Protein AF-0000000066528023 (afdb_homodimer)

Sequence (634 aa):
MIDLVMLKDFLVLCRIKSFSRAAQECHVSVSGLSRRIQTLEQWLGAPVFERHKHALELTEAGRQLQGVAQDAVRALDNLRQSIRERDEDAQRRIRFCAPHILSSVFFPHWIPRLQADFRSAKFSVDCDYLPQCLSRLRDGSVDYVVALLDEGEAVSRRLGIDSEAEFQRLELGHEQLVAVCAPDAAGQPLFNLDRLQTEALSFLGYSEECHLGWALEPLLRDSGLFLQRHHSSSQTEGLRFFAQSRLGVAWLPHTLVREDLASRRLVRAGGQRFDVPLRYTLIRRRLPLPGEAERLWTFLGELARPAPRYAVVGAASMIDLVMLKDFLVLCRIKSFSRAAQECHVSVSGLSRRIQTLEQWLGAPVFERHKHALELTEAGRQLQGVAQDAVRALDNLRQSIRERDEDAQRRIRFCAPHILSSVFFPHWIPRLQADFRSAKFSVDCDYLPQCLSRLRDGSVDYVVALLDEGEAVSRRLGIDSEAEFQRLELGHEQLVAVCAPDAAGQPLFNLDRLQTEALSFLGYSEECHLGWALEPLLRDSGLFLQRHHSSSQTEGLRFFAQSRLGVAWLPHTLVREDLASRRLVRAGGQRFDVPLRYTLIRRRLPLPGEAERLWTFLGELARPAPRYAVVGAAS

Organism: Pseudomonas aeruginosa (strain ATCC 15692 / DSM 22644 / CIP 104116 / JCM 14847 / LMG 12228 / 1C / PRS 101 / PAO1) (NCBI:txid208964)

pLDDT: mean 81.41, std 16.67, range [15.94, 98.56]

InterPro domains:
  IPR000847 LysR, HTH, N-terminal domain [PF00126] (7-63)
  IPR000847 LysR, HTH, N-terminal domain [PS50931] (2-59)
  IPR005119 LysR, substrate-binding [PF03466] (89-303)
  IPR036388 Winged helix-like DNA-binding domain superfamily [G3DSA:1.10.10.10] (1-92)
  IPR036390 Winged helix DNA-binding domain superfamily [SSF46785] (3-88)

Foldseek 3Di:
DQDLLLLVLLLLCQVVQDLCVSCVVSVHHSVVNVVSQVVVCVVLVHHQWDDDPPTTDGDPSVVVSNVVSVVVNVLVVLVVVLVPPDPVLQQQEAEEEEAPVCVVFPCVPVVVVVCVVRVSHHYHYYYDQPLVRVVCQQVPSHFKYKYKAFPVCQLCVVNVVPPPPWKDKDFQDKWKWFKKAAADPVLHHPQAQPDDDPAAFEEEAEDPRHSVNSLLVVLVVPVPHRHDYDHYYNDLVVSVVCRLVRNGMYTHICSNCVVVCVVSSMHGRYDCSSMTMITTMMMHTPDDGHHPSNVVVVVSNVVSPPDPPPDPDDDPD/DQDLLLLVLLLLCQVVQDLCVSCVVSVHHSVVNVVSQVVVCVVLVHRQWDDDPPTTDGDPSVVVSNVVSVVVNVLVVLVVVLVPPDPVLQQQEAEEEEAPVCVVFPCVPVVVVVCVVRVSHHYHYYYDQPLVRVVCQQSPSHFKYKYKAFPVCQLCVVNVVPPPPWKDKDFQDKKKWFKKAAADPVLHHPQAQPDDDPAAFEEEAEDPRHSVNSLLVVLVVPVPHRHDYDHYYNDLVVSVVCRLVRNGMYTHICSNCVVVCVVSSMHGRYDCSSMTMITTMMMHTPDAGHHPSNVVVVVSNVVSPPDPPPPPPDDPD

Solvent-accessible surface area (backbone atoms only — not comparable to full-atom values): 33496 Å² total; per-residue (Å²): 84,60,48,70,65,44,38,52,47,49,50,44,31,69,72,59,43,33,65,65,62,25,10,58,74,66,71,42,50,47,69,53,43,50,48,44,50,48,51,48,21,50,33,48,50,44,62,36,61,40,83,47,104,85,48,62,35,70,30,74,60,21,51,54,46,48,55,52,34,50,53,51,49,50,53,49,49,50,46,48,48,61,62,62,48,51,72,71,55,47,33,24,36,35,34,37,27,22,34,65,64,40,54,73,64,41,41,70,66,46,48,58,57,46,42,73,76,37,71,76,47,24,46,34,42,35,62,38,50,54,71,58,30,51,51,34,37,74,72,58,73,26,60,32,32,47,44,80,40,33,77,84,37,48,39,37,61,74,68,56,63,66,54,65,81,56,43,41,78,45,67,73,46,78,46,33,32,35,39,28,11,16,43,41,96,87,66,43,38,63,51,49,66,76,50,87,73,90,58,67,41,46,25,41,36,55,31,89,71,29,59,67,41,48,45,43,43,62,55,59,69,71,65,72,66,56,66,38,76,56,34,35,16,50,40,68,61,48,38,51,47,41,13,60,62,61,62,25,31,26,70,40,52,43,79,76,42,46,65,36,46,74,70,54,53,26,29,62,16,47,63,74,86,66,43,43,57,28,28,35,31,41,36,30,55,69,64,88,57,52,53,44,39,37,51,46,52,56,52,50,54,59,64,50,42,75,71,77,83,76,81,80,79,73,61,98,109,85,63,49,71,66,45,40,52,47,49,51,44,32,68,72,59,44,32,63,65,62,26,12,57,73,66,71,42,49,47,67,52,44,50,49,44,50,48,50,50,22,50,33,47,49,42,61,37,64,39,83,48,104,87,46,61,35,71,29,73,58,21,52,55,45,48,54,52,35,50,51,52,49,48,55,48,49,50,45,46,48,63,62,62,48,50,71,71,57,46,33,23,35,35,36,38,26,22,34,64,66,41,56,74,63,42,42,70,66,46,48,58,56,45,43,74,77,37,73,78,49,24,47,34,42,36,60,39,49,54,72,57,29,51,51,35,38,73,72,58,74,25,58,33,32,46,42,78,40,34,77,83,37,48,39,36,62,74,68,56,63,66,54,66,80,57,43,40,78,44,67,73,46,79,46,34,32,33,40,28,11,16,44,40,96,86,66,43,37,66,50,48,66,75,49,86,70,92,58,66,41,45,26,42,36,54,29,90,72,27,59,67,41,47,45,43,43,63,55,59,69,70,64,72,67,56,66,36,77,58,32,35,15,50,41,68,62,49,39,52,48,41,14,59,62,62,61,26,31,25,72,39,53,43,79,77,43,46,64,36,47,74,70,54,53,26,31,62,16,45,64,73,86,67,44,43,57,27,28,36,33,40,34,30,54,68,64,87,56,52,52,44,41,36,50,46,52,56,54,48,55,60,64,52,43,74,70,78,78,75,78,79,75,70,81,75,130

Secondary structure (DSSP, 8-state):
---HHHHHHHHHHHHH--HHHHHHHHTS-HHHHHHHHHHHHHHHTS-SEEEETTEEEE-HHHHHHHHHHHHHHHHHHHHHHHHHS-HHHHHHEEEEEE-THHHHHTHHHHHHHHHHH-TT-EEEEEE--HHHHHHHHHTTS-SEEEEEEETT-HHHHHHTTT-TTTEEEEEEEEEEEEEEE-B-TTSSBSS-TTSPPSSPEEEEEEPTT-HHHHHHHHHHHHS---EEEEEEESSHHHHHHHHHTTS-BEEEEHHHHHHHHHTTSSEESS-GGG-EEEEEEEEEESSPPPHHHHHHHHHHHHHHS------------/---HHHHHHHHHHHHH--HHHHHHHHTS-HHHHHHHHHHHHHHHTS-SEEEETTEEEE-HHHHHHHHHHHHHHHHHHHHHHHHHS-HHHHHHEEEEEE-THHHHHTHHHHHHHHHHH-TT-EEEEEE--HHHHHHHHHTTS-SEEEEEEETT-HHHHHHTTT-TTTEEEEEEEEEEEEEEE-B-TTSSBSS-TTSPPSSPEEEEEEPTT-HHHHHHHHHHHHS---EEEEEEESSHHHHHHHHHTTS-BEEEEHHHHHHHHHTTSSEESS-GGG-EEEEEEEEEESSPPPHHHHHHHHHHHHHHS------------

Radius of gyration: 26.15 Å; Cα contacts (8 Å, |Δi|>4): 1086; chains: 2; bounding box: 81×70×83 Å

Nearest PDB structures (foldseek):
  4x6g-assembly1_C  TM=5.275E-01  e=2.683E-19  Pseudomonas aeruginosa PAO1
  4x6g-assembly1_D  TM=5.202E-01  e=5.220E-19  Pseudomonas aeruginosa PAO1
  1ixc-assembly1_B-2  TM=5.462E-01  e=1.287E-16  Cupriavidus necator
  6g4r-assembly1_E  TM=5.014E-01  e=1.547E-17  Corynebacterium glutamicum
  7d98-assembly1_Q  TM=5.404E-01  e=1.367E-16  Cupriavidus necator

Structure (mmCIF, N/CA/C/O backbone):
data_AF-0000000066528023-model_v1
#
loop_
_entity.id
_entity.type
_entity.pdbx_description
1 polymer 'Probable transcriptional regulator'
#
loop_
_atom_site.group_PDB
_atom_site.id
_atom_site.type_symbol
_atom_site.label_atom_id
_atom_site.label_alt_id
_atom_site.label_comp_id
_atom_site.label_asym_id
_atom_site.label_entity_id
_atom_site.label_seq_id
_atom_site.pdbx_PDB_ins_code
_atom_site.Cartn_x
_atom_site.Cartn_y
_atom_site.Cartn_z
_atom_site.occupancy
_atom_site.B_iso_or_equiv
_atom_site.auth_seq_id
_atom_site.auth_comp_id
_atom_site.auth_asym_id
_atom_site.auth_atom_id
_atom_site.pdbx_PDB_model_num
ATOM 1 N N . MET A 1 1 ? -11.773 15.695 -29.094 1 42.53 1 MET A N 1
ATOM 2 C CA . MET A 1 1 ? -12.055 14.75 -28.016 1 42.53 1 MET A CA 1
ATOM 3 C C . MET A 1 1 ? -10.906 13.766 -27.844 1 42.53 1 MET A C 1
ATOM 5 O O . MET A 1 1 ? -10.328 13.297 -28.828 1 42.53 1 MET A O 1
ATOM 9 N N . ILE A 1 2 ? -10.25 13.656 -26.781 1 53.22 2 ILE A N 1
ATOM 10 C CA . ILE A 1 2 ? -9.133 12.758 -26.531 1 53.22 2 ILE A CA 1
ATOM 11 C C . ILE A 1 2 ? -9.656 11.352 -26.219 1 53.22 2 ILE A C 1
ATOM 13 O O . ILE A 1 2 ? -10.578 11.195 -25.422 1 53.22 2 ILE A O 1
ATOM 17 N N . ASP A 1 3 ? -9.438 10.43 -27.172 1 55.94 3 ASP A N 1
ATOM 18 C CA . ASP A 1 3 ? -9.906 9.062 -26.953 1 55.94 3 ASP A CA 1
ATOM 19 C C . ASP A 1 3 ? -8.758 8.156 -26.5 1 55.94 3 ASP A C 1
ATOM 21 O O . ASP A 1 3 ? -7.598 8.57 -26.484 1 55.94 3 ASP A O 1
ATOM 25 N N . LEU A 1 4 ? -9.172 6.945 -26 1 61.88 4 LEU A N 1
ATOM 26 C CA . LEU A 1 4 ? -8.211 5.984 -25.453 1 61.88 4 LEU A CA 1
ATOM 27 C C . LEU A 1 4 ? -7.184 5.59 -26.516 1 61.88 4 LEU A C 1
ATOM 29 O O . LEU A 1 4 ? -6.02 5.34 -26.188 1 61.88 4 LEU A O 1
ATOM 33 N N . VAL A 1 5 ? -7.645 5.566 -27.688 1 65.5 5 VAL A N 1
ATOM 34 C CA . VAL A 1 5 ? -6.758 5.191 -28.781 1 65.5 5 VAL A CA 1
ATOM 35 C C . VAL A 1 5 ? -5.645 6.227 -28.922 1 65.5 5 VAL A C 1
ATOM 37 O O . VAL A 1 5 ? -4.484 5.875 -29.156 1 65.5 5 VAL A O 1
ATOM 40 N N . MET A 1 6 ? -6.008 7.512 -28.656 1 76.19 6 MET A N 1
ATOM 41 C CA . MET A 1 6 ? -5.004 8.57 -28.766 1 76.19 6 MET A CA 1
ATOM 42 C C . MET A 1 6 ? -3.969 8.445 -27.656 1 76.19 6 MET A C 1
ATOM 44 O O . MET A 1 6 ? -2.779 8.664 -27.875 1 76.19 6 MET A O 1
ATOM 48 N N . LEU A 1 7 ? -4.504 8.133 -26.516 1 76 7 LEU A N 1
ATOM 49 C CA . LEU A 1 7 ? -3.576 7.953 -25.406 1 76 7 LEU A CA 1
ATOM 50 C C . LEU A 1 7 ? -2.664 6.754 -25.641 1 76 7 LEU A C 1
ATOM 52 O O . LEU A 1 7 ? -1.467 6.812 -25.344 1 76 7 LEU A O 1
ATOM 56 N N . LYS A 1 8 ? -3.252 5.695 -26.109 1 77.44 8 LYS A N 1
ATOM 57 C CA . LYS A 1 8 ? -2.447 4.523 -26.438 1 77.44 8 LYS A CA 1
ATOM 58 C C . LYS A 1 8 ? -1.423 4.848 -27.516 1 77.44 8 LYS A C 1
ATOM 60 O O . LYS A 1 8 ? -0.264 4.438 -27.438 1 77.44 8 LYS A O 1
ATOM 65 N N . ASP A 1 9 ? -1.859 5.551 -28.531 1 80.25 9 ASP A N 1
ATOM 66 C CA . ASP A 1 9 ? -0.964 5.965 -29.609 1 80.25 9 ASP A CA 1
ATOM 67 C C . ASP A 1 9 ? 0.185 6.816 -29.062 1 80.25 9 ASP A C 1
ATOM 69 O O . ASP A 1 9 ? 1.334 6.652 -29.484 1 80.25 9 ASP A O 1
ATOM 73 N N . PHE A 1 10 ? -0.185 7.762 -28.125 1 85.81 10 PHE A N 1
ATOM 74 C CA . PHE A 1 10 ? 0.811 8.602 -27.484 1 85.81 10 PHE A CA 1
ATOM 75 C C . PHE A 1 10 ? 1.835 7.758 -26.734 1 85.81 10 PHE A C 1
ATOM 77 O O . PHE A 1 10 ? 3.041 7.984 -26.844 1 85.81 10 PHE A O 1
ATOM 84 N N . LEU A 1 11 ? 1.279 6.797 -26.172 1 83.25 11 LEU A N 1
ATOM 85 C CA . LEU A 1 11 ? 2.178 5.934 -25.406 1 83.25 11 LEU A CA 1
ATOM 86 C C . LEU A 1 11 ? 3.082 5.137 -26.344 1 83.25 11 LEU A C 1
ATOM 88 O O . LEU A 1 11 ? 4.258 4.918 -26.031 1 83.25 11 LEU A O 1
ATOM 92 N N . VAL A 1 12 ? 2.625 4.648 -27.438 1 82.06 12 VAL A N 1
ATOM 93 C CA . VAL A 1 12 ? 3.414 3.945 -28.453 1 82.06 12 VAL A CA 1
ATOM 94 C C . VAL A 1 12 ? 4.504 4.867 -28.984 1 82.06 12 VAL A C 1
ATOM 96 O O . VAL A 1 12 ? 5.66 4.461 -29.125 1 82.06 12 VAL A O 1
ATOM 99 N N . LEU A 1 13 ? 4.156 6.062 -29.172 1 87.62 13 LEU A N 1
ATOM 100 C CA . LEU A 1 13 ? 5.117 7.035 -29.672 1 87.62 13 LEU A CA 1
ATOM 101 C C . LEU A 1 13 ? 6.191 7.332 -28.641 1 87.62 13 LEU A C 1
ATOM 103 O O . LEU A 1 13 ? 7.359 7.535 -28.984 1 87.62 13 LEU A O 1
ATOM 107 N N . CYS A 1 14 ? 5.777 7.41 -27.438 1 83.75 14 CYS A N 1
ATOM 108 C CA . CYS A 1 14 ? 6.738 7.629 -26.359 1 83.75 14 CYS A CA 1
ATOM 109 C C . CYS A 1 14 ? 7.785 6.523 -26.328 1 83.75 14 CYS A C 1
ATOM 111 O O . CYS A 1 14 ? 8.961 6.781 -26.047 1 83.75 14 CYS A O 1
ATOM 113 N N . ARG A 1 15 ? 7.332 5.348 -26.625 1 78.75 15 ARG A N 1
ATOM 114 C CA . ARG A 1 15 ? 8.18 4.164 -26.562 1 78.75 15 ARG A CA 1
ATOM 115 C C . ARG A 1 15 ? 9.086 4.086 -27.797 1 78.75 15 ARG A C 1
ATOM 117 O O . ARG A 1 15 ? 10.289 3.836 -27.672 1 78.75 15 ARG A O 1
ATOM 124 N N . ILE A 1 16 ? 8.57 4.324 -28.984 1 80 16 ILE A N 1
ATOM 125 C CA . ILE A 1 16 ? 9.234 4.094 -30.25 1 80 16 ILE A CA 1
ATOM 126 C C . ILE A 1 16 ? 10.055 5.328 -30.641 1 80 16 ILE A C 1
ATOM 128 O O . ILE A 1 16 ? 11.094 5.211 -31.297 1 80 16 ILE A O 1
ATOM 132 N N . LYS A 1 17 ? 9.625 6.461 -30.203 1 83.06 17 LYS A N 1
ATOM 133 C CA . LYS A 1 17 ? 10.266 7.758 -30.422 1 83.06 17 LYS A CA 1
ATOM 134 C C . LYS A 1 17 ? 10.492 8.016 -31.922 1 83.06 17 LYS A C 1
ATOM 136 O O . LYS A 1 17 ? 11.508 8.602 -32.312 1 83.06 17 LYS A O 1
ATOM 141 N N . SER A 1 18 ? 9.828 7.449 -32.75 1 84.5 18 SER A N 1
ATOM 142 C CA . SER A 1 18 ? 9.781 7.68 -34.188 1 84.5 18 SER A CA 1
ATOM 143 C C . SER A 1 18 ? 8.344 7.711 -34.688 1 84.5 18 SER A C 1
ATOM 145 O O . SER A 1 18 ? 7.598 6.746 -34.531 1 84.5 18 SER A O 1
ATOM 147 N N . PHE A 1 19 ? 7.949 8.773 -35.312 1 88.06 19 PHE A N 1
ATOM 148 C CA . PHE A 1 19 ? 6.574 8.906 -35.781 1 88.06 19 PHE A CA 1
ATOM 149 C C . PHE A 1 19 ? 6.258 7.852 -36.844 1 88.06 19 PHE A C 1
ATOM 151 O O . PHE A 1 19 ? 5.18 7.254 -36.812 1 88.06 19 PHE A O 1
ATOM 158 N N . SER A 1 20 ? 7.234 7.641 -37.75 1 87.75 20 SER A N 1
ATOM 159 C CA . SER A 1 20 ? 6.992 6.68 -38.812 1 87.75 20 SER A CA 1
ATOM 160 C C . SER A 1 20 ? 6.824 5.27 -38.281 1 87.75 20 SER A C 1
ATOM 162 O O . SER A 1 20 ? 5.859 4.578 -38.594 1 87.75 20 SER A O 1
ATOM 164 N N . ARG A 1 21 ? 7.664 4.883 -37.438 1 86.5 21 ARG A N 1
ATOM 165 C CA . ARG A 1 21 ? 7.629 3.539 -36.844 1 86.5 21 ARG A CA 1
ATOM 166 C C . ARG A 1 21 ? 6.445 3.383 -35.906 1 86.5 21 ARG A C 1
ATOM 168 O O . ARG A 1 21 ? 5.809 2.328 -35.875 1 86.5 21 ARG A O 1
ATOM 175 N N . ALA A 1 22 ? 6.176 4.359 -35.156 1 88.56 22 ALA A N 1
ATOM 176 C CA . ALA A 1 22 ? 5.039 4.328 -34.219 1 88.56 22 ALA A CA 1
ATOM 177 C C . ALA A 1 22 ? 3.723 4.223 -35 1 88.56 22 ALA A C 1
ATOM 179 O O . ALA A 1 22 ? 2.816 3.49 -34.594 1 88.56 22 ALA A O 1
ATOM 180 N N . ALA A 1 23 ? 3.631 4.922 -36.031 1 89.19 23 ALA A N 1
ATOM 181 C CA . ALA A 1 23 ? 2.43 4.875 -36.844 1 89.19 23 ALA A CA 1
ATOM 182 C C . ALA A 1 23 ? 2.18 3.465 -37.375 1 89.19 23 ALA A C 1
ATOM 184 O O . ALA A 1 23 ? 1.039 2.996 -37.406 1 89.19 23 ALA A O 1
ATOM 185 N N . GLN A 1 24 ? 3.24 2.816 -37.75 1 81.81 24 GLN A N 1
ATOM 186 C CA . GLN A 1 24 ? 3.146 1.436 -38.219 1 81.81 24 GLN A CA 1
ATOM 187 C C . GLN A 1 24 ? 2.607 0.521 -37.125 1 81.81 24 GLN A C 1
ATOM 189 O O . GLN A 1 24 ? 1.71 -0.287 -37.344 1 81.81 24 GLN A O 1
ATOM 194 N N . GLU A 1 25 ? 3.076 0.745 -36 1 82.12 25 GLU A N 1
ATOM 195 C CA . GLU A 1 25 ? 2.652 -0.091 -34.875 1 82.12 25 GLU A CA 1
ATOM 196 C C . GLU A 1 25 ? 1.204 0.198 -34.469 1 82.12 25 GLU A C 1
ATOM 198 O O . GLU A 1 25 ? 0.476 -0.704 -34.062 1 82.12 25 GLU A O 1
ATOM 203 N N . CYS A 1 26 ? 0.849 1.304 -34.594 1 80.56 26 CYS A N 1
ATOM 204 C CA . CYS A 1 26 ? -0.499 1.723 -34.219 1 80.56 26 CYS A CA 1
ATOM 205 C C . CYS A 1 26 ? -1.477 1.478 -35.344 1 80.56 26 CYS A C 1
ATOM 207 O O . CYS A 1 26 ? -2.682 1.69 -35.219 1 80.56 26 CYS A O 1
ATOM 209 N N . HIS A 1 27 ? -0.908 1.056 -36.531 1 82.5 27 HIS A N 1
ATOM 210 C CA . HIS A 1 27 ? -1.692 0.759 -37.75 1 82.5 27 HIS A CA 1
ATOM 211 C C . HIS A 1 27 ? -2.449 1.992 -38.219 1 82.5 27 HIS A C 1
ATOM 213 O O . HIS A 1 27 ? -3.645 1.916 -38.5 1 82.5 27 HIS A O 1
ATOM 219 N N . VAL A 1 28 ? -1.753 3.031 -38.156 1 82.56 28 VAL A N 1
ATOM 220 C CA . VAL A 1 28 ? -2.279 4.285 -38.656 1 82.56 28 VAL A CA 1
ATOM 221 C C . VAL A 1 28 ? -1.231 4.957 -39.562 1 82.56 28 VAL A C 1
ATOM 223 O O . VAL A 1 28 ? -0.069 4.543 -39.562 1 82.56 28 VAL A O 1
ATOM 226 N N . SER A 1 29 ? -1.672 5.844 -40.438 1 86.06 29 SER A N 1
ATOM 227 C CA . SER A 1 29 ? -0.73 6.633 -41.219 1 86.06 29 SER A CA 1
ATOM 228 C C . SER A 1 29 ? 0.063 7.59 -40.344 1 86.06 29 SER A C 1
ATOM 230 O O . SER A 1 29 ? -0.382 7.953 -39.25 1 86.06 29 SER A O 1
ATOM 232 N N . VAL A 1 30 ? 1.219 7.867 -40.812 1 88.56 30 VAL A N 1
ATOM 233 C CA . VAL A 1 30 ? 2.055 8.82 -40.094 1 88.56 30 VAL A CA 1
ATOM 234 C C . VAL A 1 30 ? 1.29 10.133 -39.906 1 88.56 30 VAL A C 1
ATOM 236 O O . VAL A 1 30 ? 1.362 10.734 -38.844 1 88.56 30 VAL A O 1
ATOM 239 N N . SER A 1 31 ? 0.649 10.586 -40.906 1 89.62 31 SER A N 1
ATOM 240 C CA . SER A 1 31 ? -0.166 11.789 -40.812 1 89.62 31 SER A CA 1
ATOM 241 C C . SER A 1 31 ? -1.267 11.617 -39.75 1 89.62 31 SER A C 1
ATOM 243 O O . SER A 1 31 ? -1.576 12.555 -39 1 89.62 31 SER A O 1
ATOM 245 N N . GLY A 1 32 ? -1.831 10.477 -39.719 1 87.56 32 GLY A N 1
ATOM 246 C CA . GLY A 1 32 ? -2.852 10.172 -38.75 1 87.56 32 GLY A CA 1
ATOM 247 C C . GLY A 1 32 ? -2.338 10.227 -37.312 1 87.56 32 GLY A C 1
ATOM 248 O O . GLY A 1 32 ? -2.977 10.812 -36.438 1 87.56 32 GLY A O 1
ATOM 249 N N . LEU A 1 33 ? -1.293 9.555 -37.156 1 90.19 33 LEU A N 1
ATOM 250 C CA . LEU A 1 33 ? -0.676 9.586 -35.844 1 90.19 33 LEU A CA 1
ATOM 251 C C . LEU A 1 33 ? -0.31 11.008 -35.438 1 90.19 33 LEU A C 1
ATOM 253 O O . LEU A 1 33 ? -0.538 11.414 -34.281 1 90.19 33 LEU A O 1
ATOM 257 N N . SER A 1 34 ? 0.298 11.727 -36.406 1 87.44 34 SER A N 1
ATOM 258 C CA . SER A 1 34 ? 0.679 13.109 -36.125 1 87.44 34 SER A CA 1
ATOM 259 C C . SER A 1 34 ? -0.527 13.953 -35.75 1 87.44 34 SER A C 1
ATOM 261 O O . SER A 1 34 ? -0.449 14.75 -34.812 1 87.44 34 SER A O 1
ATOM 263 N N . ARG A 1 35 ? -1.566 13.75 -36.344 1 85.75 35 ARG A N 1
ATOM 264 C CA . ARG A 1 35 ? -2.795 14.477 -36.031 1 85.75 35 ARG A CA 1
ATOM 265 C C . ARG A 1 35 ? -3.301 14.125 -34.656 1 85.75 35 ARG A C 1
ATOM 267 O O . ARG A 1 35 ? -3.764 15 -33.906 1 85.75 35 ARG A O 1
ATOM 274 N N . ARG A 1 36 ? -3.238 12.891 -34.375 1 84.56 36 ARG A N 1
ATOM 275 C CA . ARG A 1 36 ? -3.678 12.438 -33.031 1 84.56 36 ARG A CA 1
ATOM 276 C C . ARG A 1 36 ? -2.834 13.07 -31.938 1 84.56 36 ARG A C 1
ATOM 278 O O . ARG A 1 36 ? -3.367 13.508 -30.922 1 84.56 36 ARG A O 1
ATOM 285 N N . ILE A 1 37 ? -1.592 13.102 -32.188 1 87.31 37 ILE A N 1
ATOM 286 C CA . ILE A 1 37 ? -0.671 13.68 -31.219 1 87.31 37 ILE A CA 1
ATOM 287 C C . ILE A 1 37 ? -0.899 15.188 -31.125 1 87.31 37 ILE A C 1
ATOM 289 O O . ILE A 1 37 ? -0.911 15.75 -30.016 1 87.31 37 ILE A O 1
ATOM 293 N N . GLN A 1 38 ? -1.084 15.773 -32.219 1 85.25 38 GLN A N 1
ATOM 294 C CA . GLN A 1 38 ? -1.363 17.203 -32.25 1 85.25 38 GLN A CA 1
ATOM 295 C C . GLN A 1 38 ? -2.656 17.516 -31.5 1 85.25 38 GLN A C 1
ATOM 297 O O . GLN A 1 38 ? -2.732 18.531 -30.781 1 85.25 38 GLN A O 1
ATOM 302 N N . THR A 1 39 ? -3.578 16.688 -31.688 1 80 39 THR A N 1
ATOM 303 C CA . THR A 1 39 ? -4.84 16.859 -30.984 1 80 39 THR A CA 1
ATOM 304 C C . THR A 1 39 ? -4.633 16.75 -29.484 1 80 39 THR A C 1
ATOM 306 O O . THR A 1 39 ? -5.199 17.547 -28.719 1 80 39 THR A O 1
ATOM 309 N N . LEU A 1 40 ? -3.867 15.797 -29.109 1 78.56 40 LEU A N 1
ATOM 310 C CA . LEU A 1 40 ? -3.521 15.633 -27.703 1 78.56 40 LEU A CA 1
ATOM 311 C C . LEU A 1 40 ? -2.801 16.859 -27.156 1 78.56 40 LEU A C 1
ATOM 313 O O . LEU A 1 40 ? -3.082 17.328 -26.047 1 78.56 40 LEU A O 1
ATOM 317 N N . GLU A 1 41 ? -1.862 17.391 -27.938 1 81.19 41 GLU A N 1
ATOM 318 C CA . GLU A 1 41 ? -1.098 18.578 -27.562 1 81.19 41 GLU A CA 1
ATOM 319 C C . GLU A 1 41 ? -1.999 19.797 -27.453 1 81.19 41 GLU A C 1
ATOM 321 O O . GLU A 1 41 ? -1.85 20.609 -26.531 1 81.19 41 GLU A O 1
ATOM 326 N N . GLN A 1 42 ? -2.885 19.906 -28.359 1 77.5 42 GLN A N 1
ATOM 327 C CA . GLN A 1 42 ? -3.844 21 -28.344 1 77.5 42 GLN A CA 1
ATOM 328 C C . GLN A 1 42 ? -4.738 20.922 -27.109 1 77.5 42 GLN A C 1
ATOM 330 O O . GLN A 1 42 ? -4.992 21.938 -26.453 1 77.5 42 GLN A O 1
ATOM 335 N N . TRP A 1 43 ? -5.086 19.766 -26.875 1 68.94 43 TRP A N 1
ATOM 336 C CA . TRP A 1 43 ? -5.926 19.547 -25.703 1 68.94 43 TRP A CA 1
ATOM 337 C C . TRP A 1 43 ? -5.156 19.875 -24.422 1 68.94 43 TRP A C 1
ATOM 339 O O . TRP A 1 43 ? -5.695 20.5 -23.5 1 68.94 43 TRP A O 1
ATOM 349 N N . LEU A 1 44 ? -3.938 19.469 -24.406 1 70.06 44 LEU A N 1
ATOM 350 C CA . LEU A 1 44 ? -3.059 19.703 -23.266 1 70.06 44 LEU A CA 1
ATOM 351 C C . LEU A 1 44 ? -2.637 21.156 -23.188 1 70.06 44 LEU A C 1
ATOM 353 O O . LEU A 1 44 ? -2.354 21.672 -22.109 1 70.06 44 LEU A O 1
ATOM 357 N N . GLY A 1 45 ? -2.619 21.828 -24.234 1 72.94 45 GLY A N 1
ATOM 358 C CA . GLY A 1 45 ? -2.166 23.203 -24.344 1 72.94 45 GLY A CA 1
ATOM 359 C C . GLY A 1 45 ? -0.654 23.328 -24.375 1 72.94 45 GLY A C 1
ATOM 360 O O . GLY A 1 45 ? -0.112 24.406 -24.094 1 72.94 45 GLY A O 1
ATOM 361 N N . ALA A 1 46 ? 0.042 22.297 -24.484 1 79.75 46 ALA A N 1
ATOM 362 C CA . ALA A 1 46 ? 1.502 22.297 -24.547 1 79.75 46 ALA A CA 1
ATOM 363 C C . ALA A 1 46 ? 2.01 21.172 -25.438 1 79.75 46 ALA A C 1
ATOM 365 O O . ALA A 1 46 ? 1.373 20.125 -25.547 1 79.75 46 ALA A O 1
ATOM 366 N N . PRO A 1 47 ? 3.104 21.5 -26.016 1 84.75 47 PRO A N 1
ATOM 367 C CA . PRO A 1 47 ? 3.725 20.406 -26.766 1 84.75 47 PRO A CA 1
ATOM 368 C C . PRO A 1 47 ? 4.18 19.266 -25.859 1 84.75 47 PRO A C 1
ATOM 370 O O . PRO A 1 47 ? 4.605 19.5 -24.719 1 84.75 47 PRO A O 1
ATOM 373 N N . VAL A 1 48 ? 3.918 18.062 -26.438 1 87.06 48 VAL A N 1
ATOM 374 C CA . VAL A 1 48 ? 4.289 16.906 -25.609 1 87.06 48 VAL A CA 1
ATOM 375 C C . VAL A 1 48 ? 5.609 16.328 -26.109 1 87.06 48 VAL A C 1
ATOM 377 O O . VAL A 1 48 ? 6.281 15.594 -25.375 1 87.06 48 VAL A O 1
ATOM 380 N N . PHE A 1 49 ? 6 16.672 -27.312 1 87.25 49 PHE A N 1
ATOM 381 C CA . PHE A 1 49 ? 7.285 16.25 -27.859 1 87.25 49 PHE A CA 1
ATOM 382 C C . PHE A 1 49 ? 8.102 17.438 -28.328 1 87.25 49 PHE A C 1
ATOM 384 O O . PHE A 1 49 ? 7.531 18.453 -28.734 1 87.25 49 PHE A O 1
ATOM 391 N N . GLU A 1 50 ? 9.398 17.406 -28.016 1 81.62 50 GLU A N 1
ATOM 392 C CA . GLU A 1 50 ? 10.312 18.359 -28.625 1 81.62 50 GLU A CA 1
ATOM 393 C C . GLU A 1 50 ? 11.273 17.672 -29.594 1 81.62 50 GLU A C 1
ATOM 395 O O . GLU A 1 50 ? 11.672 16.531 -29.359 1 81.62 50 GLU A O 1
ATOM 400 N N . ARG A 1 51 ? 11.32 18.266 -30.812 1 69.75 51 ARG A N 1
ATOM 401 C CA . ARG A 1 51 ? 12.227 17.75 -31.828 1 69.75 51 ARG A CA 1
ATOM 402 C C . ARG A 1 51 ? 13.594 18.422 -31.734 1 69.75 51 ARG A C 1
ATOM 404 O O . ARG A 1 51 ? 13.695 19.641 -31.75 1 69.75 51 ARG A O 1
ATOM 411 N N . HIS A 1 52 ? 14.508 17.656 -31.188 1 63.62 52 HIS A N 1
ATOM 412 C CA . HIS A 1 52 ? 15.883 18.109 -31.359 1 63.62 52 HIS A CA 1
ATOM 413 C C . HIS A 1 52 ? 16.531 17.438 -32.562 1 63.62 52 HIS A C 1
ATOM 415 O O . HIS A 1 52 ? 16.125 16.344 -32.969 1 63.62 52 HIS A O 1
ATOM 421 N N . LYS A 1 53 ? 17.453 18.078 -33.312 1 58.66 53 LYS A N 1
ATOM 422 C CA . LYS A 1 53 ? 18.109 17.75 -34.562 1 58.66 53 LYS A CA 1
ATOM 423 C C . LYS A 1 53 ? 17.984 16.266 -34.875 1 58.66 53 LYS A C 1
ATOM 425 O O . LYS A 1 53 ? 17.812 15.883 -36.031 1 58.66 53 LYS A O 1
ATOM 430 N N . HIS A 1 54 ? 18.016 15.227 -33.844 1 59.66 54 HIS A N 1
ATOM 431 C CA . HIS A 1 54 ? 18.031 13.836 -34.281 1 59.66 54 HIS A CA 1
ATOM 432 C C . HIS A 1 54 ? 17.141 12.977 -33.406 1 59.66 54 HIS A C 1
ATOM 434 O O . HIS A 1 54 ? 17 11.773 -33.625 1 59.66 54 HIS A O 1
ATOM 440 N N . ALA A 1 55 ? 16.391 13.602 -32.469 1 70 55 ALA A N 1
ATOM 441 C CA . ALA A 1 55 ? 15.68 12.633 -31.656 1 70 55 ALA A CA 1
ATOM 442 C C . ALA A 1 55 ? 14.398 13.234 -31.078 1 70 55 ALA A C 1
ATOM 444 O O . ALA A 1 55 ? 14.359 14.422 -30.75 1 70 55 ALA A O 1
ATOM 445 N N . LEU A 1 56 ? 13.25 12.516 -31.203 1 82.44 56 LEU A N 1
ATOM 446 C CA . LEU A 1 56 ? 11.977 12.852 -30.578 1 82.44 56 LEU A CA 1
ATOM 447 C C . LEU A 1 56 ? 12.023 12.617 -29.062 1 82.44 56 LEU A C 1
ATOM 449 O O . LEU A 1 56 ? 12.289 11.5 -28.609 1 82.44 56 LEU A O 1
ATOM 453 N N . GLU A 1 57 ? 12.008 13.812 -28.391 1 83.12 57 GLU A N 1
ATOM 454 C CA . GLU A 1 57 ? 12.055 13.695 -26.938 1 83.12 57 GLU A CA 1
ATOM 455 C C . GLU A 1 57 ? 10.805 14.297 -26.297 1 83.12 57 GLU A C 1
ATOM 457 O O . GLU A 1 57 ? 10.211 15.234 -26.828 1 83.12 57 GLU A O 1
ATOM 462 N N . LEU A 1 58 ? 10.484 13.672 -25.156 1 83.81 58 LEU A N 1
ATOM 463 C CA . LEU A 1 58 ? 9.32 14.172 -24.438 1 83.81 58 LEU A CA 1
ATOM 464 C C . LEU A 1 58 ? 9.633 15.508 -23.766 1 83.81 58 LEU A C 1
ATOM 466 O O . LEU A 1 58 ? 10.719 15.688 -23.219 1 83.81 58 LEU A O 1
ATOM 470 N N . THR A 1 59 ? 8.719 16.516 -23.891 1 80.56 59 THR A N 1
ATOM 471 C CA . THR A 1 59 ? 8.758 17.719 -23.078 1 80.56 59 THR A CA 1
ATOM 472 C C . THR A 1 59 ? 8.359 17.391 -21.641 1 80.56 59 THR A C 1
ATOM 474 O O . THR A 1 59 ? 8 16.266 -21.312 1 80.56 59 THR A O 1
ATOM 477 N N . GLU A 1 60 ? 8.477 18.391 -20.828 1 71.19 60 GLU A N 1
ATOM 478 C CA . GLU A 1 60 ? 8.008 18.219 -19.453 1 71.19 60 GLU A CA 1
ATOM 479 C C . GLU A 1 60 ? 6.52 17.875 -19.422 1 71.19 60 GLU A C 1
ATOM 481 O O . GLU A 1 60 ? 6.102 16.984 -18.688 1 71.19 60 GLU A O 1
ATOM 486 N N . ALA A 1 61 ? 5.832 18.562 -20.156 1 72.25 61 ALA A N 1
ATOM 487 C CA . ALA A 1 61 ? 4.406 18.281 -20.297 1 72.25 61 ALA A CA 1
ATOM 488 C C . ALA A 1 61 ? 4.172 16.875 -20.844 1 72.25 61 ALA A C 1
ATOM 490 O O . ALA A 1 61 ? 3.246 16.188 -20.422 1 72.25 61 ALA A O 1
ATOM 491 N N . GLY A 1 62 ? 4.961 16.547 -21.719 1 79.19 62 GLY A N 1
ATOM 492 C CA . GLY A 1 62 ? 4.883 15.203 -22.281 1 79.19 62 GLY A CA 1
ATOM 493 C C . GLY A 1 62 ? 5.113 14.102 -21.266 1 79.19 62 GLY A C 1
ATOM 494 O O . GLY A 1 62 ? 4.406 13.094 -21.266 1 79.19 62 GLY A O 1
ATOM 495 N N . ARG A 1 63 ? 5.953 14.328 -20.484 1 73.12 63 ARG A N 1
ATOM 496 C CA . ARG A 1 63 ? 6.273 13.352 -19.438 1 73.12 63 ARG A CA 1
ATOM 497 C C . ARG A 1 63 ? 5.121 13.211 -18.453 1 73.12 63 ARG A C 1
ATOM 499 O O . ARG A 1 63 ? 4.785 12.094 -18.047 1 73.12 63 ARG A O 1
ATOM 506 N N . GLN A 1 64 ? 4.582 14.242 -18.156 1 66.44 64 GLN A N 1
ATOM 507 C CA . GLN A 1 64 ? 3.424 14.219 -17.266 1 66.44 64 GLN A CA 1
ATOM 508 C C . GLN A 1 64 ? 2.252 13.484 -17.906 1 66.44 64 GLN A C 1
ATOM 510 O O . GLN A 1 64 ? 1.595 12.664 -17.266 1 66.44 64 GLN A O 1
ATOM 515 N N . LEU A 1 65 ? 2.062 13.773 -19.141 1 71.62 65 LEU A N 1
ATOM 516 C CA . LEU A 1 65 ? 0.996 13.102 -19.875 1 71.62 65 LEU A CA 1
ATOM 517 C C . LEU A 1 65 ? 1.264 11.609 -19.969 1 71.62 65 LEU A C 1
ATOM 519 O O . LEU A 1 65 ? 0.334 10.797 -19.891 1 71.62 65 LEU A O 1
ATOM 523 N N . GLN A 1 66 ? 2.391 11.297 -20.141 1 74.75 66 GLN A N 1
ATOM 524 C CA . GLN A 1 66 ? 2.75 9.891 -20.266 1 74.75 66 GLN A CA 1
ATOM 525 C C . GLN A 1 66 ? 2.324 9.109 -19.031 1 74.75 66 GLN A C 1
ATOM 527 O O . GLN A 1 66 ? 1.753 8.023 -19.141 1 74.75 66 GLN A O 1
ATOM 532 N N . GLY A 1 67 ? 2.59 9.641 -17.953 1 63.78 67 GLY A N 1
ATOM 533 C CA . GLY A 1 67 ? 2.154 9.008 -16.719 1 63.78 67 GLY A CA 1
ATOM 534 C C . GLY A 1 67 ? 0.649 8.82 -16.641 1 63.78 67 GLY A C 1
ATOM 535 O O . GLY A 1 67 ? 0.165 7.723 -16.359 1 63.78 67 GLY A O 1
ATOM 536 N N . VAL A 1 68 ? 0.03 9.82 -16.953 1 60.53 68 VAL A N 1
ATOM 537 C CA . VAL A 1 68 ? -1.427 9.82 -16.875 1 60.53 68 VAL A CA 1
ATOM 538 C C . VAL A 1 68 ? -1.998 8.867 -17.922 1 60.53 68 VAL A C 1
ATOM 540 O O . VAL A 1 68 ? -2.945 8.125 -17.641 1 60.53 68 VAL A O 1
ATOM 543 N N . ALA A 1 69 ? -1.49 8.984 -19.062 1 68.06 69 ALA A N 1
ATOM 544 C CA . ALA A 1 69 ? -1.93 8.117 -20.141 1 68.06 69 ALA A CA 1
ATOM 545 C C . ALA A 1 69 ? -1.708 6.645 -19.797 1 68.06 69 ALA A C 1
ATOM 547 O O . ALA A 1 69 ? -2.574 5.805 -20.047 1 68.06 69 ALA A O 1
ATOM 548 N N . GLN A 1 70 ? -0.656 6.418 -19.281 1 63.41 70 GLN A N 1
ATOM 549 C CA . GLN A 1 70 ? -0.359 5.051 -18.875 1 63.41 70 GLN A CA 1
ATOM 550 C C . GLN A 1 70 ? -1.378 4.547 -17.859 1 63.41 70 GLN A C 1
ATOM 552 O O . GLN A 1 70 ? -1.883 3.428 -17.984 1 63.41 70 GLN A O 1
ATOM 557 N N . ASP A 1 71 ? -1.663 5.297 -17 1 56.53 71 ASP A N 1
ATOM 558 C CA . ASP A 1 71 ? -2.635 4.938 -15.977 1 56.53 71 ASP A CA 1
ATOM 559 C C . ASP A 1 71 ? -4.016 4.703 -16.578 1 56.53 71 ASP A C 1
ATOM 561 O O . ASP A 1 71 ? -4.703 3.744 -16.219 1 56.53 71 ASP A O 1
ATOM 565 N N . ALA A 1 72 ? -4.316 5.555 -17.406 1 56.91 72 ALA A N 1
ATOM 566 C CA . ALA A 1 72 ? -5.621 5.465 -18.062 1 56.91 72 ALA A CA 1
ATOM 567 C C . ALA A 1 72 ? -5.719 4.211 -18.922 1 56.91 72 ALA A C 1
ATOM 569 O O . ALA A 1 72 ? -6.715 3.49 -18.875 1 56.91 72 ALA A O 1
ATOM 570 N N . VAL A 1 73 ? -4.77 3.957 -19.672 1 57.16 73 VAL A N 1
ATOM 571 C CA . VAL A 1 73 ? -4.762 2.797 -20.562 1 57.16 73 VAL A CA 1
ATOM 572 C C . VAL A 1 73 ? -4.75 1.515 -19.734 1 57.16 73 VAL A C 1
ATOM 574 O O . VAL A 1 73 ? -5.477 0.565 -20.031 1 57.16 73 VAL A O 1
ATOM 577 N N . ARG A 1 74 ? -4.02 1.555 -18.781 1 54.22 74 ARG A N 1
ATOM 578 C CA . ARG A 1 74 ? -3.982 0.394 -17.906 1 54.22 74 ARG A CA 1
ATOM 579 C C . ARG A 1 74 ? -5.355 0.124 -17.297 1 54.22 74 ARG A C 1
ATOM 581 O O . ARG A 1 74 ? -5.789 -1.027 -17.219 1 54.22 74 ARG A O 1
ATOM 588 N N . ALA A 1 75 ? -5.918 1.098 -16.875 1 51.16 75 ALA A N 1
ATOM 589 C CA . ALA A 1 75 ? -7.25 0.966 -16.297 1 51.16 75 ALA A CA 1
ATOM 590 C C . ALA A 1 75 ? -8.234 0.399 -17.312 1 51.16 75 ALA A C 1
ATOM 592 O O . ALA A 1 75 ? -9.062 -0.457 -16.969 1 51.16 75 ALA A O 1
ATOM 593 N N . LEU A 1 76 ? -8.109 0.824 -18.438 1 46.69 76 LEU A N 1
ATOM 594 C CA . LEU A 1 76 ? -8.992 0.357 -19.5 1 46.69 76 LEU A CA 1
ATOM 595 C C . LEU A 1 76 ? -8.641 -1.069 -19.906 1 46.69 76 LEU A C 1
ATOM 597 O O . LEU A 1 76 ? -9.531 -1.882 -20.172 1 46.69 76 LEU A O 1
ATOM 601 N N . ASP A 1 77 ? -7.445 -1.338 -20.062 1 46.97 77 ASP A N 1
ATOM 602 C CA . ASP A 1 77 ? -7.023 -2.701 -20.375 1 46.97 77 ASP A CA 1
ATOM 603 C C . ASP A 1 77 ? -7.492 -3.676 -19.297 1 46.97 77 ASP A C 1
ATOM 605 O O . ASP A 1 77 ? -7.945 -4.781 -19.594 1 46.97 77 ASP A O 1
ATOM 609 N N . ASN A 1 78 ? -7.332 -3.262 -18.172 1 45.38 78 ASN A N 1
ATOM 610 C CA . ASN A 1 78 ? -7.84 -4.09 -17.078 1 45.38 78 ASN A CA 1
ATOM 611 C C . ASN A 1 78 ? -9.344 -4.324 -17.203 1 45.38 78 ASN A C 1
ATOM 613 O O . ASN A 1 78 ? -9.828 -5.426 -16.922 1 45.38 78 ASN A O 1
ATOM 617 N N . LEU A 1 79 ? -9.961 -3.291 -17.5 1 41 79 LEU A N 1
ATOM 618 C CA . LEU A 1 79 ? -11.383 -3.428 -17.766 1 41 79 LEU A CA 1
ATOM 619 C C . LEU A 1 79 ? -11.641 -4.461 -18.859 1 41 79 LEU A C 1
ATOM 621 O O . LEU A 1 79 ? -12.508 -5.32 -18.719 1 41 79 LEU A O 1
ATOM 625 N N . ARG A 1 80 ? -10.992 -4.27 -19.922 1 38.84 80 ARG A N 1
ATOM 626 C CA . ARG A 1 80 ? -11.141 -5.203 -21.031 1 38.84 80 ARG A CA 1
ATOM 627 C C . ARG A 1 80 ? -10.797 -6.625 -20.594 1 38.84 80 ARG A C 1
ATOM 629 O O . ARG A 1 80 ? -11.5 -7.574 -20.953 1 38.84 80 ARG A O 1
ATOM 636 N N . GLN A 1 81 ? -9.68 -6.746 -20 1 42.12 81 GLN A N 1
ATOM 637 C CA . GLN A 1 81 ? -9.328 -8.078 -19.531 1 42.12 81 GLN A CA 1
ATOM 638 C C . GLN A 1 81 ? -10.438 -8.672 -18.672 1 42.12 81 GLN A C 1
ATOM 640 O O . GLN A 1 81 ? -10.734 -9.867 -18.766 1 42.12 81 GLN A O 1
ATOM 645 N N . SER A 1 82 ? -10.883 -7.824 -17.938 1 42.12 82 SER A N 1
ATOM 646 C CA . SER A 1 82 ? -12 -8.281 -17.125 1 42.12 82 SER A CA 1
ATOM 647 C C . SER A 1 82 ? -13.156 -8.773 -17.984 1 42.12 82 SER A C 1
ATOM 649 O O . SER A 1 82 ? -13.875 -9.703 -17.609 1 42.12 82 SER A O 1
ATOM 651 N N . ILE A 1 83 ? -13.219 -8.102 -19.031 1 38.78 83 ILE A N 1
ATOM 652 C CA . ILE A 1 83 ? -14.273 -8.523 -19.953 1 38.78 83 ILE A CA 1
ATOM 653 C C . ILE A 1 83 ? -13.875 -9.836 -20.625 1 38.78 83 ILE A C 1
ATOM 655 O O . ILE A 1 83 ? -14.727 -10.695 -20.891 1 38.78 83 ILE A O 1
ATOM 659 N N . ARG A 1 84 ? -12.734 -9.859 -21.031 1 39.53 84 ARG A N 1
ATOM 660 C CA . ARG A 1 84 ? -12.336 -11.023 -21.812 1 39.53 84 ARG A CA 1
ATOM 661 C C . ARG A 1 84 ? -12.219 -12.258 -20.922 1 39.53 84 ARG A C 1
ATOM 663 O O . ARG A 1 84 ? -11.992 -13.367 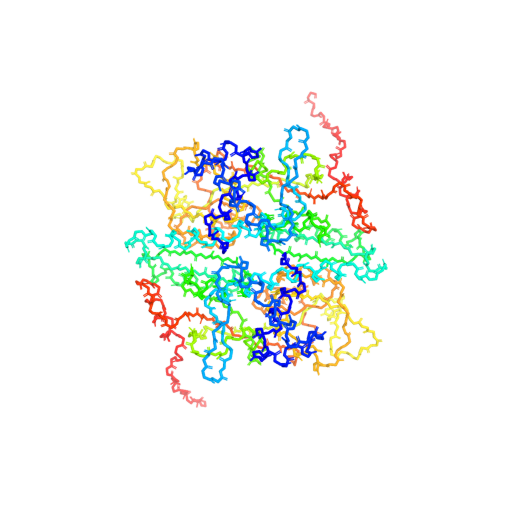-21.422 1 39.53 84 ARG A O 1
ATOM 670 N N . GLU A 1 85 ? -11.898 -12.109 -19.625 1 43.69 85 GLU A N 1
ATOM 671 C CA . GLU A 1 85 ? -11.758 -13.352 -18.875 1 43.69 85 GLU A CA 1
ATOM 672 C C . GLU A 1 85 ? -12.945 -14.273 -19.109 1 43.69 85 GLU A C 1
ATOM 674 O O . GLU A 1 85 ? -14.102 -13.836 -19.094 1 43.69 85 GLU A O 1
ATOM 679 N N . ARG A 1 86 ? -12.625 -15.289 -19.75 1 47.97 86 ARG A N 1
ATOM 680 C CA . ARG A 1 86 ? -13.531 -16.375 -20.109 1 47.97 86 ARG A CA 1
ATOM 681 C C . ARG A 1 86 ? -14.508 -16.672 -18.984 1 47.97 86 ARG A C 1
ATOM 683 O O . ARG A 1 86 ? -14.188 -16.453 -17.812 1 47.97 86 ARG A O 1
ATOM 690 N N . ASP A 1 87 ? -15.82 -17.016 -19.359 1 54.91 87 ASP A N 1
ATOM 691 C CA . ASP A 1 87 ? -17.047 -17.312 -18.625 1 54.91 87 ASP A CA 1
ATOM 692 C C . ASP A 1 87 ? -16.75 -18.141 -17.375 1 54.91 87 ASP A C 1
ATOM 694 O O . ASP A 1 87 ? -17.234 -17.828 -16.297 1 54.91 87 ASP A O 1
ATOM 698 N N . GLU A 1 88 ? -16.031 -19.156 -17.516 1 57.44 88 GLU A N 1
ATOM 699 C CA . GLU A 1 88 ? -15.844 -20.047 -16.391 1 57.44 88 GLU A CA 1
ATOM 700 C C . GLU A 1 88 ? -14.93 -19.422 -15.336 1 57.44 88 GLU A C 1
ATOM 702 O O . GLU A 1 88 ? -15.18 -19.547 -14.133 1 57.44 88 GLU A O 1
ATOM 707 N N . ASP A 1 89 ? -13.977 -18.625 -15.805 1 65.5 89 ASP A N 1
ATOM 708 C CA . ASP A 1 89 ? -13.039 -17.984 -14.883 1 65.5 89 ASP A CA 1
ATOM 709 C C . ASP A 1 89 ? -13.695 -16.828 -14.141 1 65.5 89 ASP A C 1
ATOM 711 O O . ASP A 1 89 ? -13.492 -16.656 -12.938 1 65.5 89 ASP A O 1
ATOM 715 N N . ALA A 1 90 ? -14.547 -16.203 -14.805 1 68.31 90 ALA A N 1
ATOM 716 C CA . ALA A 1 90 ? -15.242 -15.078 -14.195 1 68.31 90 ALA A CA 1
ATOM 717 C C . ALA A 1 90 ? -16.203 -15.555 -13.102 1 68.31 90 ALA A C 1
ATOM 719 O O . ALA A 1 90 ? -16.391 -14.859 -12.094 1 68.31 90 ALA A O 1
ATOM 720 N N . GLN A 1 91 ? -16.656 -16.781 -13.336 1 75.19 91 GLN A N 1
ATOM 721 C CA . GLN A 1 91 ? -17.594 -17.328 -12.359 1 75.19 91 GLN A CA 1
ATOM 722 C C . GLN A 1 91 ? -16.875 -17.734 -11.078 1 75.19 91 GLN A C 1
ATOM 724 O O . GLN A 1 91 ? -17.5 -17.812 -10.016 1 75.19 91 GLN A O 1
ATOM 729 N N . ARG A 1 92 ? -15.656 -17.922 -11.195 1 84.19 92 ARG A N 1
ATOM 730 C CA . ARG A 1 92 ? -14.93 -18.422 -10.039 1 84.19 92 ARG A CA 1
ATOM 731 C C . ARG A 1 92 ? -14.109 -17.328 -9.375 1 84.19 92 ARG A C 1
ATOM 733 O O . ARG A 1 92 ? -13.672 -17.469 -8.234 1 84.19 92 ARG A O 1
ATOM 740 N N . ARG A 1 93 ? -13.992 -16.25 -9.969 1 88.44 93 ARG A N 1
ATOM 741 C CA . ARG A 1 93 ? -13.07 -15.227 -9.492 1 88.44 93 ARG A CA 1
ATOM 742 C C . ARG A 1 93 ? -13.766 -14.234 -8.57 1 88.44 93 ARG A C 1
ATOM 744 O O . ARG A 1 93 ? -14.891 -13.812 -8.844 1 88.44 93 ARG A O 1
ATOM 751 N N . ILE A 1 94 ? -13.195 -13.938 -7.445 1 90.19 94 ILE A N 1
ATOM 752 C CA . ILE A 1 94 ? -13.617 -12.883 -6.527 1 90.19 94 ILE A CA 1
ATOM 753 C C . ILE A 1 94 ? -12.516 -11.836 -6.395 1 90.19 94 ILE A C 1
ATOM 755 O O . ILE A 1 94 ? -11.406 -12.148 -5.953 1 90.19 94 ILE A O 1
ATOM 759 N N . ARG A 1 95 ? -12.773 -10.633 -6.777 1 92.38 95 ARG A N 1
ATOM 760 C CA . ARG A 1 95 ? -11.781 -9.562 -6.805 1 92.38 95 ARG A CA 1
ATOM 761 C C . ARG A 1 95 ? -12 -8.586 -5.656 1 92.38 95 ARG A C 1
ATOM 763 O O . ARG A 1 95 ? -13.055 -7.965 -5.551 1 92.38 95 ARG A O 1
ATOM 770 N N . PHE A 1 96 ? -10.945 -8.406 -4.852 1 92.44 96 PHE A N 1
ATOM 771 C CA . PHE A 1 96 ? -10.969 -7.488 -3.717 1 92.44 96 PHE A CA 1
ATOM 772 C C . PHE A 1 96 ? -9.992 -6.336 -3.924 1 92.44 96 PHE A C 1
ATOM 774 O O . PHE A 1 96 ? -8.922 -6.523 -4.5 1 92.44 96 PHE A O 1
ATOM 781 N N . CYS A 1 97 ? -10.359 -5.18 -3.461 1 93.25 97 CYS A N 1
ATOM 782 C CA . CYS A 1 97 ? -9.445 -4.059 -3.27 1 93.25 97 CYS A CA 1
ATOM 783 C C . CYS A 1 97 ? -9.57 -3.488 -1.861 1 93.25 97 CYS A C 1
ATOM 785 O O . CYS A 1 97 ? -10.68 -3.371 -1.332 1 93.25 97 CYS A O 1
ATOM 787 N N . ALA A 1 98 ? -8.461 -3.213 -1.274 1 93.44 98 ALA A N 1
ATOM 788 C CA . ALA A 1 98 ? -8.5 -2.707 0.096 1 93.44 98 ALA A CA 1
ATOM 789 C C . ALA A 1 98 ? -7.262 -1.872 0.407 1 93.44 98 ALA A C 1
ATOM 791 O O . ALA A 1 98 ? -6.199 -2.082 -0.182 1 93.44 98 ALA A O 1
ATOM 792 N N . PRO A 1 99 ? -7.441 -0.952 1.366 1 92.75 99 PRO A N 1
ATOM 793 C CA . PRO A 1 99 ? -6.234 -0.327 1.91 1 92.75 99 PRO A CA 1
ATOM 794 C C . PRO A 1 99 ? -5.277 -1.339 2.539 1 92.75 99 PRO A C 1
ATOM 796 O O . PRO A 1 99 ? -5.707 -2.4 2.996 1 92.75 99 PRO A O 1
ATOM 799 N N . HIS A 1 100 ? -4.066 -0.99 2.598 1 86.75 100 HIS A N 1
ATOM 800 C CA . HIS A 1 100 ? -2.982 -1.899 2.955 1 86.75 100 HIS A CA 1
ATOM 801 C C . HIS A 1 100 ? -3.172 -2.453 4.363 1 86.75 100 HIS A C 1
ATOM 803 O O . HIS A 1 100 ? -2.797 -3.596 4.641 1 86.75 100 HIS A O 1
ATOM 809 N N . ILE A 1 101 ? -3.637 -1.709 5.23 1 85.25 101 ILE A N 1
ATOM 810 C CA . ILE A 1 101 ? -3.764 -2.113 6.625 1 85.25 101 ILE A CA 1
ATOM 811 C C . ILE A 1 101 ? -4.613 -3.377 6.723 1 85.25 101 ILE A C 1
ATOM 813 O O . ILE A 1 101 ? -4.43 -4.188 7.633 1 85.25 101 ILE A O 1
ATOM 817 N N . LEU A 1 102 ? -5.465 -3.588 5.762 1 85.88 102 LEU A N 1
ATOM 818 C CA . LEU A 1 102 ? -6.355 -4.738 5.828 1 85.88 102 LEU A CA 1
ATOM 819 C C . LEU A 1 102 ? -5.582 -6.039 5.641 1 85.88 102 LEU A C 1
ATOM 821 O O . LEU A 1 102 ? -5.996 -7.09 6.137 1 85.88 102 LEU A O 1
ATOM 825 N N . SER A 1 103 ? -4.512 -5.996 4.91 1 78.06 103 SER A N 1
ATOM 826 C CA . SER A 1 103 ? -3.666 -7.172 4.738 1 78.06 103 SER A CA 1
ATOM 827 C C . SER A 1 103 ? -3.096 -7.641 6.074 1 78.06 103 SER A C 1
ATOM 829 O O . SER A 1 103 ? -2.818 -8.828 6.25 1 78.06 103 SER A O 1
ATOM 831 N N . SER A 1 104 ? -3.01 -6.734 7.02 1 76.06 104 SER A N 1
ATOM 832 C CA . SER A 1 104 ? -2.416 -7.066 8.312 1 76.06 104 SER A CA 1
ATOM 833 C C . SER A 1 104 ? -3.486 -7.449 9.328 1 76.06 104 SER A C 1
ATOM 835 O O . SER A 1 104 ? -3.234 -8.258 10.227 1 76.06 104 SER A O 1
ATOM 837 N N . VAL A 1 105 ? -4.633 -6.879 9.188 1 78.44 105 VAL A N 1
ATOM 838 C CA . VAL A 1 105 ? -5.547 -7.016 10.312 1 78.44 105 VAL A CA 1
ATOM 839 C C . VAL A 1 105 ? -6.773 -7.82 9.891 1 78.44 105 VAL A C 1
ATOM 841 O O . VAL A 1 105 ? -7.492 -8.352 10.742 1 78.44 105 VAL A O 1
ATOM 844 N N . PHE A 1 106 ? -7.098 -7.895 8.641 1 79.19 106 PHE A N 1
ATOM 845 C CA . PHE A 1 106 ? -8.344 -8.508 8.211 1 79.19 106 PHE A CA 1
ATOM 846 C C . PHE A 1 106 ? -8.078 -9.789 7.422 1 79.19 106 PHE A C 1
ATOM 848 O O . PHE A 1 106 ? -8.617 -10.852 7.75 1 79.19 106 PHE A O 1
ATOM 855 N N . PHE A 1 107 ? -7.211 -9.766 6.457 1 76.31 107 PHE A N 1
ATOM 856 C CA . PHE A 1 107 ? -7.055 -10.844 5.484 1 76.31 107 PHE A CA 1
ATOM 857 C C . PHE A 1 107 ? -6.523 -12.102 6.156 1 76.31 107 PHE A C 1
ATOM 859 O O . PHE A 1 107 ? -6.98 -13.211 5.859 1 76.31 107 PHE A O 1
ATOM 866 N N . PRO A 1 108 ? -5.617 -11.914 7.105 1 69.12 108 PRO A N 1
ATOM 867 C CA . PRO A 1 108 ? -5.121 -13.125 7.762 1 69.12 108 PRO A CA 1
ATOM 868 C C . PRO A 1 108 ? -6.234 -13.922 8.438 1 69.12 108 PRO A C 1
ATOM 870 O O . PRO A 1 108 ? -6.148 -15.148 8.523 1 69.12 108 PRO A O 1
ATOM 873 N N . HIS A 1 109 ? -7.262 -13.258 8.852 1 71.81 109 HIS A N 1
ATOM 874 C CA . HIS A 1 109 ? -8.32 -13.922 9.609 1 71.81 109 HIS A CA 1
ATOM 875 C C . HIS A 1 109 ? -9.461 -14.352 8.688 1 71.81 109 HIS A C 1
ATOM 877 O O . HIS A 1 109 ? -10.102 -15.375 8.938 1 71.81 109 HIS A O 1
ATOM 883 N N . TRP A 1 110 ? -9.648 -13.648 7.699 1 73.06 110 TRP A N 1
ATOM 884 C CA . TRP A 1 110 ? -10.852 -13.859 6.902 1 73.06 110 TRP A CA 1
ATOM 885 C C . TRP A 1 110 ? -10.562 -14.727 5.688 1 73.06 110 TRP A C 1
ATOM 887 O O . TRP A 1 110 ? -11.391 -15.547 5.289 1 73.06 110 TRP A O 1
ATOM 897 N N . ILE A 1 111 ? -9.398 -14.656 5.102 1 71.19 111 ILE A N 1
ATOM 898 C CA . ILE A 1 111 ? -9.102 -15.367 3.863 1 71.19 111 ILE A CA 1
ATOM 899 C C . ILE A 1 111 ? -9.086 -16.875 4.125 1 71.19 111 ILE A C 1
ATOM 901 O O . ILE A 1 111 ? -9.688 -17.641 3.371 1 71.19 111 ILE A O 1
ATOM 905 N N . PRO A 1 112 ? -8.422 -17.281 5.262 1 68.75 112 PRO A N 1
ATOM 906 C CA . PRO A 1 112 ? -8.469 -18.719 5.523 1 68.75 112 PRO A CA 1
ATOM 907 C C . PRO A 1 112 ? -9.898 -19.25 5.684 1 68.75 112 PRO A C 1
ATOM 909 O O . PRO A 1 112 ? -10.211 -20.344 5.219 1 68.75 112 PRO A O 1
ATOM 912 N N . ARG A 1 113 ? -10.695 -18.453 6.273 1 71.88 113 ARG A N 1
ATOM 913 C CA . ARG A 1 113 ? -12.086 -18.844 6.461 1 71.88 113 ARG A CA 1
ATOM 914 C C . ARG A 1 113 ? -12.82 -18.922 5.129 1 71.88 113 ARG A C 1
ATOM 916 O O . ARG A 1 113 ? -13.602 -19.844 4.891 1 71.88 113 ARG A O 1
ATOM 923 N N . LEU A 1 114 ? -12.57 -18.016 4.301 1 76.62 114 LEU A N 1
ATOM 924 C CA . LEU A 1 114 ? -13.227 -17.953 3 1 76.62 114 LEU A CA 1
ATOM 925 C C . LEU A 1 114 ? -12.758 -19.078 2.098 1 76.62 114 LEU A C 1
ATOM 927 O O . LEU A 1 114 ? -13.547 -19.625 1.319 1 76.62 114 LEU A O 1
ATOM 931 N N . GLN A 1 115 ? -11.57 -19.406 2.236 1 73.75 115 GLN A N 1
ATOM 932 C CA . GLN A 1 115 ? -11.031 -20.469 1.398 1 73.75 115 GLN A CA 1
ATOM 933 C C . GLN A 1 115 ? -11.68 -21.812 1.722 1 73.75 115 GLN A C 1
ATOM 935 O O . GLN A 1 115 ? -11.898 -22.625 0.828 1 73.75 115 GLN A O 1
ATOM 940 N N . ALA A 1 116 ? -11.898 -22.016 2.951 1 76.81 116 ALA A N 1
ATOM 941 C CA . ALA A 1 116 ? -12.539 -23.266 3.359 1 76.81 116 ALA A CA 1
ATOM 942 C C . ALA A 1 116 ? -13.945 -23.375 2.779 1 76.81 116 ALA A C 1
ATOM 944 O O . ALA A 1 116 ? -14.375 -24.469 2.381 1 76.81 116 ALA A O 1
ATOM 945 N N . ASP A 1 117 ? -14.586 -22.281 2.672 1 78.94 117 ASP A N 1
ATOM 946 C CA . ASP A 1 117 ? -15.969 -22.281 2.223 1 78.94 117 ASP A CA 1
ATOM 947 C C . ASP A 1 117 ? -16.062 -22.031 0.719 1 78.94 117 ASP A C 1
ATOM 949 O O . ASP A 1 117 ? -17.078 -22.328 0.095 1 78.94 117 ASP A O 1
ATOM 953 N N . PHE A 1 118 ? -15.008 -21.516 0.149 1 84.75 118 PHE A N 1
ATOM 954 C CA . PHE A 1 118 ? -14.977 -21.188 -1.271 1 84.75 118 PHE A CA 1
ATOM 955 C C . PHE A 1 118 ? -13.781 -21.844 -1.953 1 84.75 118 PHE A C 1
ATOM 957 O O . PHE A 1 118 ? -12.953 -21.156 -2.564 1 84.75 118 PHE A O 1
ATOM 964 N N . ARG A 1 119 ? -13.758 -23.062 -2.027 1 79.38 119 ARG A N 1
ATOM 965 C CA . ARG A 1 119 ? -12.609 -23.844 -2.451 1 79.38 119 ARG A CA 1
ATOM 966 C C . ARG A 1 119 ? -12.336 -23.672 -3.939 1 79.38 119 ARG A C 1
ATOM 968 O O . ARG A 1 119 ? -11.188 -23.766 -4.383 1 79.38 119 ARG A O 1
ATOM 975 N N . SER A 1 120 ? -13.297 -23.406 -4.656 1 80 120 SER A N 1
ATOM 976 C CA . SER A 1 120 ? -13.133 -23.297 -6.105 1 80 120 SER A CA 1
ATOM 977 C C . SER A 1 120 ? -12.883 -21.859 -6.535 1 80 120 SER A C 1
ATOM 979 O O . SER A 1 120 ? -12.586 -21.594 -7.703 1 80 120 SER A O 1
ATOM 981 N N . ALA A 1 121 ? -12.992 -21.016 -5.582 1 86.44 121 ALA A N 1
ATOM 982 C CA . ALA A 1 121 ? -12.883 -19.594 -5.926 1 86.44 121 ALA A CA 1
ATOM 983 C C . ALA A 1 121 ? -11.422 -19.203 -6.164 1 86.44 121 ALA A C 1
ATOM 985 O O . ALA A 1 121 ? -10.516 -19.781 -5.57 1 86.44 121 ALA A O 1
ATOM 986 N N . LYS A 1 122 ? -11.289 -18.328 -7.062 1 87.44 122 LYS A N 1
ATOM 987 C CA . LYS A 1 122 ? -10.016 -17.656 -7.309 1 87.44 122 LYS A CA 1
ATOM 988 C C . LYS A 1 122 ? -10.016 -16.234 -6.746 1 87.44 122 LYS A C 1
ATOM 990 O O . LYS A 1 122 ? -10.906 -15.445 -7.062 1 87.44 122 LYS A O 1
ATOM 995 N N . PHE A 1 123 ? -9.023 -15.969 -5.922 1 88.12 123 PHE A N 1
ATOM 996 C CA . PHE A 1 123 ? -9.023 -14.688 -5.234 1 88.12 123 PHE A CA 1
ATOM 997 C C . PHE A 1 123 ? -8 -13.742 -5.859 1 88.12 123 PHE A C 1
ATOM 999 O O . PHE A 1 123 ? -6.875 -14.148 -6.16 1 88.12 123 PHE A O 1
ATOM 1006 N N . SER A 1 124 ? -8.422 -12.547 -6.133 1 88.88 124 SER A N 1
ATOM 1007 C CA . SER A 1 124 ? -7.559 -11.422 -6.457 1 88.88 124 SER A CA 1
ATOM 1008 C C . SER A 1 124 ? -7.664 -10.32 -5.402 1 88.88 124 SER A C 1
ATOM 1010 O O . SER A 1 124 ? -8.742 -9.758 -5.191 1 88.88 124 SER A O 1
ATOM 1012 N N . VAL A 1 125 ? -6.551 -10.055 -4.742 1 88.81 125 VAL A N 1
ATOM 1013 C CA . VAL A 1 125 ? -6.555 -9.062 -3.674 1 88.81 125 VAL A CA 1
ATOM 1014 C C . VAL A 1 125 ? -5.539 -7.961 -3.984 1 88.81 125 VAL A C 1
ATOM 1016 O O . VAL A 1 125 ? -4.328 -8.203 -3.947 1 88.81 125 VAL A O 1
ATOM 1019 N N . ASP A 1 126 ? -6.035 -6.836 -4.223 1 88.94 126 ASP A N 1
ATOM 1020 C CA . ASP A 1 126 ? -5.172 -5.699 -4.523 1 88.94 126 ASP A CA 1
ATOM 1021 C C . ASP A 1 126 ? -5.297 -4.617 -3.453 1 88.94 126 ASP A C 1
ATOM 1023 O O . ASP A 1 126 ? -6.332 -4.504 -2.797 1 88.94 126 ASP A O 1
ATOM 1027 N N . CYS A 1 127 ? -4.227 -3.861 -3.369 1 88.88 127 CYS A N 1
ATOM 1028 C CA . CYS A 1 127 ? -4.23 -2.809 -2.357 1 88.88 127 CYS A CA 1
ATOM 1029 C C . CYS A 1 127 ? -4.055 -1.438 -3 1 88.88 127 CYS A C 1
ATOM 1031 O O . CYS A 1 127 ? -3.33 -1.295 -3.986 1 88.88 127 CYS A O 1
ATOM 1033 N N . ASP A 1 128 ? -4.785 -0.49 -2.459 1 88 128 ASP A N 1
ATOM 1034 C CA . ASP A 1 128 ? -4.688 0.918 -2.83 1 88 128 ASP A CA 1
ATOM 1035 C C . ASP A 1 128 ? -5.285 1.814 -1.748 1 88 128 ASP A C 1
ATOM 1037 O O . ASP A 1 128 ? -5.816 1.321 -0.751 1 88 128 ASP A O 1
ATOM 1041 N N . TYR A 1 129 ? -5.082 3.137 -1.955 1 88 129 TYR A N 1
ATOM 1042 C CA . TYR A 1 129 ? -5.805 4.055 -1.078 1 88 129 TYR A CA 1
ATOM 1043 C C . TYR A 1 129 ? -7.309 3.895 -1.244 1 88 129 TYR A C 1
ATOM 1045 O O . TYR A 1 129 ? -7.785 3.527 -2.32 1 88 129 TYR A O 1
ATOM 1053 N N . LEU A 1 130 ? -8.023 4.211 -0.198 1 91.94 130 LEU A N 1
ATOM 1054 C CA . LEU A 1 130 ? -9.461 3.936 -0.168 1 91.94 130 LEU A CA 1
ATOM 1055 C C . LEU A 1 130 ? -10.172 4.641 -1.314 1 91.94 130 LEU A C 1
ATOM 1057 O O . LEU A 1 130 ? -11.016 4.043 -1.99 1 91.94 130 LEU A O 1
ATOM 1061 N N . PRO A 1 131 ? -9.891 5.914 -1.641 1 84.88 131 PRO A N 1
ATOM 1062 C CA . PRO A 1 131 ? -10.57 6.543 -2.775 1 84.88 131 PRO A CA 1
ATOM 1063 C C . PRO A 1 131 ? -10.367 5.777 -4.082 1 84.88 131 PRO A C 1
ATOM 1065 O O . PRO A 1 131 ? -11.312 5.645 -4.871 1 84.88 131 PRO A O 1
ATOM 1068 N N . GLN A 1 132 ? -9.18 5.301 -4.242 1 83.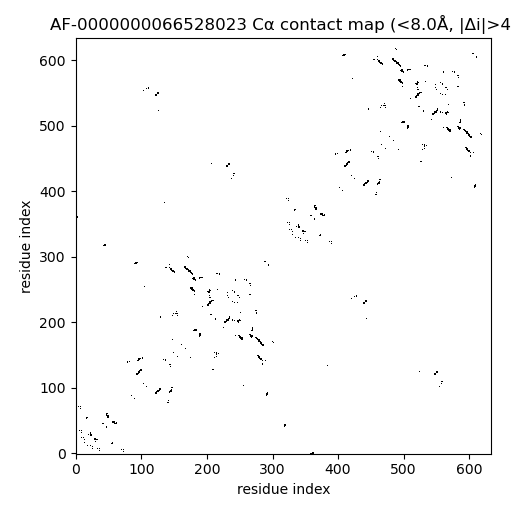62 132 GLN A N 1
ATOM 1069 C CA . GLN A 1 132 ? -8.898 4.535 -5.449 1 83.62 132 GLN A CA 1
ATOM 1070 C C . GLN A 1 132 ? -9.625 3.193 -5.434 1 83.62 132 GLN A C 1
ATOM 1072 O O . GLN A 1 132 ? -10.109 2.732 -6.469 1 83.62 132 GLN A O 1
ATOM 1077 N N . CYS A 1 133 ? -9.664 2.59 -4.285 1 91.38 133 CYS A N 1
ATOM 1078 C CA . CYS A 1 133 ? -10.422 1.348 -4.156 1 91.38 133 CYS A CA 1
ATOM 1079 C C . CYS A 1 133 ? -11.875 1.552 -4.551 1 91.38 133 CYS A C 1
ATOM 1081 O O . CYS A 1 133 ? -12.445 0.74 -5.281 1 91.38 133 CYS A O 1
ATOM 1083 N N . LEU A 1 134 ? -12.445 2.641 -4.121 1 86.69 134 LEU A N 1
ATOM 1084 C CA . LEU A 1 134 ? -13.852 2.92 -4.398 1 86.69 134 LEU A CA 1
ATOM 1085 C C . LEU A 1 134 ? -14.062 3.244 -5.871 1 86.69 134 LEU A C 1
ATOM 1087 O O . LEU A 1 134 ? -15.094 2.889 -6.449 1 86.69 134 LEU A O 1
ATOM 1091 N N . SER A 1 135 ? -13.125 3.924 -6.438 1 81.75 135 SER A N 1
ATOM 1092 C CA . SER A 1 135 ? -13.188 4.191 -7.871 1 81.75 135 SER A CA 1
ATOM 1093 C C . SER A 1 135 ? -13.211 2.896 -8.672 1 81.75 135 SER A C 1
ATOM 1095 O O . SER A 1 135 ? -14 2.75 -9.602 1 81.75 135 SER A O 1
ATOM 1097 N N . ARG A 1 136 ? -12.375 1.941 -8.25 1 82.62 136 ARG A N 1
ATOM 1098 C CA . ARG A 1 136 ? -12.32 0.644 -8.922 1 82.62 136 ARG A CA 1
ATOM 1099 C C . ARG A 1 136 ? -13.617 -0.131 -8.719 1 82.62 136 ARG A C 1
ATOM 1101 O O . ARG A 1 136 ? -14.039 -0.883 -9.602 1 82.62 136 ARG A O 1
ATOM 1108 N N . LEU A 1 137 ? -14.203 0.033 -7.594 1 87.31 137 LEU A N 1
ATOM 1109 C CA . LEU A 1 137 ? -15.5 -0.583 -7.336 1 87.31 137 LEU A CA 1
ATOM 1110 C C . LEU A 1 137 ? -16.578 -0.011 -8.258 1 87.31 137 LEU A C 1
ATOM 1112 O O . LEU A 1 137 ? -17.344 -0.76 -8.852 1 87.31 137 LEU A O 1
ATOM 1116 N N . ARG A 1 138 ? -16.562 1.247 -8.352 1 77 138 ARG A N 1
ATOM 1117 C CA . ARG A 1 138 ? -17.562 1.951 -9.164 1 77 138 ARG A CA 1
ATOM 1118 C C . ARG A 1 138 ? -17.469 1.529 -10.625 1 77 138 ARG A C 1
ATOM 1120 O O . ARG A 1 138 ? -18.5 1.385 -11.297 1 77 138 ARG A O 1
ATOM 1127 N N . ASP A 1 139 ? -16.297 1.318 -11.039 1 73.31 139 ASP A N 1
ATOM 1128 C CA . ASP A 1 139 ? -16.125 1.013 -12.461 1 73.31 139 ASP A CA 1
ATOM 1129 C C . ASP A 1 139 ? -16.203 -0.492 -12.711 1 73.31 139 ASP A C 1
ATOM 1131 O O . ASP A 1 139 ? -16.094 -0.943 -13.852 1 73.31 139 ASP A O 1
ATOM 1135 N N . GLY A 1 140 ? -16.281 -1.227 -11.711 1 78.19 140 GLY A N 1
ATOM 1136 C CA . GLY A 1 140 ? -16.516 -2.656 -11.828 1 78.19 140 GLY A CA 1
ATOM 1137 C C . GLY A 1 140 ? -15.234 -3.465 -11.953 1 78.19 140 GLY A C 1
ATOM 1138 O O . GLY A 1 140 ? -15.273 -4.668 -12.211 1 78.19 140 GLY A O 1
ATOM 1139 N N . SER A 1 141 ? -14.148 -2.852 -11.742 1 81.38 141 SER A N 1
ATOM 1140 C CA . SER A 1 141 ? -12.867 -3.535 -11.836 1 81.38 141 SER A CA 1
ATOM 1141 C C . SER A 1 141 ? -12.648 -4.473 -10.656 1 81.38 141 SER A C 1
ATOM 1143 O O . SER A 1 141 ? -11.812 -5.375 -10.719 1 81.38 141 SER A O 1
ATOM 1145 N N . VAL A 1 142 ? -13.359 -4.188 -9.594 1 90.19 142 VAL A N 1
ATOM 1146 C CA . VAL A 1 142 ? -13.328 -5.078 -8.438 1 90.19 142 VAL A CA 1
ATOM 1147 C C . VAL A 1 142 ? -14.75 -5.355 -7.961 1 90.19 142 VAL A C 1
ATOM 1149 O O . VAL A 1 142 ? -15.672 -4.598 -8.266 1 90.19 142 VAL A O 1
ATOM 1152 N N . ASP A 1 143 ? -14.883 -6.5 -7.297 1 92.06 143 ASP A N 1
ATOM 1153 C CA . ASP A 1 143 ? -16.188 -6.93 -6.816 1 92.06 143 ASP A CA 1
ATOM 1154 C C . ASP A 1 143 ? -16.484 -6.355 -5.43 1 92.06 143 ASP A C 1
ATOM 1156 O O . ASP A 1 143 ? -17.625 -6.043 -5.109 1 92.06 143 ASP A O 1
ATOM 1160 N N . TYR A 1 144 ? -15.375 -6.23 -4.652 1 93.44 144 TYR A N 1
ATOM 1161 C CA . TYR A 1 144 ? -15.539 -5.828 -3.262 1 93.44 144 TYR A CA 1
ATOM 1162 C C . TYR A 1 144 ? -14.422 -4.887 -2.83 1 93.44 144 TYR A C 1
ATOM 1164 O O . TYR A 1 144 ? -13.273 -5.055 -3.238 1 93.44 144 TYR A O 1
ATOM 1172 N N . VAL A 1 145 ? -14.797 -3.938 -1.977 1 94.81 145 VAL A N 1
ATOM 1173 C CA . VAL A 1 145 ? -13.844 -3.15 -1.203 1 94.81 145 VAL A CA 1
ATOM 1174 C C . VAL A 1 145 ? -14.016 -3.451 0.285 1 94.81 145 VAL A C 1
ATOM 1176 O O . VAL A 1 145 ? -15.133 -3.535 0.785 1 94.81 145 VAL A O 1
ATOM 1179 N N . VAL A 1 146 ? -12.93 -3.75 0.911 1 93.94 146 VAL A N 1
ATOM 1180 C CA . VAL A 1 146 ? -12.93 -3.887 2.363 1 93.94 146 VAL A CA 1
ATOM 1181 C C . VAL A 1 146 ? -12.195 -2.707 2.996 1 93.94 146 VAL A C 1
ATOM 1183 O O . VAL A 1 146 ? -11.078 -2.377 2.594 1 93.94 146 VAL A O 1
ATOM 1186 N N . ALA A 1 147 ? -12.859 -2.105 3.977 1 94.62 147 ALA A N 1
ATOM 1187 C CA . ALA A 1 147 ? -12.25 -0.926 4.586 1 94.62 147 ALA A CA 1
ATOM 1188 C C . ALA A 1 147 ? -12.594 -0.836 6.07 1 94.62 147 ALA A C 1
ATOM 1190 O O . ALA A 1 147 ? -13.547 -1.466 6.531 1 94.62 147 ALA A O 1
ATOM 1191 N N . LEU A 1 148 ? -11.742 -0.165 6.82 1 95.25 148 LEU A N 1
ATOM 1192 C CA . LEU A 1 148 ? -12.07 0.291 8.164 1 95.25 148 LEU A CA 1
ATOM 1193 C C . LEU A 1 148 ? -12.742 1.658 8.133 1 95.25 148 LEU A C 1
ATOM 1195 O O . LEU A 1 148 ? -12.141 2.641 7.688 1 95.25 148 LEU A O 1
ATOM 1199 N N . LEU A 1 149 ? -13.984 1.691 8.57 1 95.06 149 LEU A N 1
ATOM 1200 C CA . LEU A 1 149 ? -14.734 2.941 8.594 1 95.06 149 LEU A CA 1
ATOM 1201 C C . LEU A 1 149 ? -15.086 3.342 10.023 1 95.06 149 LEU A C 1
ATOM 1203 O O . LEU A 1 149 ? -15.43 2.49 10.844 1 95.06 149 LEU A O 1
ATOM 1207 N N . ASP A 1 150 ? -14.898 4.656 10.258 1 94.81 150 ASP A N 1
ATOM 1208 C CA . ASP A 1 150 ? -15.188 5.133 11.602 1 94.81 150 ASP A CA 1
ATOM 1209 C C . ASP A 1 150 ? -16.688 5.207 11.852 1 94.81 150 ASP A C 1
ATOM 1211 O O . ASP A 1 150 ? -17.469 5.508 10.938 1 94.81 150 ASP A O 1
ATOM 1215 N N . GLU A 1 151 ? -17.078 4.996 13.117 1 91.31 151 GLU A N 1
ATOM 1216 C CA . GLU A 1 151 ? -18.484 5.055 13.508 1 91.31 151 GLU A CA 1
ATOM 1217 C C . GLU A 1 151 ? -19.031 6.473 13.375 1 91.31 151 GLU A C 1
ATOM 1219 O O . GLU A 1 151 ? -20.234 6.656 13.109 1 91.31 151 GLU A O 1
ATOM 1224 N N . GLY A 1 152 ? -18.188 7.465 13.547 1 89.31 152 GLY A N 1
ATOM 1225 C CA . GLY A 1 152 ? -18.594 8.852 13.406 1 89.31 152 GLY A CA 1
ATOM 1226 C C . GLY A 1 152 ? -18.844 9.266 11.969 1 89.31 152 GLY A C 1
ATOM 1227 O O . GLY A 1 152 ? -19.234 10.398 11.703 1 89.31 152 GLY A O 1
ATOM 1228 N N . GLU A 1 153 ? -18.547 8.477 11.016 1 90.38 153 GLU A N 1
ATOM 1229 C CA . GLU A 1 153 ? -18.859 8.586 9.594 1 90.38 153 GLU A CA 1
ATOM 1230 C C . GLU A 1 153 ? -18.062 9.719 8.945 1 90.38 153 GLU A C 1
ATOM 1232 O O . GLU A 1 153 ? -18.5 10.305 7.953 1 90.38 153 GLU A O 1
ATOM 1237 N N . ALA A 1 154 ? -16.984 10.055 9.555 1 91.44 154 ALA A N 1
ATOM 1238 C CA . ALA A 1 154 ? -16.125 11.086 8.961 1 91.44 154 ALA A CA 1
ATOM 1239 C C . ALA A 1 154 ? -15.602 10.641 7.602 1 91.44 154 ALA A C 1
ATOM 1241 O O . ALA A 1 154 ? -15.625 11.406 6.637 1 91.44 154 ALA A O 1
ATOM 1242 N N . VAL A 1 155 ? -15.18 9.391 7.531 1 93.25 155 VAL A N 1
ATOM 1243 C CA . VAL A 1 155 ? -14.625 8.852 6.293 1 93.25 155 VAL A CA 1
ATOM 1244 C C . VAL A 1 155 ? -15.727 8.758 5.234 1 93.25 155 VAL A C 1
ATOM 1246 O O . VAL A 1 155 ? -15.531 9.18 4.09 1 93.25 155 VAL A O 1
ATOM 1249 N N . SER A 1 156 ? -16.859 8.258 5.598 1 90.5 156 SER A N 1
ATOM 1250 C CA . SER A 1 156 ? -17.984 8.078 4.676 1 90.5 156 SER A CA 1
ATOM 1251 C C . SER A 1 156 ? -18.453 9.414 4.117 1 90.5 156 SER A C 1
ATOM 1253 O O . SER A 1 156 ? -18.766 9.523 2.926 1 90.5 156 SER A O 1
ATOM 1255 N N . ARG A 1 157 ? -18.5 10.391 4.965 1 85.69 157 ARG A N 1
ATOM 1256 C CA . ARG A 1 157 ? -18.922 11.727 4.543 1 85.69 157 ARG A CA 1
ATOM 1257 C C . ARG A 1 157 ? -17.922 12.328 3.559 1 85.69 157 ARG A C 1
ATOM 1259 O O . ARG A 1 157 ? -18.312 12.938 2.561 1 85.69 157 ARG A O 1
ATOM 1266 N N . ARG A 1 158 ? -16.688 12.133 3.85 1 84.25 158 ARG A N 1
ATOM 1267 C CA . ARG A 1 158 ? -15.641 12.695 3.002 1 84.25 158 ARG A CA 1
ATOM 1268 C C . ARG A 1 158 ? -15.672 12.07 1.609 1 84.25 158 ARG A C 1
ATOM 1270 O O . ARG A 1 158 ? -15.422 12.75 0.613 1 84.25 158 ARG A O 1
ATOM 1277 N N . LEU A 1 159 ? -16 10.828 1.569 1 84.06 159 LEU A N 1
ATOM 1278 C CA . LEU A 1 159 ? -15.914 10.102 0.306 1 84.06 159 LEU A CA 1
ATOM 1279 C C . LEU A 1 159 ? -17.281 9.977 -0.353 1 84.06 159 LEU A C 1
ATOM 1281 O O . LEU A 1 159 ? -17.391 9.477 -1.475 1 84.06 159 LEU A O 1
ATOM 1285 N N . GLY A 1 160 ? -18.25 10.375 0.28 1 78.06 160 GLY A N 1
ATOM 1286 C CA . GLY A 1 160 ? -19.594 10.32 -0.264 1 78.06 160 GLY A CA 1
ATOM 1287 C C . GLY A 1 160 ? -20.141 8.906 -0.367 1 78.06 160 GLY A C 1
ATOM 1288 O O . GLY A 1 160 ? -20.828 8.57 -1.335 1 78.06 160 GLY A O 1
ATOM 1289 N N . ILE A 1 161 ? -19.75 8.102 0.391 1 76.06 161 ILE A N 1
ATOM 1290 C CA . ILE A 1 161 ? -20.219 6.719 0.259 1 76.06 161 ILE A CA 1
ATOM 1291 C C . ILE A 1 161 ? -21.438 6.496 1.147 1 76.06 161 ILE A C 1
ATOM 1293 O O . ILE A 1 161 ? -21.891 5.363 1.304 1 76.06 161 ILE A O 1
ATOM 1297 N N . ASP A 1 162 ? -21.812 7.555 1.737 1 66.69 162 ASP A N 1
ATOM 1298 C CA . ASP A 1 162 ? -23.016 7.445 2.543 1 66.69 162 ASP A CA 1
ATOM 1299 C C . ASP A 1 162 ? -24.25 7.258 1.658 1 66.69 162 ASP A C 1
ATOM 1301 O O . ASP A 1 162 ? -25.266 6.738 2.111 1 66.69 162 ASP A O 1
ATOM 1305 N N . SER A 1 163 ? -24.109 7.73 0.401 1 59.81 163 SER A N 1
ATOM 1306 C CA . SER A 1 163 ? -25.328 7.637 -0.414 1 59.81 163 SER A CA 1
ATOM 1307 C C . SER A 1 163 ? -25.594 6.199 -0.839 1 59.81 163 SER A C 1
ATOM 1309 O O . SER A 1 163 ? -24.719 5.539 -1.412 1 59.81 163 SER A O 1
ATOM 1311 N N . GLU A 1 164 ? -26.469 5.551 -0.065 1 59.91 164 GLU A N 1
ATOM 1312 C CA . GLU A 1 164 ? -26.969 4.191 -0.225 1 59.91 164 GLU A CA 1
ATOM 1313 C C . GLU A 1 164 ? -27.359 3.916 -1.673 1 59.91 164 GLU A C 1
ATOM 1315 O O . GLU A 1 164 ? -27.703 2.781 -2.027 1 59.91 164 GLU A O 1
ATOM 1320 N N . ALA A 1 165 ? -27.172 4.84 -2.506 1 64.81 165 ALA A N 1
ATOM 1321 C CA . ALA A 1 165 ? -27.766 4.59 -3.82 1 64.81 165 ALA A CA 1
ATOM 1322 C C . ALA A 1 165 ? -26.828 3.732 -4.68 1 64.81 165 ALA A C 1
ATOM 1324 O O . ALA A 1 165 ? -27.297 2.881 -5.441 1 64.81 165 ALA A O 1
ATOM 1325 N N . GLU A 1 166 ? -25.547 3.805 -4.438 1 76.69 166 GLU A N 1
ATOM 1326 C CA . GLU A 1 166 ? -24.656 3.135 -5.379 1 76.69 166 GLU A CA 1
ATOM 1327 C C . GLU A 1 166 ? -24.016 1.897 -4.754 1 76.69 166 GLU A C 1
ATOM 1329 O O . GLU A 1 166 ? -23.781 0.904 -5.438 1 76.69 166 GLU A O 1
ATOM 1334 N N . PHE A 1 167 ? -23.938 1.948 -3.426 1 87.44 167 PHE A N 1
ATOM 1335 C CA . PHE A 1 167 ? -23.156 0.902 -2.777 1 87.44 167 PHE A CA 1
ATOM 1336 C C . PHE A 1 167 ? -23.969 0.216 -1.687 1 87.44 167 PHE A C 1
ATOM 1338 O O . PHE A 1 167 ? -24.891 0.813 -1.125 1 87.44 167 PHE A O 1
ATOM 1345 N N . GLN A 1 168 ? -23.734 -1.057 -1.487 1 90.5 168 GLN A N 1
ATOM 1346 C CA . GLN A 1 168 ? -24.188 -1.807 -0.317 1 90.5 168 GLN A CA 1
ATOM 1347 C C . GLN A 1 168 ? -23.016 -2.082 0.632 1 90.5 168 GLN A C 1
ATOM 1349 O O . GLN A 1 168 ? -21.891 -2.281 0.192 1 90.5 168 GLN A O 1
ATOM 1354 N N . ARG A 1 169 ? -23.406 -2.051 1.892 1 91.69 169 ARG A N 1
ATOM 1355 C CA . ARG A 1 169 ? -22.375 -2.248 2.902 1 91.69 169 ARG A CA 1
ATOM 1356 C C . ARG A 1 169 ? -22.734 -3.389 3.846 1 91.69 169 ARG A C 1
ATOM 1358 O O . ARG A 1 169 ? -23.922 -3.6 4.141 1 91.69 169 ARG A O 1
ATOM 1365 N N . LEU A 1 170 ? -21.734 -4.137 4.246 1 91.19 170 LEU A N 1
ATOM 1366 C CA . LEU A 1 170 ? -21.859 -5.184 5.254 1 91.19 170 LEU A CA 1
ATOM 1367 C C . LEU A 1 170 ? -20.797 -5.027 6.34 1 91.19 170 LEU A C 1
ATOM 1369 O O . LEU A 1 170 ? -19.609 -4.965 6.039 1 91.19 170 LEU A O 1
ATOM 1373 N N . GLU A 1 171 ? -21.234 -4.906 7.605 1 90.94 171 GLU A N 1
ATOM 1374 C CA . GLU A 1 171 ? -20.297 -4.828 8.727 1 90.94 171 GLU A CA 1
ATOM 1375 C C . GLU A 1 171 ? -19.812 -6.215 9.125 1 90.94 171 GLU A C 1
ATOM 1377 O O . GLU A 1 171 ? -20.609 -7.121 9.367 1 90.94 171 GLU A O 1
ATOM 1382 N N . LEU A 1 172 ? -18.484 -6.363 9.188 1 88.5 172 LEU A N 1
ATOM 1383 C CA . LEU A 1 172 ? -17.906 -7.688 9.398 1 88.5 172 LEU A CA 1
ATOM 1384 C C . LEU A 1 172 ? -17.297 -7.789 10.789 1 88.5 172 LEU A C 1
ATOM 1386 O O . LEU A 1 172 ? -16.953 -8.883 11.242 1 88.5 172 LEU A O 1
ATOM 1390 N N . GLY A 1 173 ? -17.109 -6.719 11.445 1 89.12 173 GLY A N 1
ATOM 1391 C CA . GLY A 1 173 ? -16.484 -6.73 12.758 1 89.12 173 GLY A CA 1
ATOM 1392 C C . GLY A 1 173 ? -16.141 -5.344 13.266 1 89.12 173 GLY A C 1
ATOM 1393 O O . GLY A 1 173 ? -16.547 -4.34 12.672 1 89.12 173 GLY A O 1
ATOM 1394 N N . HIS A 1 174 ? -15.484 -5.418 14.453 1 92.69 174 HIS A N 1
ATOM 1395 C CA . HIS A 1 174 ? -15.172 -4.16 15.125 1 92.69 174 HIS A CA 1
ATOM 1396 C C . HIS A 1 174 ? -13.672 -3.969 15.258 1 92.69 174 HIS A C 1
ATOM 1398 O O . HIS A 1 174 ? -12.914 -4.941 15.289 1 92.69 174 HIS A O 1
ATOM 1404 N N . GLU A 1 175 ? -13.289 -2.777 15.18 1 94.12 175 GLU A N 1
ATOM 1405 C CA . GLU A 1 175 ? -11.914 -2.332 15.398 1 94.12 175 GLU A CA 1
ATOM 1406 C C . GLU A 1 175 ? -11.883 -0.975 16.094 1 94.12 175 GLU A C 1
ATOM 1408 O O . GLU A 1 175 ? -12.914 -0.327 16.25 1 94.12 175 GLU A O 1
ATOM 1413 N N . GLN A 1 176 ? -10.75 -0.605 16.609 1 96.62 176 GLN A N 1
ATOM 1414 C CA . GLN A 1 176 ? -10.57 0.727 17.188 1 96.62 176 GLN A CA 1
ATOM 1415 C C . GLN A 1 176 ? -9.156 1.25 16.922 1 96.62 176 GLN A C 1
ATOM 1417 O O . GLN A 1 176 ? -8.195 0.48 16.906 1 96.62 176 GLN A O 1
ATOM 1422 N N . LEU A 1 177 ? -9.109 2.494 16.641 1 97.88 177 LEU A N 1
ATOM 1423 C CA . LEU A 1 177 ? -7.82 3.158 16.75 1 97.88 177 LEU A CA 1
ATOM 1424 C C . LEU A 1 177 ? -7.496 3.484 18.203 1 97.88 177 LEU A C 1
ATOM 1426 O O . LEU A 1 177 ? -8.32 4.059 18.906 1 97.88 177 LEU A O 1
ATOM 1430 N N . VAL A 1 178 ? -6.312 3.115 18.594 1 98.38 178 VAL A N 1
ATOM 1431 C CA . VAL A 1 178 ? -5.879 3.396 19.953 1 98.38 178 VAL A CA 1
ATOM 1432 C C . VAL A 1 178 ? -4.613 4.25 19.938 1 98.38 178 VAL A C 1
ATOM 1434 O O . VAL A 1 178 ? -3.746 4.059 19.078 1 98.38 178 VAL A O 1
ATOM 1437 N N . ALA A 1 179 ? -4.516 5.141 20.875 1 98.31 179 ALA A N 1
ATOM 1438 C CA . ALA A 1 179 ? -3.314 5.961 21 1 98.31 179 ALA A CA 1
ATOM 1439 C C . ALA A 1 179 ? -2.207 5.203 21.734 1 98.31 179 ALA A C 1
ATOM 1441 O O . ALA A 1 179 ? -2.393 4.754 22.859 1 98.31 179 ALA A O 1
ATOM 1442 N N . VAL A 1 180 ? -1.017 5.129 21.062 1 98.56 180 VAL A N 1
ATOM 1443 C CA . VAL A 1 180 ? 0.066 4.352 21.656 1 98.56 180 VAL A CA 1
ATOM 1444 C C . VAL A 1 180 ? 1.386 5.105 21.516 1 98.56 180 VAL A C 1
ATOM 1446 O O . VAL A 1 180 ? 1.531 5.941 20.609 1 98.56 180 VAL A O 1
ATOM 1449 N N . CYS A 1 181 ? 2.309 4.852 22.391 1 98 181 CYS A N 1
ATOM 1450 C CA . CYS A 1 181 ? 3.682 5.348 22.344 1 98 181 CYS A CA 1
ATOM 1451 C C . CYS A 1 181 ? 4.617 4.422 23.109 1 98 181 CYS A C 1
ATOM 1453 O O . CYS A 1 181 ? 4.18 3.422 23.688 1 98 181 CYS A O 1
ATOM 1455 N N . ALA A 1 182 ? 5.895 4.699 22.953 1 96.94 182 ALA A N 1
ATOM 1456 C CA . ALA A 1 182 ? 6.883 3.934 23.719 1 96.94 182 ALA A CA 1
ATOM 1457 C C . ALA A 1 182 ? 6.785 4.238 25.203 1 96.94 182 ALA A C 1
ATOM 1459 O O . ALA A 1 182 ? 6.434 5.355 25.594 1 96.94 182 ALA A O 1
ATOM 1460 N N . PRO A 1 183 ? 7.039 3.246 26.016 1 97.69 183 PRO A N 1
ATOM 1461 C CA . PRO A 1 183 ? 7.07 3.49 27.453 1 97.69 183 PRO A CA 1
ATOM 1462 C C . PRO A 1 183 ? 8.336 4.219 27.906 1 97.69 183 PRO A C 1
ATOM 1464 O O . PRO A 1 183 ? 9.359 4.16 27.219 1 97.69 183 PRO A O 1
ATOM 1467 N N . ASP A 1 184 ? 8.234 4.891 29.04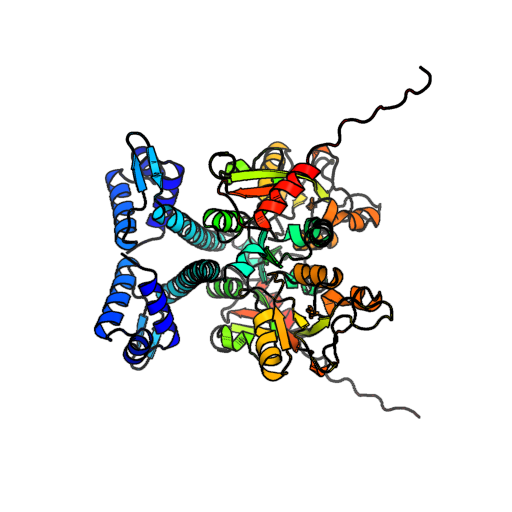7 1 95.56 184 ASP A N 1
ATOM 1468 C CA . ASP A 1 184 ? 9.43 5.418 29.688 1 95.56 184 ASP A CA 1
ATOM 1469 C C . ASP A 1 184 ? 10.055 4.387 30.625 1 95.56 184 ASP A C 1
ATOM 1471 O O . ASP A 1 184 ? 9.664 3.217 30.625 1 95.56 184 ASP A O 1
ATOM 1475 N N . ALA A 1 185 ? 11.062 4.797 31.391 1 94.56 185 ALA A N 1
ATOM 1476 C CA . ALA A 1 185 ? 11.812 3.883 32.25 1 94.56 185 ALA A CA 1
ATOM 1477 C C . ALA A 1 185 ? 10.906 3.279 33.312 1 94.56 185 ALA A C 1
ATOM 1479 O O . ALA A 1 185 ? 11.133 2.156 33.781 1 94.56 185 ALA A O 1
ATOM 1480 N N . ALA A 1 186 ? 9.867 3.969 33.719 1 95.88 186 ALA A N 1
ATOM 1481 C CA . ALA A 1 186 ? 8.945 3.516 34.75 1 95.88 186 ALA A CA 1
ATOM 1482 C C . ALA A 1 186 ? 7.785 2.723 34.156 1 95.88 186 ALA A C 1
ATOM 1484 O O . ALA A 1 186 ? 6.871 2.309 34.875 1 95.88 186 ALA A O 1
ATOM 1485 N N . GLY A 1 187 ? 7.777 2.592 32.844 1 95.5 187 GLY A N 1
ATOM 1486 C CA . GLY A 1 187 ? 6.734 1.833 32.188 1 95.5 187 GLY A CA 1
ATOM 1487 C C . GLY A 1 187 ? 5.512 2.668 31.844 1 95.5 187 GLY A C 1
ATOM 1488 O O . GLY A 1 187 ? 4.488 2.133 31.422 1 95.5 187 GLY A O 1
ATOM 1489 N N . GLN A 1 188 ? 5.656 3.932 32.094 1 95.62 188 GLN A N 1
ATOM 1490 C CA . GLN A 1 188 ? 4.574 4.859 31.766 1 95.62 188 GLN A CA 1
ATOM 1491 C C . GLN A 1 188 ? 4.734 5.422 30.359 1 95.62 188 GLN A C 1
ATOM 1493 O O . GLN A 1 188 ? 5.82 5.359 29.781 1 95.62 188 GLN A O 1
ATOM 1498 N N . PRO A 1 189 ? 3.592 5.934 29.781 1 97.06 189 PRO A N 1
ATOM 1499 C CA . PRO A 1 189 ? 3.709 6.473 28.422 1 97.06 189 PRO A CA 1
ATOM 1500 C C . PRO A 1 189 ? 4.66 7.664 28.328 1 97.06 189 PRO A C 1
ATOM 1502 O O . PRO A 1 189 ? 4.508 8.633 29.078 1 97.06 189 PRO A O 1
ATOM 1505 N N . LEU A 1 190 ? 5.559 7.586 27.438 1 96 190 LEU A N 1
ATOM 1506 C CA . LEU A 1 190 ? 6.504 8.672 27.188 1 96 190 LEU A CA 1
ATOM 1507 C C . LEU A 1 190 ? 5.773 9.938 26.75 1 96 190 LEU A C 1
ATOM 1509 O O . LEU A 1 190 ? 6.195 11.047 27.062 1 96 190 LEU A O 1
ATOM 1513 N N . PHE A 1 191 ? 4.758 9.773 26 1 95.88 191 PHE A N 1
ATOM 1514 C CA . PHE A 1 191 ? 3.879 10.836 25.531 1 95.88 191 PHE A CA 1
ATOM 1515 C C . PHE A 1 191 ? 2.473 10.664 26.094 1 95.88 191 PHE A C 1
ATOM 1517 O O . PHE A 1 191 ? 1.611 10.062 25.453 1 95.88 191 PHE A O 1
ATOM 1524 N N . ASN A 1 192 ? 2.244 11.25 27.234 1 95.31 192 ASN A N 1
ATOM 1525 C CA . ASN A 1 192 ? 1.024 11.023 28 1 95.31 192 ASN A CA 1
ATOM 1526 C C . ASN A 1 192 ? -0.06 12.039 27.641 1 95.31 192 ASN A C 1
ATOM 1528 O O . ASN A 1 192 ? 0.07 13.227 27.938 1 95.31 192 ASN A O 1
ATOM 1532 N N . LEU A 1 193 ? -1.146 11.562 27.078 1 95.5 193 LEU A N 1
ATOM 1533 C CA . LEU A 1 193 ? -2.227 12.422 26.609 1 95.5 193 LEU A CA 1
ATOM 1534 C C . LEU A 1 193 ? -3.107 12.875 27.766 1 95.5 193 LEU A C 1
ATOM 1536 O O . LEU A 1 193 ? -3.875 13.828 27.641 1 95.5 193 LEU A O 1
ATOM 1540 N N . ASP A 1 194 ? -3.08 12.188 28.828 1 93 194 ASP A N 1
ATOM 1541 C CA . ASP A 1 194 ? -3.936 12.492 29.969 1 93 194 ASP A CA 1
ATOM 1542 C C . ASP A 1 194 ? -3.33 13.602 30.828 1 93 194 ASP A C 1
ATOM 1544 O O . ASP A 1 194 ? -4.016 14.188 31.672 1 93 194 ASP A O 1
ATOM 1548 N N . ARG A 1 195 ? -2.082 13.844 30.641 1 87.69 195 ARG A N 1
ATOM 1549 C CA . ARG A 1 195 ? -1.411 14.883 31.422 1 87.69 195 ARG A CA 1
ATOM 1550 C C . ARG A 1 195 ? -1.601 16.25 30.781 1 87.69 195 ARG A C 1
ATOM 1552 O O . ARG A 1 195 ? -1.735 16.375 29.562 1 87.69 195 ARG A O 1
ATOM 1559 N N . LEU A 1 196 ? -1.688 17.172 31.688 1 77.94 196 LEU A N 1
ATOM 1560 C CA . LEU A 1 196 ? -1.739 18.547 31.188 1 77.94 196 LEU A CA 1
ATOM 1561 C C . LEU A 1 196 ? -0.505 18.875 30.359 1 77.94 196 LEU A C 1
ATOM 1563 O O . LEU A 1 196 ? 0.623 18.609 30.781 1 77.94 196 LEU A O 1
ATOM 1567 N N . GLN A 1 197 ? -0.821 19.344 29.234 1 75.12 197 GLN A N 1
ATOM 1568 C CA . GLN A 1 197 ? 0.276 19.578 28.312 1 75.12 197 GLN A CA 1
ATOM 1569 C C . GLN A 1 197 ? 0.795 21.016 28.422 1 75.12 197 GLN A C 1
ATOM 1571 O O . GLN A 1 197 ? 0.022 21.969 28.344 1 75.12 197 GLN A O 1
ATOM 1576 N N . THR A 1 198 ? 2.031 21.141 28.75 1 77.06 198 THR A N 1
ATOM 1577 C CA . THR A 1 198 ? 2.684 22.438 28.766 1 77.06 198 THR A CA 1
ATOM 1578 C C . THR A 1 198 ? 3.359 22.719 27.422 1 77.06 198 THR A C 1
ATOM 1580 O O . THR A 1 198 ? 3.65 23.875 27.094 1 77.06 198 THR A O 1
ATOM 1583 N N . GLU A 1 199 ? 3.631 21.641 26.766 1 83.25 199 GLU A N 1
ATOM 1584 C CA . GLU A 1 199 ? 4.211 21.719 25.422 1 83.25 199 GLU A CA 1
ATOM 1585 C C . GLU A 1 199 ? 3.525 20.75 24.469 1 83.25 199 GLU A C 1
ATOM 1587 O O . GLU A 1 199 ? 2.83 19.828 24.891 1 83.25 199 GLU A O 1
ATOM 1592 N N . ALA A 1 200 ? 3.77 21.094 23.281 1 89.56 200 ALA A N 1
ATOM 1593 C CA . ALA A 1 200 ? 3.172 20.219 22.266 1 89.56 200 ALA A CA 1
ATOM 1594 C C . ALA A 1 200 ? 3.809 18.828 22.297 1 89.56 200 ALA A C 1
ATOM 1596 O O . ALA A 1 200 ? 5.027 18.703 22.438 1 89.56 200 ALA A O 1
ATOM 1597 N N . LEU A 1 201 ? 2.982 17.828 22.266 1 92.38 201 LEU A N 1
ATOM 1598 C CA . LEU A 1 201 ? 3.471 16.453 22.172 1 92.38 201 LEU A CA 1
ATOM 1599 C C . LEU A 1 201 ? 3.742 16.078 20.719 1 92.38 201 LEU A C 1
ATOM 1601 O O . LEU A 1 201 ? 3.016 16.484 19.812 1 92.38 201 LEU A O 1
ATOM 1605 N N . SER A 1 202 ? 4.781 15.266 20.484 1 92.19 202 SER A N 1
ATOM 1606 C CA . SER A 1 202 ? 5.082 14.75 19.141 1 92.19 202 SER A CA 1
ATOM 1607 C C . SER A 1 202 ? 4.008 13.773 18.672 1 92.19 202 SER A C 1
ATOM 1609 O O . SER A 1 202 ? 3.723 12.781 19.344 1 92.19 202 SER A O 1
ATOM 1611 N N . PHE A 1 203 ? 3.455 14.164 17.547 1 94.56 203 PHE A N 1
ATOM 1612 C CA . PHE A 1 203 ? 2.361 13.406 16.953 1 94.56 203 PHE A CA 1
ATOM 1613 C C . PHE A 1 203 ? 2.799 12.758 15.641 1 94.56 203 PHE A C 1
ATOM 1615 O O . PHE A 1 203 ? 3.334 13.438 14.758 1 94.56 203 PHE A O 1
ATOM 1622 N N . LEU A 1 204 ? 2.668 11.438 15.609 1 95.38 204 LEU A N 1
ATOM 1623 C CA . LEU A 1 204 ? 2.938 10.68 14.398 1 95.38 204 LEU A CA 1
ATOM 1624 C C . LEU A 1 204 ? 1.693 10.609 13.516 1 95.38 204 LEU A C 1
ATOM 1626 O O . LEU A 1 204 ? 0.772 9.836 13.805 1 95.38 204 LEU A O 1
ATOM 1630 N N . GLY A 1 205 ? 1.729 11.344 12.461 1 94.44 205 GLY A N 1
ATOM 1631 C CA . GLY A 1 205 ? 0.51 11.523 11.688 1 94.44 205 GLY A CA 1
ATOM 1632 C C . GLY A 1 205 ? 0.457 10.656 10.445 1 94.44 205 GLY A C 1
ATOM 1633 O O . GLY A 1 205 ? 1.496 10.258 9.914 1 94.44 205 GLY A O 1
ATOM 1634 N N . TYR A 1 206 ? -0.794 10.344 10.039 1 94 206 TYR A N 1
ATOM 1635 C CA . TYR A 1 206 ? -1.009 9.711 8.742 1 94 206 TYR A CA 1
ATOM 1636 C C . TYR A 1 206 ? -0.823 10.719 7.613 1 94 206 TYR A C 1
ATOM 1638 O O . TYR A 1 206 ? -1.107 11.906 7.777 1 94 206 TYR A O 1
ATOM 1646 N N . SER A 1 207 ? -0.382 10.164 6.504 1 89 207 SER A N 1
ATOM 1647 C CA . SER A 1 207 ? -0.373 11 5.309 1 89 207 SER A CA 1
ATOM 1648 C C . SER A 1 207 ? -1.79 11.352 4.867 1 89 207 SER A C 1
ATOM 1650 O O . SER A 1 207 ? -2.75 10.688 5.266 1 89 207 SER A O 1
ATOM 1652 N N . GLU A 1 208 ? -1.913 12.312 4.039 1 81.94 208 GLU A N 1
ATOM 1653 C CA . GLU A 1 208 ? -3.199 12.898 3.668 1 81.94 208 GLU A CA 1
ATOM 1654 C C . GLU A 1 208 ? -4.074 11.875 2.943 1 81.94 208 GLU A C 1
ATOM 1656 O O . GLU A 1 208 ? -5.305 11.93 3.033 1 81.94 208 GLU A O 1
ATOM 1661 N N . GLU A 1 209 ? -3.439 10.961 2.283 1 79.44 209 GLU A N 1
ATOM 1662 C CA . GLU A 1 209 ? -4.191 10.031 1.447 1 79.44 209 GLU A CA 1
ATOM 1663 C C . GLU A 1 209 ? -4.723 8.859 2.268 1 79.44 209 GLU A C 1
ATOM 1665 O O . GLU A 1 209 ? -5.566 8.094 1.795 1 79.44 209 GLU A O 1
ATOM 1670 N N . CYS A 1 210 ? -4.309 8.758 3.457 1 90.56 210 CYS A N 1
ATOM 1671 C CA . CYS A 1 210 ? -4.711 7.641 4.305 1 90.56 210 CYS A CA 1
ATOM 1672 C C . CYS A 1 210 ? -6.035 7.934 5 1 90.56 210 CYS A C 1
ATOM 1674 O O . CYS A 1 210 ? -6.141 8.891 5.766 1 90.56 210 CYS A O 1
ATOM 1676 N N . HIS A 1 211 ? -6.996 7.102 4.832 1 94.31 211 HIS A N 1
ATOM 1677 C CA . HIS A 1 211 ? -8.344 7.359 5.332 1 94.31 211 HIS A CA 1
ATOM 1678 C C . HIS A 1 211 ? -8.398 7.23 6.852 1 94.31 211 HIS A C 1
ATOM 1680 O O . HIS A 1 211 ? -9.297 7.773 7.492 1 94.31 211 HIS A O 1
ATOM 1686 N N . LEU A 1 212 ? -7.508 6.527 7.457 1 96.06 212 LEU A N 1
ATOM 1687 C CA . LEU A 1 212 ? -7.488 6.43 8.914 1 96.06 212 LEU A CA 1
ATOM 1688 C C . LEU A 1 212 ? -7.195 7.785 9.547 1 96.06 212 LEU A C 1
ATOM 1690 O O . LEU A 1 212 ? -7.664 8.078 10.648 1 96.06 212 LEU A O 1
ATOM 1694 N N . GLY A 1 213 ? -6.41 8.57 8.828 1 95.69 213 GLY A N 1
ATOM 1695 C CA . GLY A 1 213 ? -6.23 9.945 9.273 1 95.69 213 GLY A CA 1
ATOM 1696 C C . GLY A 1 213 ? -7.52 10.742 9.281 1 95.69 213 GLY A C 1
ATOM 1697 O O . GLY A 1 213 ? -7.734 11.57 10.172 1 95.69 213 GLY A O 1
ATOM 1698 N N . TRP A 1 214 ? -8.367 10.5 8.32 1 94.25 214 TRP A N 1
ATOM 1699 C CA . TRP A 1 214 ? -9.664 11.164 8.25 1 94.25 214 TRP A CA 1
ATOM 1700 C C . TRP A 1 214 ? -10.555 10.742 9.414 1 94.25 214 TRP A C 1
ATOM 1702 O O . TRP A 1 214 ? -11.281 11.562 9.977 1 94.25 214 TRP A O 1
ATOM 1712 N N . ALA A 1 215 ? -10.5 9.523 9.734 1 96.25 215 ALA A N 1
ATOM 1713 C CA . ALA A 1 215 ? -11.273 8.992 10.852 1 96.25 215 ALA A CA 1
ATOM 1714 C C . ALA A 1 215 ? -10.844 9.625 12.172 1 96.25 215 ALA A C 1
ATOM 1716 O O . ALA A 1 215 ? -11.656 9.766 13.094 1 96.25 215 ALA A O 1
ATOM 1717 N N . LEU A 1 216 ? -9.625 9.984 12.242 1 96.38 216 LEU A N 1
ATOM 1718 C CA . LEU A 1 216 ? -9.023 10.516 13.461 1 96.38 216 LEU A CA 1
ATOM 1719 C C . LEU A 1 216 ? -9.289 12.008 13.602 1 96.38 216 LEU A C 1
ATOM 1721 O O . LEU A 1 216 ? -9.266 12.547 14.711 1 96.38 216 LEU A O 1
ATOM 1725 N N . GLU A 1 217 ? -9.578 12.695 12.578 1 93.88 217 GLU A N 1
ATOM 1726 C CA . GLU A 1 217 ? -9.625 14.148 12.5 1 93.88 217 GLU A CA 1
ATOM 1727 C C . GLU A 1 217 ? -10.633 14.727 13.492 1 93.88 217 GLU A C 1
ATOM 1729 O O . GLU A 1 217 ? -10.328 15.68 14.211 1 93.88 217 GLU A O 1
ATOM 1734 N N . PRO A 1 218 ? -11.836 14.203 13.609 1 93.62 218 PRO A N 1
ATOM 1735 C CA . PRO A 1 218 ? -12.789 14.758 14.57 1 93.62 218 PRO A CA 1
ATOM 1736 C C . PRO A 1 218 ? -12.281 14.711 16.016 1 93.62 218 PRO A C 1
ATOM 1738 O O . PRO A 1 218 ? -12.461 15.672 16.766 1 93.62 218 PRO A O 1
ATOM 1741 N N . LEU A 1 219 ? -11.672 13.633 16.328 1 94.06 219 LEU A N 1
ATOM 1742 C CA . LEU A 1 219 ? -11.117 13.508 17.672 1 94.06 219 LEU A CA 1
ATOM 1743 C C . LEU A 1 219 ? -10.039 14.555 17.922 1 94.06 219 LEU A C 1
ATOM 1745 O O . LEU A 1 219 ? -10.023 15.195 18.969 1 94.06 219 LEU A O 1
ATOM 1749 N N . LEU A 1 220 ? -9.141 14.695 16.953 1 91.75 220 LEU A N 1
ATOM 1750 C CA . LEU A 1 220 ? -8.031 15.641 17.094 1 91.75 220 LEU A CA 1
ATOM 1751 C C . LEU A 1 220 ? -8.555 17.062 17.188 1 91.75 220 LEU A C 1
ATOM 1753 O O . LEU A 1 220 ? -8.008 17.891 17.938 1 91.75 220 LEU A O 1
ATOM 1757 N N . ARG A 1 221 ? -9.531 17.328 16.484 1 89.44 221 ARG A N 1
ATOM 1758 C CA . ARG A 1 221 ? -10.133 18.656 16.484 1 89.44 221 ARG A CA 1
ATOM 1759 C C . ARG A 1 221 ? -10.836 18.938 17.812 1 89.44 221 ARG A C 1
ATOM 1761 O O . ARG A 1 221 ? -10.727 20.031 18.359 1 89.44 221 ARG A O 1
ATOM 1768 N N . ASP A 1 222 ? -11.477 18 18.406 1 89.5 222 ASP A N 1
ATOM 1769 C CA . ASP A 1 222 ? -12.391 18.203 19.531 1 89.5 222 ASP A CA 1
ATOM 1770 C C . ASP A 1 222 ? -11.695 17.953 20.859 1 89.5 222 ASP A C 1
ATOM 1772 O O . ASP A 1 222 ? -12.203 18.328 21.922 1 89.5 222 ASP A O 1
ATOM 1776 N N . SER A 1 223 ? -10.57 17.312 20.875 1 86.19 223 SER A N 1
ATOM 1777 C CA . SER A 1 223 ? -9.953 16.844 22.109 1 86.19 223 SER A CA 1
ATOM 1778 C C . SER A 1 223 ? -9.195 17.969 22.812 1 86.19 223 SER A C 1
ATOM 1780 O O . SER A 1 223 ? -8.883 17.859 24 1 86.19 223 SER A O 1
ATOM 1782 N N . GLY A 1 224 ? -8.797 19 22.156 1 84.62 224 GLY A N 1
ATOM 1783 C CA . GLY A 1 224 ? -8.023 20.078 22.75 1 84.62 224 GLY A CA 1
ATOM 1784 C C . GLY A 1 224 ? -6.562 19.719 22.953 1 84.62 224 GLY A C 1
ATOM 1785 O O . GLY A 1 224 ? -5.828 20.438 23.641 1 84.62 224 GLY A O 1
ATOM 1786 N N . LEU A 1 225 ? -6.184 18.641 22.453 1 89.44 225 LEU A N 1
ATOM 1787 C CA . LEU A 1 225 ? -4.793 18.219 22.578 1 89.44 225 LEU A CA 1
ATOM 1788 C C . LEU A 1 225 ? -3.865 19.156 21.812 1 89.44 225 LEU A C 1
ATOM 1790 O O . LEU A 1 225 ? -4.211 19.641 20.734 1 89.44 225 LEU A O 1
ATOM 1794 N N . PHE A 1 226 ? -2.721 19.375 22.469 1 90.19 226 PHE A N 1
ATOM 1795 C CA . PHE A 1 226 ? -1.665 20.141 21.812 1 90.19 226 PHE A CA 1
ATOM 1796 C C . PHE A 1 226 ? -0.625 19.219 21.203 1 90.19 226 PHE A C 1
ATOM 1798 O O . PHE A 1 226 ? 0.317 18.797 21.875 1 90.19 226 PHE A O 1
ATOM 1805 N N . LEU A 1 227 ? -0.814 19 19.906 1 91.5 227 LEU A N 1
ATOM 1806 C CA . LEU A 1 227 ? 0.021 18.047 19.203 1 91.5 227 LEU A CA 1
ATOM 1807 C C . LEU A 1 227 ? 0.775 18.719 18.047 1 91.5 227 LEU A C 1
ATOM 1809 O O . LEU A 1 227 ? 0.263 19.641 17.422 1 91.5 227 LEU A O 1
ATOM 1813 N N . GLN A 1 228 ? 1.964 18.25 17.859 1 87.94 228 GLN A N 1
ATOM 1814 C CA . GLN A 1 228 ? 2.756 18.688 16.703 1 87.94 228 GLN A CA 1
ATOM 1815 C C . GLN A 1 228 ? 3.174 17.5 15.844 1 87.94 228 GLN A C 1
ATOM 1817 O O . GLN A 1 228 ? 3.752 16.531 16.344 1 87.94 228 GLN A O 1
ATOM 1822 N N . ARG A 1 229 ? 2.916 17.625 14.57 1 87.94 229 ARG A N 1
ATOM 1823 C CA . ARG A 1 229 ? 3.248 16.547 13.648 1 87.94 229 ARG A CA 1
ATOM 1824 C C . ARG A 1 229 ? 4.703 16.625 13.211 1 87.94 229 ARG A C 1
ATOM 1826 O O . ARG A 1 229 ? 5.062 17.484 12.398 1 87.94 229 ARG A O 1
ATOM 1833 N N . HIS A 1 230 ? 5.523 15.727 13.695 1 85 230 HIS A N 1
ATOM 1834 C CA . HIS A 1 230 ? 6.938 15.711 13.328 1 85 230 HIS A CA 1
ATOM 1835 C C . HIS A 1 230 ? 7.211 14.664 12.25 1 85 230 HIS A C 1
ATOM 1837 O O . HIS A 1 230 ? 8.039 14.891 11.359 1 85 230 HIS A O 1
ATOM 1843 N N . HIS A 1 231 ? 6.535 13.523 12.344 1 88.25 231 HIS A N 1
ATOM 1844 C CA . HIS A 1 231 ? 6.711 12.414 11.414 1 88.25 231 HIS A CA 1
ATOM 1845 C C . HIS A 1 231 ? 5.375 11.977 10.828 1 88.25 231 HIS A C 1
ATOM 1847 O O . HIS A 1 231 ? 4.328 12.125 11.461 1 88.25 231 HIS A O 1
ATOM 1853 N N . SER A 1 232 ? 5.457 11.484 9.625 1 91.44 232 SER A N 1
ATOM 1854 C CA . SER A 1 232 ? 4.238 11 8.992 1 91.44 232 SER A CA 1
ATOM 1855 C C . SER A 1 232 ? 4.512 9.766 8.133 1 91.44 232 SER A C 1
ATOM 1857 O O . SER A 1 232 ? 5.648 9.531 7.719 1 91.44 232 SER A O 1
ATOM 1859 N N . SER A 1 233 ? 3.477 8.969 7.988 1 91.06 233 SER A N 1
ATOM 1860 C CA . SER A 1 233 ? 3.537 7.777 7.148 1 91.06 233 SER A CA 1
ATOM 1861 C C . SER A 1 233 ? 2.188 7.484 6.504 1 91.06 233 SER A C 1
ATOM 1863 O O . SER A 1 233 ? 1.14 7.723 7.109 1 91.06 233 SER A O 1
ATOM 1865 N N . SER A 1 234 ? 2.23 6.938 5.312 1 89.5 234 SER A N 1
ATOM 1866 C CA . SER A 1 234 ? 0.998 6.52 4.652 1 89.5 234 SER A CA 1
ATOM 1867 C C . SER A 1 234 ? 0.599 5.109 5.07 1 89.5 234 SER A C 1
ATOM 1869 O O . SER A 1 234 ? -0.498 4.648 4.75 1 89.5 234 SER A O 1
ATOM 1871 N N . GLN A 1 235 ? 1.437 4.484 5.781 1 88.25 235 GLN A N 1
ATOM 1872 C CA . GLN A 1 235 ? 1.178 3.123 6.242 1 88.25 235 GLN A CA 1
ATOM 1873 C C . GLN A 1 235 ? 1.166 3.051 7.766 1 88.25 235 GLN A C 1
ATOM 1875 O O . GLN A 1 235 ? 1.959 3.719 8.43 1 88.25 235 GLN A O 1
ATOM 1880 N N . THR A 1 236 ? 0.322 2.258 8.211 1 91.19 236 THR A N 1
ATOM 1881 C CA . THR A 1 236 ? 0.187 2.092 9.656 1 91.19 236 THR A CA 1
ATOM 1882 C C . THR A 1 236 ? 1.445 1.464 10.25 1 91.19 236 THR A C 1
ATOM 1884 O O . THR A 1 236 ? 1.867 1.826 11.352 1 91.19 236 THR A O 1
ATOM 1887 N N . GLU A 1 237 ? 2.053 0.599 9.516 1 87.12 237 GLU A N 1
ATOM 1888 C CA . GLU A 1 237 ? 3.271 -0.043 10 1 87.12 237 GLU A CA 1
ATOM 1889 C C . GLU A 1 237 ? 4.387 0.977 10.203 1 87.12 237 GLU A C 1
ATOM 1891 O O . GLU A 1 237 ? 5.191 0.847 11.133 1 87.12 237 GLU A O 1
ATOM 1896 N N . GLY A 1 238 ? 4.426 1.88 9.281 1 87.88 238 GLY A N 1
ATOM 1897 C CA . GLY A 1 238 ? 5.395 2.945 9.461 1 87.88 238 GLY A CA 1
ATOM 1898 C C . GLY A 1 238 ? 5.203 3.719 10.758 1 87.88 238 GLY A C 1
ATOM 1899 O O . GLY A 1 238 ? 6.164 3.988 11.477 1 87.88 238 GLY A O 1
ATOM 1900 N N . LEU A 1 239 ? 4.035 4.027 11.047 1 92.88 239 LEU A N 1
ATOM 1901 C CA . LEU A 1 239 ? 3.729 4.754 12.273 1 92.88 239 LEU A CA 1
ATOM 1902 C C . LEU A 1 239 ? 4.027 3.898 13.5 1 92.88 239 LEU A C 1
ATOM 1904 O O . LEU A 1 239 ? 4.492 4.41 14.516 1 92.88 239 LEU A O 1
ATOM 1908 N N . ARG A 1 240 ? 3.717 2.615 13.383 1 92.19 240 ARG A N 1
ATOM 1909 C CA . ARG A 1 240 ? 4.035 1.692 14.469 1 92.19 240 ARG A CA 1
ATOM 1910 C C . ARG A 1 240 ? 5.527 1.702 14.773 1 92.19 240 ARG A C 1
ATOM 1912 O O . ARG A 1 240 ? 5.926 1.793 15.938 1 92.19 240 ARG A O 1
ATOM 1919 N N . PHE A 1 241 ? 6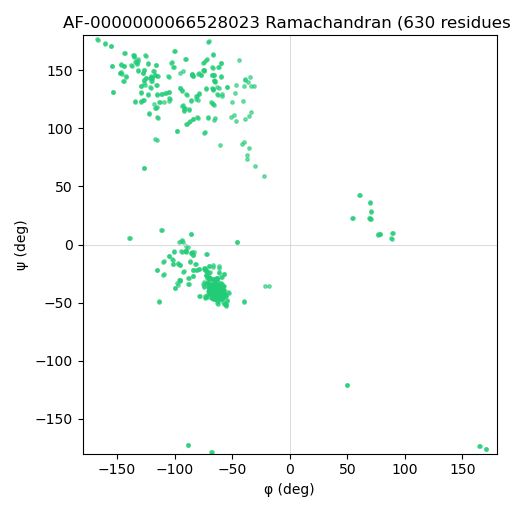.301 1.727 13.789 1 87.12 241 PHE A N 1
ATOM 1920 C CA . PHE A 1 241 ? 7.746 1.718 13.969 1 87.12 241 PHE A CA 1
ATOM 1921 C C . PHE A 1 241 ? 8.227 3.037 14.562 1 87.12 241 PHE A C 1
ATOM 1923 O O . PHE A 1 241 ? 9.109 3.053 15.422 1 87.12 241 PHE A O 1
ATOM 1930 N N . PHE A 1 242 ? 7.676 4.125 14.055 1 89.75 242 PHE A N 1
ATOM 1931 C CA . PHE A 1 242 ? 8.023 5.422 14.625 1 89.75 242 PHE A CA 1
ATOM 1932 C C . PHE A 1 242 ? 7.711 5.465 16.109 1 89.75 242 PHE A C 1
ATOM 1934 O O . PHE A 1 242 ? 8.516 5.953 16.906 1 89.75 242 PHE A O 1
ATOM 1941 N N . ALA A 1 243 ? 6.578 4.934 16.453 1 93.88 243 ALA A N 1
ATOM 1942 C CA . ALA A 1 243 ? 6.176 4.926 17.859 1 93.88 243 ALA A CA 1
ATOM 1943 C C . ALA A 1 243 ? 7.133 4.086 18.703 1 93.88 243 ALA A C 1
ATOM 1945 O O . ALA A 1 243 ? 7.555 4.508 19.781 1 93.88 243 ALA A O 1
ATOM 1946 N N . GLN A 1 244 ? 7.516 2.938 18.188 1 91.25 244 GLN A N 1
ATOM 1947 C CA . GLN A 1 244 ? 8.445 2.055 18.875 1 91.25 244 GLN A CA 1
ATOM 1948 C C . GLN A 1 244 ? 9.812 2.717 19.047 1 91.25 244 GLN A C 1
ATOM 1950 O O . GLN A 1 244 ? 10.539 2.426 20 1 91.25 244 GLN A O 1
ATOM 1955 N N . SER A 1 245 ? 10.086 3.539 18.141 1 87.38 245 SER A N 1
ATOM 1956 C CA . SER A 1 245 ? 11.367 4.234 18.141 1 87.38 245 SER A CA 1
ATOM 1957 C C . SER A 1 245 ? 11.32 5.488 19 1 87.38 245 SER A C 1
ATOM 1959 O O . SER A 1 245 ? 12.195 6.352 18.906 1 87.38 245 SER A O 1
ATOM 1961 N N . ARG A 1 246 ? 10.242 5.66 19.75 1 91.25 246 ARG A N 1
ATOM 1962 C CA . ARG A 1 246 ? 10.109 6.695 20.766 1 91.25 246 ARG A CA 1
ATOM 1963 C C . ARG A 1 246 ? 10.008 8.078 20.141 1 91.25 246 ARG A C 1
ATOM 1965 O O . ARG A 1 246 ? 10.539 9.055 20.672 1 91.25 246 ARG A O 1
ATOM 1972 N N . LEU A 1 247 ? 9.344 8.125 19.016 1 90.81 247 LEU A N 1
ATOM 1973 C CA . LEU A 1 247 ? 9.375 9.383 18.281 1 90.81 247 LEU A CA 1
ATOM 1974 C C . LEU A 1 247 ? 8.078 10.172 18.484 1 90.81 247 LEU A C 1
ATOM 1976 O O . LEU A 1 247 ? 7.992 11.336 18.109 1 90.81 247 LEU A O 1
ATOM 1980 N N . GLY A 1 248 ? 7.102 9.547 19.031 1 94.56 248 GLY A N 1
ATOM 1981 C CA . GLY A 1 248 ? 5.852 10.258 19.266 1 94.56 248 GLY A CA 1
ATOM 1982 C C . GLY A 1 248 ? 4.688 9.328 19.562 1 94.56 248 GLY A C 1
ATOM 1983 O O . GLY A 1 248 ? 4.879 8.133 19.781 1 94.56 248 GLY A O 1
ATOM 1984 N N . VAL A 1 249 ? 3.504 9.969 19.641 1 97.31 249 VAL A N 1
ATOM 1985 C CA . VAL A 1 249 ? 2.258 9.234 19.844 1 97.31 249 VAL A CA 1
ATOM 1986 C C . VAL A 1 249 ? 1.596 8.961 18.5 1 97.31 249 VAL A C 1
ATOM 1988 O O . VAL A 1 249 ? 1.584 9.82 17.609 1 97.31 249 VAL A O 1
ATOM 1991 N N . ALA A 1 250 ? 1.15 7.758 18.344 1 97.81 250 ALA A N 1
ATOM 1992 C CA . ALA A 1 250 ? 0.436 7.348 17.125 1 97.81 250 ALA A CA 1
ATOM 1993 C C . ALA A 1 250 ? -0.912 6.723 17.484 1 97.81 250 ALA A C 1
ATOM 1995 O O . ALA A 1 250 ? -1.055 6.078 18.516 1 97.81 250 ALA A O 1
ATOM 1996 N N . TRP A 1 251 ? -1.914 7.012 16.688 1 98.12 251 TRP A N 1
ATOM 1997 C CA . TRP A 1 251 ? -3.156 6.246 16.734 1 98.12 251 TRP A CA 1
ATOM 1998 C C . TRP A 1 251 ? -3.117 5.086 15.75 1 98.12 251 TRP A C 1
ATOM 2000 O O . TRP A 1 251 ? -3.051 5.293 14.531 1 98.12 251 TRP A O 1
ATOM 2010 N N . LEU A 1 252 ? -3.193 3.875 16.234 1 97.62 252 LEU A N 1
ATOM 2011 C CA . LEU A 1 252 ? -3.049 2.668 15.422 1 97.62 252 LEU A CA 1
ATOM 2012 C C . LEU A 1 252 ? -4.176 1.683 15.711 1 97.62 252 LEU A C 1
ATOM 2014 O O . LEU A 1 252 ? -4.719 1.66 16.812 1 97.62 252 LEU A O 1
ATOM 2018 N N . PRO A 1 253 ? -4.551 0.869 14.656 1 96.44 253 PRO A N 1
ATOM 2019 C CA . PRO A 1 253 ? -5.516 -0.191 14.961 1 96.44 253 PRO A CA 1
ATOM 2020 C C . PRO A 1 253 ? -5.059 -1.096 16.109 1 96.44 253 PRO A C 1
ATOM 2022 O O . PRO A 1 253 ? -3.893 -1.502 16.141 1 96.44 253 PRO A O 1
ATOM 2025 N N . HIS A 1 254 ? -5.973 -1.376 16.984 1 96.38 254 HIS A N 1
ATOM 2026 C CA . HIS A 1 254 ? -5.672 -2.182 18.156 1 96.38 254 HIS A CA 1
ATOM 2027 C C . HIS A 1 254 ? -5.113 -3.545 17.766 1 96.38 254 HIS A C 1
ATOM 2029 O O . HIS A 1 254 ? -4.141 -4.02 18.359 1 96.38 254 HIS A O 1
ATOM 2035 N N . THR A 1 255 ? -5.715 -4.184 16.781 1 92.81 255 THR A N 1
ATOM 2036 C CA . THR A 1 255 ? -5.301 -5.512 16.344 1 92.81 255 THR A CA 1
ATOM 2037 C C . THR A 1 255 ? -3.846 -5.504 15.891 1 92.81 255 THR A C 1
ATOM 2039 O O . THR A 1 255 ? -3.123 -6.484 16.094 1 92.81 255 THR A O 1
ATOM 2042 N N . LEU A 1 256 ? -3.422 -4.457 15.289 1 91.75 256 LEU A N 1
ATOM 2043 C CA . LEU A 1 256 ? -2.059 -4.344 14.781 1 91.75 256 LEU A CA 1
ATOM 2044 C C . LEU A 1 256 ? -1.056 -4.289 15.93 1 91.75 256 LEU A C 1
ATOM 2046 O O . LEU A 1 256 ? 0.065 -4.789 15.805 1 91.75 256 LEU A O 1
ATOM 2050 N N . VAL A 1 257 ? -1.431 -3.646 17.094 1 95.62 257 VAL A N 1
ATOM 2051 C CA . VAL A 1 257 ? -0.442 -3.365 18.125 1 95.62 257 VAL A CA 1
ATOM 2052 C C . VAL A 1 257 ? -0.719 -4.23 19.344 1 95.62 257 VAL A C 1
ATOM 2054 O O . VAL A 1 257 ? -0.162 -3.992 20.422 1 95.62 257 VAL A O 1
ATOM 2057 N N . ARG A 1 258 ? -1.557 -5.203 19.219 1 94.38 258 ARG A N 1
ATOM 2058 C CA . ARG A 1 258 ? -1.934 -6.062 20.344 1 94.38 258 ARG A CA 1
ATOM 2059 C C . ARG A 1 258 ? -0.704 -6.68 21 1 94.38 258 ARG A C 1
ATOM 2061 O O . ARG A 1 258 ? -0.56 -6.641 22.219 1 94.38 258 ARG A O 1
ATOM 2068 N N . GLU A 1 259 ? 0.166 -7.219 20.188 1 91.94 259 GLU A N 1
ATOM 2069 C CA . GLU A 1 259 ? 1.364 -7.867 20.719 1 91.94 259 GLU A CA 1
ATOM 2070 C C . GLU A 1 259 ? 2.316 -6.848 21.328 1 91.94 259 GLU A C 1
ATOM 2072 O O . GLU A 1 259 ? 2.965 -7.133 22.344 1 91.94 259 GLU A O 1
ATOM 2077 N N . ASP A 1 260 ? 2.406 -5.707 20.719 1 95.56 260 ASP A N 1
ATOM 2078 C CA . ASP A 1 260 ? 3.254 -4.645 21.25 1 95.56 260 ASP A CA 1
ATOM 2079 C C . ASP A 1 260 ? 2.77 -4.195 22.625 1 95.56 260 ASP A C 1
ATOM 2081 O O . ASP A 1 260 ? 3.578 -3.916 23.516 1 95.56 260 ASP A O 1
ATOM 2085 N N . LEU A 1 261 ? 1.476 -4.129 22.812 1 97 261 LEU A N 1
ATOM 2086 C CA . LEU A 1 261 ? 0.892 -3.746 24.094 1 97 261 LEU A CA 1
ATOM 2087 C C . LEU A 1 261 ? 1.111 -4.832 25.141 1 97 261 LEU A C 1
ATOM 2089 O O . LEU A 1 261 ? 1.476 -4.539 26.281 1 97 261 LEU A O 1
ATOM 2093 N N . ALA A 1 262 ? 1.01 -6.051 24.719 1 96.25 262 ALA A N 1
ATOM 2094 C CA . ALA A 1 262 ? 1.183 -7.188 25.609 1 96.25 262 ALA A CA 1
ATOM 2095 C C . ALA A 1 262 ? 2.627 -7.289 26.094 1 96.25 262 ALA A C 1
ATOM 2097 O O . ALA A 1 262 ? 2.877 -7.602 27.266 1 96.25 262 ALA A O 1
ATOM 2098 N N . SER A 1 263 ? 3.537 -7.016 25.234 1 96 263 SER A N 1
ATOM 2099 C CA . SER A 1 263 ? 4.953 -7.137 25.547 1 96 263 SER A CA 1
ATOM 2100 C C . SER A 1 263 ? 5.508 -5.828 26.109 1 96 263 SER A C 1
ATOM 2102 O O . SER A 1 263 ? 6.703 -5.723 26.391 1 96 263 SER A O 1
ATOM 2104 N N . ARG A 1 264 ? 4.75 -4.805 26.125 1 96.25 264 ARG A N 1
ATOM 2105 C CA . ARG A 1 264 ? 5.066 -3.49 26.672 1 96.25 264 ARG A CA 1
ATOM 2106 C C . ARG A 1 264 ? 6.133 -2.791 25.844 1 96.25 264 ARG A C 1
ATOM 2108 O O . ARG A 1 264 ? 6.91 -1.987 26.359 1 96.25 264 ARG A O 1
ATOM 2115 N N . ARG A 1 265 ? 6.227 -3.225 24.609 1 95.75 265 ARG A N 1
ATOM 2116 C CA . ARG A 1 265 ? 7.023 -2.449 23.656 1 95.75 265 ARG A CA 1
ATOM 2117 C C . ARG A 1 265 ? 6.371 -1.103 23.375 1 95.75 265 ARG A C 1
ATOM 2119 O O . ARG A 1 265 ? 7.059 -0.122 23.078 1 95.75 265 ARG A O 1
ATOM 2126 N N . LEU A 1 266 ? 5.09 -1.15 23.359 1 98 266 LEU A N 1
ATOM 2127 C CA . LEU A 1 266 ? 4.246 0.039 23.328 1 98 266 LEU A CA 1
ATOM 2128 C C . LEU A 1 266 ? 3.277 0.052 24.516 1 98 266 LEU A C 1
ATOM 2130 O O . LEU A 1 266 ? 2.979 -0.998 25.078 1 98 266 LEU A O 1
ATOM 2134 N N . VAL A 1 267 ? 2.846 1.212 24.875 1 98.44 267 VAL A N 1
ATOM 2135 C CA . VAL A 1 267 ? 1.829 1.391 25.906 1 98.44 267 VAL A CA 1
ATOM 2136 C C . VAL A 1 267 ? 0.775 2.385 25.422 1 98.44 267 VAL A C 1
ATOM 2138 O O . VAL A 1 267 ? 1.029 3.18 24.516 1 98.44 267 VAL A O 1
ATOM 2141 N N . ARG A 1 268 ? -0.407 2.268 26.062 1 98.25 268 ARG A N 1
ATOM 2142 C CA . ARG A 1 268 ? -1.428 3.266 25.75 1 98.25 268 ARG A CA 1
ATOM 2143 C C . ARG A 1 268 ? -0.969 4.66 26.156 1 98.25 268 ARG A C 1
ATOM 2145 O O . ARG A 1 268 ? -0.418 4.844 27.25 1 98.25 268 ARG A O 1
ATOM 2152 N N . ALA A 1 269 ? -1.203 5.551 25.266 1 98.06 269 ALA A N 1
ATOM 2153 C CA . ALA A 1 269 ? -0.754 6.914 25.531 1 98.06 269 ALA A CA 1
ATOM 2154 C C . ALA A 1 269 ? -1.801 7.691 26.328 1 98.06 269 ALA A C 1
ATOM 2156 O O . ALA A 1 269 ? -1.509 8.758 26.875 1 98.06 269 ALA A O 1
ATOM 2157 N N . GLY A 1 270 ? -2.998 7.207 26.422 1 95.94 270 GLY A N 1
ATOM 2158 C CA . GLY A 1 270 ? -4.105 7.832 27.125 1 95.94 270 GLY A CA 1
ATOM 2159 C C . GLY A 1 270 ? -5.285 6.898 27.328 1 95.94 270 GLY A C 1
ATOM 2160 O O . GLY A 1 270 ? -5.258 5.75 26.891 1 95.94 270 GLY A O 1
ATOM 2161 N N . GLY A 1 271 ? -6.277 7.387 28.016 1 94.06 271 GLY A N 1
ATOM 2162 C CA . GLY A 1 271 ? -7.461 6.602 28.328 1 94.06 271 GLY A CA 1
ATOM 2163 C C . GLY A 1 271 ? -8.305 6.297 27.094 1 94.06 271 GLY A C 1
ATOM 2164 O O . GLY A 1 271 ? -7.953 6.676 25.984 1 94.06 271 GLY A O 1
ATOM 2165 N N . GLN A 1 272 ? -9.406 5.625 27.281 1 94.88 272 GLN A N 1
ATOM 2166 C CA . GLN A 1 272 ? -10.266 5.125 26.219 1 94.88 272 GLN A CA 1
ATOM 2167 C C . GLN A 1 272 ? -10.992 6.27 25.516 1 94.88 272 GLN A C 1
ATOM 2169 O O . GLN A 1 272 ? -11.508 6.098 24.406 1 94.88 272 GLN A O 1
ATOM 2174 N N . ARG A 1 273 ? -11.055 7.418 26.172 1 94.31 273 ARG A N 1
ATOM 2175 C CA . ARG A 1 273 ? -11.703 8.57 25.562 1 94.31 273 ARG A CA 1
ATOM 2176 C C . ARG A 1 273 ? -11 8.984 24.281 1 94.31 273 ARG A C 1
ATOM 2178 O O . ARG A 1 273 ? -11.57 9.695 23.453 1 94.31 273 ARG A O 1
ATOM 2185 N N . PHE A 1 274 ? -9.773 8.547 24.125 1 96.06 274 PHE A N 1
ATOM 2186 C CA . PHE A 1 274 ? -9.008 8.93 22.953 1 96.06 274 PHE A CA 1
ATOM 2187 C C . PHE A 1 274 ? -9.102 7.852 21.875 1 96.06 274 PHE A C 1
ATOM 2189 O O . PHE A 1 274 ? -8.453 7.953 20.828 1 96.06 274 PHE A O 1
ATOM 2196 N N . ASP A 1 275 ? -9.859 6.809 22.125 1 97.38 275 ASP A N 1
ATOM 2197 C CA . ASP A 1 275 ? -10.031 5.758 21.125 1 97.38 275 ASP A CA 1
ATOM 2198 C C . ASP A 1 275 ? -11.031 6.184 20.047 1 97.38 275 ASP A C 1
ATOM 2200 O O . ASP A 1 275 ? -11.945 6.965 20.312 1 97.38 275 ASP A O 1
ATOM 2204 N N . VAL A 1 276 ? -10.797 5.711 18.828 1 97.69 276 VAL A N 1
ATOM 2205 C CA . VAL A 1 276 ? -11.727 5.941 17.719 1 97.69 276 VAL A CA 1
ATOM 2206 C C . VAL A 1 276 ? -12.32 4.617 17.266 1 97.69 276 VAL A C 1
ATOM 2208 O O . VAL A 1 276 ? -11.625 3.795 16.656 1 97.69 276 VAL A O 1
ATOM 2211 N N . PRO A 1 277 ? -13.586 4.395 17.531 1 97.38 277 PRO A N 1
ATOM 2212 C CA . PRO A 1 277 ? -14.211 3.141 17.109 1 97.38 277 PRO A CA 1
ATOM 2213 C C . PRO A 1 277 ? -14.312 3.025 15.586 1 97.38 277 PRO A C 1
ATOM 2215 O O . PRO A 1 277 ? -14.672 3.996 14.914 1 97.38 277 PRO A O 1
ATOM 2218 N N . LEU A 1 278 ? -13.938 1.888 15.086 1 96.69 278 LEU A N 1
ATOM 2219 C CA . LEU A 1 278 ? -14.008 1.578 13.664 1 96.69 278 LEU A CA 1
ATOM 2220 C C . LEU A 1 278 ? -14.797 0.299 13.422 1 96.69 278 LEU A C 1
ATOM 2222 O O . LEU A 1 278 ? -15.047 -0.469 14.352 1 96.69 278 LEU A O 1
ATOM 2226 N N . ARG A 1 279 ? -15.211 0.125 12.18 1 94.38 279 ARG A N 1
ATOM 2227 C CA . ARG A 1 279 ? -15.867 -1.094 11.727 1 94.38 279 ARG A CA 1
ATOM 2228 C C . ARG A 1 279 ? -15.211 -1.633 10.453 1 94.38 279 ARG A C 1
ATOM 2230 O O . ARG A 1 279 ? -14.906 -0.87 9.539 1 94.38 279 ARG A O 1
ATOM 2237 N N . TYR A 1 280 ? -14.922 -2.939 10.523 1 93.25 280 TYR A N 1
ATOM 2238 C CA . TYR A 1 280 ? -14.617 -3.596 9.258 1 93.25 280 TYR A CA 1
ATOM 2239 C C . TYR A 1 280 ? -15.836 -3.625 8.352 1 93.25 280 TYR A C 1
ATOM 2241 O O . TYR A 1 280 ? -16.859 -4.207 8.703 1 93.25 280 TYR A O 1
ATOM 2249 N N . THR A 1 281 ? -15.695 -3.018 7.184 1 92.94 281 THR A N 1
ATOM 2250 C CA . THR A 1 281 ? -16.859 -2.887 6.312 1 92.94 281 THR A CA 1
ATOM 2251 C C . THR A 1 281 ? -16.562 -3.426 4.918 1 92.94 281 THR A C 1
ATOM 2253 O O . THR A 1 281 ? -15.547 -3.062 4.312 1 92.94 281 THR A O 1
ATOM 2256 N N . LEU A 1 282 ? -17.359 -4.355 4.473 1 93.5 282 LEU A N 1
ATOM 2257 C CA . LEU A 1 282 ? -17.359 -4.809 3.088 1 93.5 282 LEU A CA 1
ATOM 2258 C C . LEU A 1 282 ? -18.312 -3.98 2.234 1 93.5 282 LEU A C 1
ATOM 2260 O O . LEU A 1 282 ? -19.453 -3.762 2.615 1 93.5 282 LEU A O 1
ATOM 2264 N N . ILE A 1 283 ? -17.828 -3.479 1.134 1 93.69 283 ILE A N 1
ATOM 2265 C CA . ILE A 1 283 ? -18.609 -2.613 0.262 1 93.69 283 ILE A CA 1
ATOM 2266 C C . ILE A 1 283 ? -18.719 -3.234 -1.13 1 93.69 283 ILE A C 1
ATOM 2268 O O . ILE A 1 283 ? -17.719 -3.74 -1.661 1 93.69 283 ILE A O 1
ATOM 2272 N N . ARG A 1 284 ? -19.859 -3.256 -1.713 1 92.5 284 ARG A N 1
ATOM 2273 C CA . ARG A 1 284 ? -20.094 -3.697 -3.086 1 92.5 284 ARG A CA 1
ATOM 2274 C C . ARG A 1 284 ? -21.031 -2.738 -3.82 1 92.5 284 ARG A C 1
ATOM 2276 O O . ARG A 1 284 ? -21.719 -1.929 -3.193 1 92.5 284 ARG A O 1
ATOM 2283 N N . ARG A 1 285 ? -20.984 -2.885 -5.102 1 87.44 285 ARG A N 1
ATOM 2284 C CA . ARG A 1 285 ? -22.016 -2.199 -5.875 1 87.44 285 ARG A CA 1
ATOM 2285 C C . ARG A 1 285 ? -23.359 -2.881 -5.715 1 87.44 285 ARG A C 1
ATOM 2287 O O . ARG A 1 285 ? -23.438 -4.059 -5.355 1 87.44 285 ARG A O 1
ATOM 2294 N N . ARG A 1 286 ? -24.422 -2.162 -5.988 1 85.5 286 ARG A N 1
ATOM 2295 C CA . ARG A 1 286 ? -25.75 -2.732 -5.906 1 85.5 286 ARG A CA 1
ATOM 2296 C C . ARG A 1 286 ? -26.031 -3.672 -7.074 1 85.5 286 ARG A C 1
ATOM 2298 O O . ARG A 1 286 ? -26.828 -4.605 -6.961 1 85.5 286 ARG A O 1
ATOM 2305 N N . LEU A 1 287 ? -25.328 -3.541 -8.094 1 80 287 LEU A N 1
ATOM 2306 C CA . LEU A 1 287 ? -25.484 -4.41 -9.258 1 80 287 LEU A CA 1
ATOM 2307 C C . LEU A 1 287 ? -25.094 -5.844 -8.922 1 80 287 LEU A C 1
ATOM 2309 O O . LEU A 1 287 ? -24.203 -6.074 -8.102 1 80 287 LEU A O 1
ATOM 2313 N N . PRO A 1 288 ? -25.781 -6.781 -9.531 1 80.06 288 PRO A N 1
ATOM 2314 C CA . PRO A 1 288 ? -25.453 -8.188 -9.266 1 80.06 288 PRO A CA 1
ATOM 2315 C C . PRO A 1 288 ? -24.016 -8.539 -9.625 1 80.06 288 PRO A C 1
ATOM 2317 O O . PRO A 1 288 ? -23.469 -8.016 -10.602 1 80.06 288 PRO A O 1
ATOM 2320 N N . LEU A 1 289 ? -23.406 -9.406 -8.836 1 86.44 289 LEU A N 1
ATOM 2321 C CA . LEU A 1 289 ? -22.062 -9.93 -9.086 1 86.44 289 LEU A CA 1
ATOM 2322 C C . LEU A 1 289 ? -22.125 -11.344 -9.656 1 86.44 289 LEU A C 1
ATOM 2324 O O . LEU A 1 289 ? -23.125 -12.047 -9.477 1 86.44 289 LEU A O 1
ATOM 2328 N N . PRO A 1 290 ? -21.141 -11.695 -10.297 1 79.88 290 PRO A N 1
ATOM 2329 C CA . PRO A 1 290 ? -21.172 -13.047 -10.859 1 79.88 290 PRO A CA 1
ATOM 2330 C C . PRO A 1 290 ? -20.703 -14.109 -9.867 1 79.88 290 PRO A C 1
ATOM 2332 O O . PRO A 1 290 ? -19.875 -13.836 -9.008 1 79.88 290 PRO A O 1
ATOM 2335 N N . GLY A 1 291 ? -21.344 -15.305 -10.008 1 85.62 291 GLY A N 1
ATOM 2336 C CA . GLY A 1 291 ? -20.844 -16.562 -9.477 1 85.62 291 GLY A CA 1
ATOM 2337 C C . GLY A 1 291 ? -20.453 -16.469 -8.008 1 85.62 291 GLY A C 1
ATOM 2338 O O . GLY A 1 291 ? -21.25 -16.047 -7.172 1 85.62 291 GLY A O 1
ATOM 2339 N N . GLU A 1 292 ? -19.188 -16.766 -7.789 1 86.75 292 GLU A N 1
ATOM 2340 C CA . GLU A 1 292 ? -18.656 -16.891 -6.438 1 86.75 292 GLU A CA 1
ATOM 2341 C C . GLU A 1 292 ? -18.672 -15.547 -5.711 1 86.75 292 GLU A C 1
ATOM 2343 O O . GLU A 1 292 ? -18.828 -15.492 -4.488 1 86.75 292 GLU A O 1
ATOM 2348 N N . ALA A 1 293 ? -18.547 -14.469 -6.449 1 89.81 293 ALA A N 1
ATOM 2349 C CA . ALA A 1 293 ? -18.578 -13.141 -5.836 1 89.81 293 ALA A CA 1
ATOM 2350 C C . ALA A 1 293 ? -19.938 -12.875 -5.184 1 89.81 293 ALA A C 1
ATOM 2352 O O . ALA A 1 293 ? -20 -12.383 -4.059 1 89.81 293 ALA A O 1
ATOM 2353 N N . GLU A 1 294 ? -20.969 -13.234 -5.887 1 90.25 294 GLU A N 1
ATOM 2354 C CA . GLU A 1 294 ? -22.312 -13.078 -5.328 1 90.25 294 GLU A CA 1
ATOM 2355 C C . GLU A 1 294 ? -22.531 -14.016 -4.148 1 90.25 294 GLU A C 1
ATOM 2357 O O . GLU A 1 294 ? -23.109 -13.625 -3.131 1 90.25 294 GLU A O 1
ATOM 2362 N N . ARG A 1 295 ? -22.109 -15.188 -4.293 1 88.94 295 ARG A N 1
ATOM 2363 C CA . ARG A 1 295 ? -22.266 -16.188 -3.232 1 88.94 295 ARG A CA 1
ATOM 2364 C C . ARG A 1 295 ? -21.562 -15.719 -1.953 1 88.94 295 ARG A C 1
ATOM 2366 O O . ARG A 1 295 ? -22.062 -15.961 -0.852 1 88.94 295 ARG A O 1
ATOM 2373 N N . LEU A 1 296 ? -20.453 -15.07 -2.104 1 89.88 296 LEU A N 1
ATOM 2374 C CA . LEU A 1 296 ? -19.703 -14.594 -0.947 1 89.88 296 LEU A CA 1
ATOM 2375 C C . LEU A 1 296 ? -20.5 -13.555 -0.172 1 89.88 296 LEU A C 1
ATOM 2377 O O . LEU A 1 296 ? -20.516 -13.57 1.061 1 89.88 296 LEU A O 1
ATOM 2381 N N . TRP A 1 297 ? -21.078 -12.672 -0.881 1 90.75 297 TRP A N 1
ATOM 2382 C CA . TRP A 1 297 ? -21.906 -11.648 -0.243 1 90.75 297 TRP A CA 1
ATOM 2383 C C . TRP A 1 297 ? -23 -12.289 0.622 1 90.75 297 TRP A C 1
ATOM 2385 O O . TRP A 1 297 ? -23.156 -11.914 1.786 1 90.75 297 TRP A O 1
ATOM 2395 N N . THR A 1 298 ? -23.719 -13.203 0.011 1 87.62 298 THR A N 1
ATOM 2396 C CA . THR A 1 298 ? -24.797 -13.891 0.712 1 87.62 298 THR A CA 1
ATOM 2397 C C . THR A 1 298 ? -24.266 -14.656 1.919 1 87.62 298 THR A C 1
ATOM 2399 O O . THR A 1 298 ? -24.844 -14.602 3.006 1 87.62 298 THR A O 1
ATOM 2402 N N . PHE A 1 299 ? -23.172 -15.289 1.729 1 86.56 299 PHE A N 1
ATOM 2403 C CA . PHE A 1 299 ? -22.547 -16.078 2.781 1 86.56 299 PHE A CA 1
ATOM 2404 C C . PHE A 1 299 ? -22.141 -15.203 3.959 1 86.56 299 PHE A C 1
ATOM 2406 O O . PHE A 1 299 ? -22.469 -15.508 5.105 1 86.56 299 PHE A O 1
ATOM 2413 N N . LEU A 1 300 ? -21.453 -14.078 3.699 1 86.31 300 LEU A N 1
ATOM 2414 C CA . LEU A 1 300 ? -20.984 -13.188 4.754 1 86.31 300 LEU A CA 1
ATOM 2415 C C . LEU A 1 300 ? -22.141 -12.469 5.426 1 86.31 300 LEU A C 1
ATOM 2417 O O . LEU A 1 300 ? -22.094 -12.18 6.625 1 86.31 300 LEU A O 1
ATOM 2421 N N . GLY A 1 301 ? -23.109 -12.117 4.617 1 85.38 301 GLY A N 1
ATOM 2422 C CA . GLY A 1 301 ? -24.312 -11.523 5.188 1 85.38 301 GLY A CA 1
ATOM 2423 C C . GLY A 1 301 ? -24.984 -12.406 6.223 1 85.38 301 GLY A C 1
ATOM 2424 O O . GLY A 1 301 ? -25.484 -11.914 7.238 1 85.38 301 GLY A O 1
ATOM 2425 N N . GLU A 1 302 ? -24.938 -13.648 6.008 1 81.06 302 GLU A N 1
ATOM 2426 C CA . GLU A 1 302 ? -25.531 -14.602 6.934 1 81.06 302 GLU A CA 1
ATOM 2427 C C . GLU A 1 302 ? -24.688 -14.75 8.195 1 81.06 302 GLU A C 1
ATOM 2429 O O . GLU A 1 302 ? -25.219 -14.953 9.289 1 81.06 302 GLU A O 1
ATOM 2434 N N . LEU A 1 303 ? -23.391 -14.672 8.008 1 73.31 303 LEU A N 1
ATOM 2435 C CA . LEU A 1 303 ? -22.5 -14.781 9.148 1 73.31 303 LEU A CA 1
ATOM 2436 C C . LEU A 1 303 ? -22.562 -13.531 10.016 1 73.31 303 LEU A C 1
ATOM 2438 O O . LEU A 1 303 ? -22.406 -13.617 11.242 1 73.31 303 LEU A O 1
ATOM 2442 N N . ALA A 1 304 ? -22.562 -12.43 9.359 1 67.62 304 ALA A N 1
ATOM 2443 C CA . ALA A 1 304 ? -22.578 -11.156 10.07 1 67.62 304 ALA A CA 1
ATOM 2444 C C . ALA A 1 304 ? -23.891 -10.961 10.82 1 67.62 304 ALA A C 1
ATOM 2446 O O . ALA A 1 304 ? -23.984 -10.125 11.727 1 67.62 304 ALA A O 1
ATOM 2447 N N . ARG A 1 305 ? -24.922 -11.688 10.492 1 57.38 305 ARG A N 1
ATOM 2448 C CA . ARG A 1 305 ? -26.172 -11.594 11.227 1 57.38 305 ARG A CA 1
ATOM 2449 C C . ARG A 1 305 ? -26 -12.086 12.664 1 57.38 305 ARG A C 1
ATOM 2451 O O . ARG A 1 305 ? -25.422 -13.148 12.891 1 57.38 305 ARG A O 1
ATOM 2458 N N . PRO A 1 306 ? -25.984 -11.266 13.672 1 48.88 306 PRO A N 1
ATOM 2459 C CA . PRO A 1 306 ? -25.938 -11.703 15.07 1 48.88 306 PRO A CA 1
ATOM 2460 C C . PRO A 1 306 ? -26.688 -13.016 15.297 1 48.88 306 PRO A C 1
ATOM 2462 O O . PRO A 1 306 ? -27.656 -13.312 14.609 1 48.88 306 PRO A O 1
ATOM 2465 N N . ALA A 1 307 ? -25.984 -14.195 15.672 1 38.59 307 ALA A N 1
ATOM 2466 C CA . ALA A 1 307 ? -26.797 -15.273 16.25 1 38.59 307 ALA A CA 1
ATOM 2467 C C . ALA A 1 307 ? -27.938 -14.711 17.078 1 38.59 307 ALA A C 1
ATOM 2469 O O . ALA A 1 307 ? -27.844 -13.602 17.609 1 38.59 307 ALA A O 1
ATOM 2470 N N . PRO A 1 308 ? -29.062 -15.32 17.078 1 31.97 308 PRO A N 1
ATOM 2471 C CA . PRO A 1 308 ? -30.016 -14.906 18.109 1 31.97 308 PRO A CA 1
ATOM 2472 C C . PRO A 1 308 ? -29.375 -14.805 19.5 1 31.97 308 PRO A C 1
ATOM 2474 O O . PRO A 1 308 ? -28.359 -15.461 19.766 1 31.97 308 PRO A O 1
ATOM 2477 N N . ARG A 1 309 ? -29.594 -13.891 20.281 1 32.66 309 ARG A N 1
ATOM 2478 C CA . ARG A 1 309 ? -29.344 -13.781 21.719 1 32.66 309 ARG A CA 1
ATOM 2479 C C . ARG A 1 309 ? -29.594 -15.125 22.406 1 32.66 309 ARG A C 1
ATOM 2481 O O . ARG A 1 309 ? -30.719 -15.594 22.484 1 32.66 309 ARG A O 1
ATOM 2488 N N . TYR A 1 310 ? -28.859 -16.156 22.422 1 28.33 310 TYR A N 1
ATOM 2489 C CA . TYR A 1 310 ? -29.047 -17.172 23.453 1 28.33 310 TYR A CA 1
ATOM 2490 C C . TYR A 1 310 ? -29.234 -16.516 24.828 1 28.33 310 TYR A C 1
ATOM 2492 O O . TYR A 1 310 ? -28.812 -15.383 25.047 1 28.33 310 TYR A O 1
ATOM 2500 N N . ALA A 1 311 ? -29.953 -17.375 25.938 1 29.55 311 ALA A N 1
ATOM 2501 C CA . ALA A 1 311 ? -30.438 -17.375 27.312 1 29.55 311 ALA A CA 1
ATOM 2502 C C . ALA A 1 311 ? -29.297 -17.141 28.297 1 29.55 311 ALA A C 1
ATOM 2504 O O . ALA A 1 311 ? -28.359 -17.938 28.375 1 29.55 311 ALA A O 1
ATOM 2505 N N . VAL A 1 312 ? -28.859 -16.062 28.656 1 24.95 312 VAL A N 1
ATOM 2506 C CA . VAL A 1 312 ? -28.297 -15.844 30 1 24.95 312 VAL A CA 1
ATOM 2507 C C . VAL A 1 312 ? -29.078 -16.688 31.016 1 24.95 312 VAL A C 1
ATOM 2509 O O . VAL A 1 312 ? -30.266 -16.453 31.25 1 24.95 312 VAL A O 1
ATOM 2512 N N . VAL A 1 313 ? -28.844 -17.969 31.25 1 27.08 313 VAL A N 1
ATOM 2513 C CA . VAL A 1 313 ? -29.109 -18.656 32.5 1 27.08 313 VAL A CA 1
ATOM 2514 C C . VAL A 1 313 ? -28.719 -17.75 33.688 1 27.08 313 VAL A C 1
ATOM 2516 O O . VAL A 1 313 ? -27.625 -17.188 33.688 1 27.08 313 VAL A O 1
ATOM 2519 N N . GLY A 1 314 ? -29.734 -17.469 34.656 1 25.94 314 GLY A N 1
ATOM 2520 C CA . GLY A 1 314 ? -29.906 -16.922 36 1 25.94 314 GLY A CA 1
ATOM 2521 C C . GLY A 1 314 ? -28.922 -17.484 37 1 25.94 314 GLY A C 1
ATOM 2522 O O . GLY A 1 314 ? -28.766 -18.703 37.094 1 25.94 314 GLY A O 1
ATOM 2523 N N . ALA A 1 315 ? -28.062 -16.812 37.344 1 25.36 315 ALA A N 1
ATOM 2524 C CA . ALA A 1 315 ? -27.75 -16.891 38.75 1 25.36 315 ALA A CA 1
ATOM 2525 C C . ALA A 1 315 ? -29.016 -16.797 39.625 1 25.36 315 ALA A C 1
ATOM 2527 O O . ALA A 1 315 ? -29.922 -16 39.281 1 25.36 315 ALA A O 1
ATOM 2528 N N . ALA A 1 316 ? -29.406 -17.547 40.594 1 23.88 316 ALA A N 1
ATOM 2529 C CA . ALA A 1 316 ? -30.016 -17.688 41.906 1 23.88 316 ALA A CA 1
ATOM 2530 C C . ALA A 1 316 ? -29.906 -16.375 42.688 1 23.88 316 ALA A C 1
ATOM 2532 O O . ALA A 1 316 ? -28.797 -15.906 42.969 1 23.88 316 ALA A O 1
ATOM 2533 N N . SER A 1 317 ? -30.594 -15.125 42 1 15.94 317 SER A N 1
ATOM 2534 C CA . SER A 1 317 ? -32.031 -14.93 41.938 1 15.94 317 SER A CA 1
ATOM 2535 C C . SER A 1 317 ? -32.594 -15.453 40.594 1 15.94 317 SER A C 1
ATOM 2537 O O . SER A 1 317 ? -31.906 -15.453 39.594 1 15.94 317 SER A O 1
ATOM 2539 N N . MET B 1 1 ? -5.777 24.891 -24.078 1 42.31 1 MET B N 1
ATOM 2540 C CA . MET B 1 1 ? -4.809 24.297 -23.172 1 42.31 1 MET B CA 1
ATOM 2541 C C . MET B 1 1 ? -5.434 24.047 -21.797 1 42.31 1 MET B C 1
ATOM 2543 O O . MET B 1 1 ? -6.203 24.875 -21.297 1 42.31 1 MET B O 1
ATOM 2547 N N . ILE B 1 2 ? -5.516 22.922 -21.281 1 53.16 2 ILE B N 1
ATOM 2548 C CA . ILE B 1 2 ? -6.102 22.594 -19.984 1 53.16 2 ILE B CA 1
ATOM 2549 C C . ILE B 1 2 ? -5.105 22.906 -18.875 1 53.16 2 ILE B C 1
ATOM 2551 O O . ILE B 1 2 ? -3.934 22.531 -18.953 1 53.16 2 ILE B O 1
ATOM 2555 N N . ASP B 1 3 ? -5.418 23.969 -18.094 1 56.09 3 ASP B N 1
ATOM 2556 C CA . ASP B 1 3 ? -4.527 24.344 -17.016 1 56.09 3 ASP B CA 1
ATOM 2557 C C . ASP B 1 3 ? -5.047 23.812 -15.672 1 56.09 3 ASP B C 1
ATOM 2559 O O . ASP B 1 3 ? -6.164 23.312 -15.586 1 56.09 3 ASP B O 1
ATOM 2563 N N . LEU B 1 4 ? -4.129 23.875 -14.648 1 61.94 4 LEU B N 1
ATOM 2564 C CA . LEU B 1 4 ? -4.445 23.359 -13.32 1 61.94 4 LEU B CA 1
ATOM 2565 C C . LEU B 1 4 ? -5.645 24.094 -12.734 1 61.94 4 LEU B C 1
ATOM 2567 O O . LEU B 1 4 ? -6.441 23.5 -12 1 61.94 4 LEU B O 1
ATOM 2571 N N . VAL B 1 5 ? -5.727 25.297 -13.078 1 65.56 5 VAL B N 1
ATOM 2572 C CA . VAL B 1 5 ? -6.832 26.109 -12.57 1 65.56 5 VAL B CA 1
ATOM 2573 C C . VAL B 1 5 ? -8.156 25.547 -13.094 1 65.56 5 VAL B C 1
ATOM 2575 O O . VAL B 1 5 ? -9.141 25.484 -12.352 1 65.56 5 VAL B O 1
ATOM 2578 N N . MET B 1 6 ? -8.125 25.047 -14.352 1 76.12 6 MET B N 1
ATOM 2579 C CA . MET B 1 6 ? -9.352 24.5 -14.93 1 76.12 6 MET B CA 1
ATOM 2580 C C . MET B 1 6 ? -9.742 23.203 -14.234 1 76.12 6 MET B C 1
ATOM 2582 O O . MET B 1 6 ? -10.93 22.953 -14 1 76.12 6 MET B O 1
ATOM 2586 N N . LEU B 1 7 ? -8.727 22.453 -13.969 1 76.06 7 LEU B N 1
ATOM 2587 C CA . LEU B 1 7 ? -9.016 21.203 -13.273 1 76.06 7 LEU B CA 1
ATOM 2588 C C . LEU B 1 7 ? -9.539 21.484 -11.867 1 76.06 7 LEU B C 1
ATOM 2590 O O . LEU B 1 7 ? -10.461 20.812 -11.398 1 76.06 7 LEU B O 1
ATOM 2594 N N . LYS B 1 8 ? -8.906 22.406 -11.219 1 77.5 8 LYS B N 1
ATOM 2595 C CA . LYS B 1 8 ? -9.391 22.797 -9.898 1 77.5 8 LYS B CA 1
ATOM 2596 C C . LYS B 1 8 ? -10.812 23.344 -9.969 1 77.5 8 LYS B C 1
ATOM 2598 O O . LYS B 1 8 ? -11.648 23 -9.125 1 77.5 8 LYS B O 1
ATOM 2603 N N . ASP B 1 9 ? -11.062 24.156 -10.938 1 80.62 9 ASP B N 1
ATOM 2604 C CA . ASP B 1 9 ? -12.406 24.703 -11.141 1 80.62 9 ASP B CA 1
ATOM 2605 C C . ASP B 1 9 ? -13.422 23.594 -11.367 1 80.62 9 ASP B C 1
ATOM 2607 O O . ASP B 1 9 ? -14.531 23.641 -10.828 1 80.62 9 ASP B O 1
ATOM 2611 N N . PHE B 1 10 ? -13 22.594 -12.195 1 86.81 10 PHE B N 1
ATOM 2612 C CA . PHE B 1 10 ? -13.836 21.438 -12.469 1 86.81 10 PHE B CA 1
ATOM 2613 C C . PHE B 1 10 ? -14.156 20.688 -11.18 1 86.81 10 PHE B C 1
ATOM 2615 O O . PHE B 1 10 ? -15.312 20.344 -10.93 1 86.81 10 PHE B O 1
ATOM 2622 N N . LEU B 1 11 ? -13.164 20.641 -10.453 1 83.25 11 LEU B N 1
ATOM 2623 C CA . LEU B 1 11 ? -13.367 19.938 -9.195 1 83.25 11 LEU B CA 1
ATOM 2624 C C . LEU B 1 11 ? -14.297 20.719 -8.273 1 83.25 11 LEU B C 1
ATOM 2626 O O . LEU B 1 11 ? -15.117 20.125 -7.566 1 83.25 11 LEU B O 1
ATOM 2630 N N . VAL B 1 12 ? -14.211 22.016 -8.188 1 82.12 12 VAL B N 1
ATOM 2631 C CA . VAL B 1 12 ? -15.102 22.859 -7.406 1 82.12 12 VAL B CA 1
ATOM 2632 C C . VAL B 1 12 ? -16.531 22.719 -7.902 1 82.12 12 VAL B C 1
ATOM 2634 O O . VAL B 1 12 ? -17.469 22.578 -7.102 1 82.12 12 VAL B O 1
ATOM 2637 N N . LEU B 1 13 ? -16.672 22.625 -9.156 1 87.56 13 LEU B N 1
ATOM 2638 C CA . LEU B 1 13 ? -18 22.469 -9.742 1 87.56 13 LEU B CA 1
ATOM 2639 C C . LEU B 1 13 ? -18.578 21.094 -9.422 1 87.56 13 LEU B C 1
ATOM 2641 O O . LEU B 1 13 ? -19.781 20.969 -9.211 1 87.56 13 LEU B O 1
ATOM 2645 N N . CYS B 1 14 ? -17.75 20.125 -9.453 1 83.75 14 CYS B N 1
ATOM 2646 C CA . CYS B 1 14 ? -18.188 18.781 -9.102 1 83.75 14 CYS B CA 1
ATOM 2647 C C . CYS B 1 14 ? -18.75 18.75 -7.688 1 83.75 14 CYS B C 1
ATOM 2649 O O . CYS B 1 14 ? -19.734 18.047 -7.418 1 83.75 14 CYS B O 1
ATOM 2651 N N . ARG B 1 15 ? -18.141 19.516 -6.852 1 78.94 15 ARG B N 1
ATOM 2652 C CA . ARG B 1 15 ? -18.5 19.562 -5.438 1 78.94 15 ARG B CA 1
ATOM 2653 C C . ARG B 1 15 ? -19.75 20.391 -5.211 1 78.94 15 ARG B C 1
ATOM 2655 O O . ARG B 1 15 ? -20.672 19.969 -4.496 1 78.94 15 ARG B O 1
ATOM 2662 N N . ILE B 1 16 ? -19.875 21.531 -5.82 1 80.12 16 ILE B N 1
ATOM 2663 C CA . ILE B 1 16 ? -20.922 22.531 -5.555 1 80.12 16 ILE B CA 1
ATOM 2664 C C . ILE B 1 16 ? -22.141 22.234 -6.418 1 80.12 16 ILE B C 1
ATOM 2666 O O . ILE B 1 16 ? -23.266 22.516 -6.016 1 80.12 16 ILE B O 1
ATOM 2670 N N . LYS B 1 17 ? -21.938 21.656 -7.539 1 83.25 17 LYS B N 1
ATOM 2671 C CA . LYS B 1 17 ? -22.953 21.25 -8.492 1 83.25 17 LYS B CA 1
ATOM 2672 C C . LYS B 1 17 ? -23.844 22.422 -8.883 1 83.25 17 LYS B C 1
ATOM 2674 O O . LYS B 1 17 ? -25.047 22.266 -9.086 1 83.25 17 LYS B O 1
ATOM 2679 N N . SER B 1 18 ? -23.438 23.562 -8.766 1 84.75 18 SER B N 1
ATOM 2680 C CA . SER B 1 18 ? -24.062 24.797 -9.227 1 84.75 18 SER B CA 1
ATOM 2681 C C . SER B 1 18 ? -23.047 25.703 -9.906 1 84.75 18 SER B C 1
ATOM 2683 O O . SER B 1 18 ? -22.047 26.094 -9.289 1 84.75 18 SER B O 1
ATOM 2685 N N . PHE B 1 19 ? -23.281 26.078 -11.117 1 88.25 19 PHE B N 1
ATOM 2686 C CA . PHE B 1 19 ? -22.328 26.906 -11.844 1 88.25 19 PHE B CA 1
ATOM 2687 C C . PHE B 1 19 ? -22.188 28.266 -11.188 1 88.25 19 PHE B C 1
ATOM 2689 O O . PHE B 1 19 ? -21.078 28.781 -11.062 1 88.25 19 PHE B O 1
ATOM 2696 N N . SER B 1 20 ? -23.344 28.828 -10.773 1 88 20 SER B N 1
ATOM 2697 C CA . SER B 1 20 ? -23.297 30.156 -10.172 1 88 20 SER B CA 1
ATOM 2698 C C . SER B 1 20 ? -22.5 30.141 -8.867 1 88 20 SER B C 1
ATOM 2700 O O . SER B 1 20 ? -21.609 30.969 -8.68 1 88 20 SER B O 1
ATOM 2702 N N . ARG B 1 21 ? -22.766 29.219 -8.055 1 86.56 21 ARG B N 1
ATOM 2703 C CA . ARG B 1 21 ? -22.094 29.125 -6.766 1 86.56 21 ARG B CA 1
ATOM 2704 C C . ARG B 1 21 ? -20.641 28.703 -6.93 1 86.56 21 ARG B C 1
ATOM 2706 O O . ARG B 1 21 ? -19.766 29.203 -6.219 1 86.56 21 ARG B O 1
ATOM 2713 N N . ALA B 1 22 ? -20.391 27.828 -7.793 1 88.69 22 ALA B N 1
ATOM 2714 C CA . ALA B 1 22 ? -19.016 27.391 -8.062 1 88.69 22 ALA B CA 1
ATOM 2715 C C . ALA B 1 22 ? -18.172 28.547 -8.602 1 88.69 22 ALA B C 1
ATOM 2717 O O . ALA B 1 22 ? -17 28.688 -8.227 1 88.69 22 ALA B O 1
ATOM 2718 N N . ALA B 1 23 ? -18.734 29.281 -9.438 1 89.31 23 ALA B N 1
ATOM 2719 C CA . ALA B 1 23 ? -18.031 30.438 -10 1 89.31 23 ALA B CA 1
ATOM 2720 C C . ALA B 1 23 ? -17.609 31.406 -8.906 1 89.31 23 ALA B C 1
ATOM 2722 O O . ALA B 1 23 ? -16.5 31.953 -8.93 1 89.31 23 ALA B O 1
ATOM 2723 N N . GLN B 1 24 ? -18.484 31.578 -7.969 1 82 24 GLN B N 1
ATOM 2724 C CA . GLN B 1 24 ? -18.188 32.438 -6.832 1 82 24 GLN B CA 1
ATOM 2725 C C . GLN B 1 24 ? -17 31.906 -6.035 1 82 24 GLN B C 1
ATOM 2727 O O . GLN B 1 24 ? -16.094 32.656 -5.691 1 82 24 GLN B O 1
ATOM 2732 N N . GLU B 1 25 ? -17 30.688 -5.867 1 82.31 25 GLU B N 1
ATOM 2733 C CA . GLU B 1 25 ? -15.922 30.078 -5.09 1 82.31 25 GLU B CA 1
ATOM 2734 C C . GLU B 1 25 ? -14.602 30.125 -5.855 1 82.31 25 GLU B C 1
ATOM 2736 O O . GLU B 1 25 ? -13.531 30.25 -5.254 1 82.31 25 GLU B O 1
ATOM 2741 N N . CYS B 1 26 ? -14.664 29.984 -7.027 1 80.69 26 CYS B N 1
ATOM 2742 C CA . CYS B 1 26 ? -13.477 29.984 -7.875 1 80.69 26 CYS B CA 1
ATOM 2743 C C . CYS B 1 26 ? -13.039 31.391 -8.219 1 80.69 26 CYS B C 1
ATOM 2745 O O . CYS B 1 26 ? -12 31.594 -8.852 1 80.69 26 CYS B O 1
ATOM 2747 N N . HIS B 1 27 ? -13.891 32.375 -7.793 1 83.06 27 HIS B N 1
ATOM 2748 C CA . HIS B 1 27 ? -13.625 33.812 -8.023 1 83.06 27 HIS B CA 1
ATOM 2749 C C . HIS B 1 27 ? -13.531 34.094 -9.516 1 83.06 27 HIS B C 1
ATOM 2751 O O . HIS B 1 27 ? -12.602 34.781 -9.961 1 83.06 27 HIS B O 1
ATOM 2757 N N . VAL B 1 28 ? -14.414 33.5 -10.188 1 82.81 28 VAL B N 1
ATOM 2758 C CA . VAL B 1 28 ? -14.555 33.781 -11.617 1 82.81 28 VAL B CA 1
ATOM 2759 C C . VAL B 1 28 ? -16.016 34.031 -11.953 1 82.81 28 VAL B C 1
ATOM 2761 O O . VAL B 1 28 ? -16.906 33.781 -11.125 1 82.81 28 VAL B O 1
ATOM 2764 N N . SER B 1 29 ? -16.266 34.688 -13.078 1 86.12 29 SER B N 1
ATOM 2765 C CA . SER B 1 29 ? -17.641 34.844 -13.547 1 86.12 29 SER B CA 1
ATOM 2766 C C . SER B 1 29 ? -18.234 33.5 -13.961 1 86.12 29 SER B C 1
ATOM 2768 O O . SER B 1 29 ? -17.516 32.562 -14.281 1 86.12 29 SER B O 1
ATOM 2770 N N . VAL B 1 30 ? -19.531 33.5 -13.828 1 88.69 30 VAL B N 1
ATOM 2771 C CA . VAL B 1 30 ? -20.234 32.281 -14.25 1 88.69 30 VAL B CA 1
ATOM 2772 C C . VAL B 1 30 ? -19.875 31.953 -15.695 1 88.69 30 VAL B C 1
ATOM 2774 O O . VAL B 1 30 ? -19.672 30.781 -16.047 1 88.69 30 VAL B O 1
ATOM 2777 N N . SER B 1 31 ? -19.859 32.938 -16.531 1 89.75 31 SER B N 1
ATOM 2778 C CA . SER B 1 31 ? -19.469 32.719 -17.938 1 89.75 31 SER B CA 1
ATOM 2779 C C . SER B 1 31 ? -18.031 32.219 -18.031 1 89.75 31 SER B C 1
ATOM 2781 O O . SER B 1 31 ? -17.734 31.359 -18.875 1 89.75 31 SER B O 1
ATOM 2783 N N . GLY B 1 32 ? -17.219 32.719 -17.219 1 87.62 32 GLY B N 1
ATOM 2784 C CA . GLY B 1 32 ? -15.828 32.25 -17.172 1 87.62 32 GLY B CA 1
ATOM 2785 C C . GLY B 1 32 ? -15.695 30.797 -16.797 1 87.62 32 GLY B C 1
ATOM 2786 O O . GLY B 1 32 ? -14.961 30.031 -17.438 1 87.62 32 GLY B O 1
ATOM 2787 N N . LEU B 1 33 ? -16.328 30.5 -15.75 1 90.25 33 LEU B N 1
ATOM 2788 C CA . LEU B 1 33 ? -16.328 29.109 -15.32 1 90.25 33 LEU B CA 1
ATOM 2789 C C . LEU B 1 33 ? -16.891 28.188 -16.406 1 90.25 33 LEU B C 1
ATOM 2791 O O . LEU B 1 33 ? -16.344 27.125 -16.672 1 90.25 33 LEU B O 1
ATOM 2795 N N . SER B 1 34 ? -18.016 28.641 -16.969 1 87.62 34 SER B N 1
ATOM 2796 C CA . SER B 1 34 ? -18.656 27.875 -18.031 1 87.62 34 SER B CA 1
ATOM 2797 C C . SER B 1 34 ? -17.703 27.656 -19.203 1 87.62 34 SER B C 1
ATOM 2799 O O . SER B 1 34 ? -17.609 26.547 -19.734 1 87.62 34 SER B O 1
ATOM 2801 N N . ARG B 1 35 ? -16.984 28.609 -19.516 1 85.88 35 ARG B N 1
ATOM 2802 C CA . ARG B 1 35 ? -16.016 28.5 -20.609 1 85.88 35 ARG B CA 1
ATOM 2803 C C . ARG B 1 35 ? -14.898 27.531 -20.266 1 85.88 35 ARG B C 1
ATOM 2805 O O . ARG B 1 35 ? -14.453 26.75 -21.109 1 85.88 35 ARG B O 1
ATOM 2812 N N . ARG B 1 36 ? -14.469 27.625 -19.078 1 84.69 36 ARG B N 1
ATOM 2813 C CA . ARG B 1 36 ? -13.414 26.734 -18.625 1 84.69 36 ARG B CA 1
ATOM 2814 C C . ARG B 1 36 ? -13.867 25.266 -18.688 1 84.69 36 ARG B C 1
ATOM 2816 O O . ARG B 1 36 ? -13.117 24.406 -19.125 1 84.69 36 ARG B O 1
ATOM 2823 N N . ILE B 1 37 ? -15.055 25.078 -18.281 1 87.44 37 ILE B N 1
ATOM 2824 C CA . ILE B 1 37 ? -15.617 23.734 -18.281 1 87.44 37 ILE B CA 1
ATOM 2825 C C . ILE B 1 37 ? -15.82 23.266 -19.719 1 87.44 37 ILE B C 1
ATOM 2827 O O . ILE B 1 37 ? -15.523 22.109 -20.047 1 87.44 37 ILE B O 1
ATOM 2831 N N . GLN B 1 38 ? -16.297 24.125 -20.5 1 85.25 38 GLN B N 1
ATOM 2832 C CA . GLN B 1 38 ? -16.484 23.812 -21.906 1 85.25 38 GLN B CA 1
ATOM 2833 C C . GLN B 1 38 ? -15.164 23.469 -22.578 1 85.25 38 GLN B C 1
ATOM 2835 O O . GLN B 1 38 ? -15.094 22.547 -23.406 1 85.25 38 GLN B O 1
ATOM 2840 N N . THR B 1 39 ? -14.203 24.203 -22.219 1 79.94 39 THR B N 1
ATOM 2841 C CA . THR B 1 39 ? -12.875 23.922 -22.75 1 79.94 39 THR B CA 1
ATOM 2842 C C . THR B 1 39 ? -12.398 22.531 -22.328 1 79.94 39 THR B C 1
ATOM 2844 O O . THR B 1 39 ? -11.828 21.797 -23.125 1 79.94 39 THR B O 1
ATOM 2847 N N . LEU B 1 40 ? -12.617 22.234 -21.094 1 78.75 40 LEU B N 1
ATOM 2848 C CA . LEU B 1 40 ? -12.281 20.922 -20.578 1 78.75 40 LEU B CA 1
ATOM 2849 C C . LEU B 1 40 ? -13.047 19.828 -21.328 1 78.75 40 LEU B C 1
ATOM 2851 O O . LEU B 1 40 ? -12.492 18.797 -21.672 1 78.75 40 LEU B O 1
ATOM 2855 N N . GLU B 1 41 ? -14.344 20.078 -21.562 1 81.25 41 GLU B N 1
ATOM 2856 C CA . GLU B 1 41 ? -15.203 19.125 -22.281 1 81.25 41 GLU B CA 1
ATOM 2857 C C . GLU B 1 41 ? -14.742 18.953 -23.719 1 81.25 41 GLU B C 1
ATOM 2859 O O . GLU B 1 41 ? -14.734 17.828 -24.234 1 81.25 41 GLU B O 1
ATOM 2864 N N . GLN B 1 42 ? -14.391 20.016 -24.297 1 77.38 42 GLN B N 1
ATOM 2865 C CA . GLN B 1 42 ? -13.883 19.984 -25.672 1 77.38 42 GLN B CA 1
ATOM 2866 C C . GLN B 1 42 ? -12.578 19.188 -25.75 1 77.38 42 GLN B C 1
ATOM 2868 O O . GLN B 1 42 ? -12.398 18.375 -26.656 1 77.38 42 GLN B O 1
ATOM 2873 N N . TRP B 1 43 ? -11.844 19.438 -24.797 1 68.75 43 TRP B N 1
ATOM 2874 C CA . TRP B 1 43 ? -10.578 18.719 -24.734 1 68.75 43 TRP B CA 1
ATOM 2875 C C . TRP B 1 43 ? -10.805 17.234 -24.531 1 68.75 43 TRP B C 1
ATOM 2877 O O . TRP B 1 43 ? -10.148 16.391 -25.156 1 68.75 43 TRP B O 1
ATOM 2887 N N . LEU B 1 44 ? -11.719 16.938 -23.672 1 70.19 44 LEU B N 1
ATOM 2888 C CA . LEU B 1 44 ? -12.07 15.562 -23.344 1 70.19 44 LEU B CA 1
ATOM 2889 C C . LEU B 1 44 ? -12.844 14.922 -24.5 1 70.19 44 LEU B C 1
ATOM 2891 O O . LEU B 1 44 ? -12.789 13.703 -24.672 1 70.19 44 LEU B O 1
ATOM 2895 N N . GLY B 1 45 ? -13.492 15.656 -25.266 1 72.75 45 GLY B N 1
ATOM 2896 C CA . GLY B 1 45 ? -14.336 15.188 -26.344 1 72.75 45 GLY B CA 1
ATOM 2897 C C . GLY B 1 45 ? -15.688 14.688 -25.875 1 72.75 45 GLY B C 1
ATOM 2898 O O . GLY B 1 45 ? -16.359 13.945 -26.594 1 72.75 45 GLY B O 1
ATOM 2899 N N . ALA B 1 46 ? -16.031 14.867 -24.688 1 79.94 46 ALA B N 1
ATOM 2900 C CA . ALA B 1 46 ? -17.297 14.445 -24.109 1 79.94 46 ALA B CA 1
ATOM 2901 C C . ALA B 1 46 ? -17.781 15.422 -23.047 1 79.94 46 ALA B C 1
ATOM 2903 O O . ALA B 1 46 ? -16.953 16.047 -22.359 1 79.94 46 ALA B O 1
ATOM 2904 N N . PRO B 1 47 ? -19.062 15.5 -23.016 1 84.81 47 PRO B N 1
ATOM 2905 C CA . PRO B 1 47 ? -19.562 16.297 -21.891 1 84.81 47 PRO B CA 1
ATOM 2906 C C . PRO B 1 47 ? -19.25 15.672 -20.547 1 84.81 47 PRO B C 1
ATOM 2908 O O . PRO B 1 47 ? -19.219 14.445 -20.406 1 84.81 47 PRO B O 1
ATOM 2911 N N . VAL B 1 48 ? -18.906 16.625 -19.656 1 87.06 48 VAL B N 1
ATOM 2912 C CA . VAL B 1 48 ? -18.547 16.109 -18.344 1 87.06 48 VAL B CA 1
ATOM 2913 C C . VAL B 1 48 ? -19.703 16.297 -17.375 1 87.06 48 VAL B C 1
ATOM 2915 O O . VAL B 1 48 ? -19.766 15.641 -16.328 1 87.06 48 VAL B O 1
ATOM 2918 N N . PHE B 1 49 ? -20.656 17.156 -17.719 1 87.38 49 PHE B N 1
ATOM 2919 C CA . PHE B 1 49 ? -21.859 17.344 -16.906 1 87.38 49 PHE B CA 1
ATOM 2920 C C . PHE B 1 49 ? -23.109 17.156 -17.766 1 87.38 49 PHE B C 1
ATOM 2922 O O . PHE B 1 49 ? -23.094 17.391 -18.969 1 87.38 49 PHE B O 1
ATOM 2929 N N . GLU B 1 50 ? -24.094 16.469 -17.156 1 81.81 50 GLU B N 1
ATOM 2930 C CA . GLU B 1 50 ? -25.422 16.422 -17.766 1 81.81 50 GLU B CA 1
ATOM 2931 C C . GLU B 1 50 ? -26.438 17.188 -16.922 1 81.81 50 GLU B C 1
ATOM 2933 O O . GLU B 1 50 ? -26.359 17.203 -15.695 1 81.81 50 GLU B O 1
ATOM 2938 N N . ARG B 1 51 ? -27.156 18.078 -17.656 1 69.81 51 ARG B N 1
ATOM 2939 C CA . ARG B 1 51 ? -28.203 18.859 -17 1 69.81 51 ARG B CA 1
ATOM 2940 C C . ARG B 1 51 ? -29.547 18.141 -17.047 1 69.81 51 ARG B C 1
ATOM 2942 O O . ARG B 1 51 ? -30 17.75 -18.125 1 69.81 51 ARG B O 1
ATOM 2949 N N . HIS B 1 52 ? -29.891 17.578 -15.922 1 64.44 52 HIS B N 1
ATOM 2950 C CA . HIS B 1 52 ? -31.281 17.156 -15.812 1 64.44 52 HIS B CA 1
ATOM 2951 C C . HIS B 1 52 ? -32.156 18.25 -15.172 1 64.44 52 HIS B C 1
ATOM 2953 O O . HIS B 1 52 ? -31.625 19.109 -14.453 1 64.44 52 HIS B O 1
ATOM 2959 N N . LYS B 1 53 ? -33.406 18.375 -15.477 1 58.69 53 LYS B N 1
ATOM 2960 C CA . LYS B 1 53 ? -34.406 19.391 -15.133 1 58.69 53 LYS B CA 1
ATOM 2961 C C . LYS B 1 53 ? -34 20.156 -13.883 1 58.69 53 LYS B C 1
ATOM 2963 O O . LYS B 1 53 ? -34.219 21.375 -13.797 1 58.69 53 LYS B O 1
ATOM 2968 N N . HIS B 1 54 ? -33.312 19.547 -12.773 1 59.69 54 HIS B N 1
ATOM 2969 C CA . HIS B 1 54 ? -33.062 20.344 -11.57 1 59.69 54 HIS B CA 1
ATOM 2970 C C . HIS B 1 54 ? -31.672 20.109 -11.008 1 59.69 54 HIS B C 1
ATOM 2972 O O . HIS B 1 54 ? -31.297 20.703 -10 1 59.69 54 HIS B O 1
ATOM 2978 N N . ALA B 1 55 ? -30.828 19.328 -11.719 1 69.94 55 ALA B N 1
ATOM 2979 C CA . ALA B 1 55 ? -29.594 19.109 -10.984 1 69.94 55 ALA B CA 1
ATOM 2980 C C . ALA B 1 55 ? -28.438 18.828 -11.93 1 69.94 55 ALA B C 1
ATOM 2982 O O . ALA B 1 55 ? -28.609 18.172 -12.969 1 69.94 55 ALA B O 1
ATOM 2983 N N . LEU B 1 56 ? -27.266 19.516 -11.766 1 82.31 56 LEU B N 1
ATOM 2984 C CA . LEU B 1 56 ? -26.016 19.281 -12.461 1 82.31 56 LEU B CA 1
ATOM 2985 C C . LEU B 1 56 ? -25.359 17.984 -11.992 1 82.31 56 LEU B C 1
ATOM 2987 O O . LEU B 1 56 ? -25.078 17.828 -10.797 1 82.31 56 LEU B O 1
ATOM 2991 N N . GLU B 1 57 ? -25.422 17 -12.961 1 83.25 57 GLU B N 1
ATOM 2992 C CA . GLU B 1 57 ? -24.828 15.727 -12.602 1 83.25 57 GLU B CA 1
ATOM 2993 C C . GLU B 1 57 ? -23.656 15.375 -13.523 1 83.25 57 GLU B C 1
ATOM 2995 O O . GLU B 1 57 ? -23.656 15.766 -14.695 1 83.25 57 GLU B O 1
ATOM 3000 N N . LEU B 1 58 ? -22.734 14.664 -12.906 1 83.81 58 LEU B N 1
ATOM 3001 C CA . LEU B 1 58 ? -21.578 14.242 -13.695 1 83.81 58 LEU B CA 1
ATOM 3002 C C . LEU B 1 58 ? -21.969 13.133 -14.672 1 83.81 58 LEU B C 1
ATOM 3004 O O . LEU B 1 58 ? -22.734 12.234 -14.32 1 83.81 58 LEU B O 1
ATOM 3008 N N . THR B 1 59 ? -21.531 13.258 -15.961 1 80.38 59 THR B N 1
ATOM 3009 C CA . THR B 1 59 ? -21.578 12.141 -16.906 1 80.38 59 THR B CA 1
ATOM 3010 C C . THR B 1 59 ? -20.547 11.078 -16.531 1 80.38 59 THR B C 1
ATOM 3012 O O . THR B 1 59 ? -19.766 11.25 -15.594 1 80.38 59 THR B O 1
ATOM 3015 N N . GLU B 1 60 ? -20.609 10.016 -17.266 1 71.19 60 GLU B N 1
ATOM 3016 C CA . GLU B 1 60 ? -19.594 8.992 -17.062 1 71.19 60 GLU B CA 1
ATOM 3017 C C . GLU B 1 60 ? -18.188 9.555 -17.328 1 71.19 60 GLU B C 1
ATOM 3019 O O . GLU B 1 60 ? -17.266 9.297 -16.562 1 71.19 60 GLU B O 1
ATOM 3024 N N . ALA B 1 61 ? -18.109 10.234 -18.344 1 72.25 61 ALA B N 1
ATOM 3025 C CA . ALA B 1 61 ? -16.859 10.906 -18.672 1 72.25 61 ALA B CA 1
ATOM 3026 C C . ALA B 1 61 ? -16.469 11.898 -17.578 1 72.25 61 ALA B C 1
ATOM 3028 O O . ALA B 1 61 ? -15.281 12.023 -17.25 1 72.25 61 ALA B O 1
ATOM 3029 N N . GLY B 1 62 ? -17.391 12.523 -17.109 1 79.19 62 GLY B N 1
ATOM 3030 C CA . GLY B 1 62 ? -17.172 13.461 -16.016 1 79.19 62 GLY B CA 1
ATOM 3031 C C . GLY B 1 62 ? -16.609 12.797 -14.773 1 79.19 62 GLY B C 1
ATOM 3032 O O . GLY B 1 62 ? -15.703 13.328 -14.133 1 79.19 62 GLY B O 1
ATOM 3033 N N . ARG B 1 63 ? -17.094 11.75 -14.523 1 73.31 63 ARG B N 1
ATOM 3034 C CA . ARG B 1 63 ? -16.641 11 -13.352 1 73.31 63 ARG B CA 1
ATOM 3035 C C . ARG B 1 63 ? -15.195 10.539 -13.508 1 73.31 63 ARG B C 1
ATOM 3037 O O . ARG B 1 63 ? -14.406 10.617 -12.562 1 73.31 63 ARG B O 1
ATOM 3044 N N . GLN B 1 64 ? -14.922 10.148 -14.609 1 66.38 64 GLN B N 1
ATOM 3045 C CA . GLN B 1 64 ? -13.555 9.734 -14.891 1 66.38 64 GLN B CA 1
ATOM 3046 C C . GLN B 1 64 ? -12.594 10.914 -14.789 1 66.38 64 GLN B C 1
ATOM 3048 O O . GLN B 1 64 ? -11.516 10.797 -14.203 1 66.38 64 GLN B O 1
ATOM 3053 N N . LEU B 1 65 ? -13.008 12 -15.328 1 71.81 65 LEU B N 1
ATOM 3054 C CA . LEU B 1 65 ? -12.195 13.203 -15.25 1 71.81 65 LEU B CA 1
ATOM 3055 C C . LEU B 1 65 ? -12.023 13.656 -13.805 1 71.81 65 LEU B C 1
ATOM 3057 O O . LEU B 1 65 ? -10.945 14.133 -13.422 1 71.81 65 LEU B O 1
ATOM 3061 N N . GLN B 1 66 ? -12.984 13.523 -13.117 1 74.62 66 GLN B N 1
ATOM 3062 C CA . GLN B 1 66 ? -12.922 13.938 -11.719 1 74.62 66 GLN B CA 1
ATOM 3063 C C . GLN B 1 66 ? -11.812 13.203 -10.977 1 74.62 66 GLN B C 1
ATOM 3065 O O . GLN B 1 66 ? -11.039 13.82 -10.234 1 74.62 66 GLN B O 1
ATOM 3070 N N . GLY B 1 67 ? -11.742 11.992 -11.195 1 64.25 67 GLY B N 1
ATOM 3071 C CA . GLY B 1 67 ? -10.672 11.227 -10.594 1 64.25 67 GLY B CA 1
ATOM 3072 C C . GLY B 1 67 ? -9.289 11.703 -11.008 1 64.25 67 GLY B C 1
ATOM 3073 O O . GLY B 1 67 ? -8.43 11.938 -10.156 1 64.25 67 GLY B O 1
ATOM 3074 N N . VAL B 1 68 ? -9.172 11.883 -12.195 1 60.5 68 VAL B N 1
ATOM 3075 C CA . VAL B 1 68 ? -7.887 12.297 -12.758 1 60.5 68 VAL B CA 1
ATOM 3076 C C . VAL B 1 68 ? -7.539 13.703 -12.281 1 60.5 68 VAL B C 1
ATOM 3078 O O . VAL B 1 68 ? -6.391 13.984 -11.938 1 60.5 68 VAL B O 1
ATOM 3081 N N . ALA B 1 69 ? -8.484 14.523 -12.375 1 68.12 69 ALA B N 1
ATOM 3082 C CA . ALA B 1 69 ? -8.289 15.906 -11.93 1 68.12 69 ALA B CA 1
ATOM 3083 C C . ALA B 1 69 ? -7.898 15.953 -10.453 1 68.12 69 ALA B C 1
ATOM 3085 O O . ALA B 1 69 ? -7.004 16.719 -10.07 1 68.12 69 ALA B O 1
ATOM 3086 N N . GLN B 1 70 ? -8.523 15.219 -9.75 1 63.44 70 GLN B N 1
ATOM 3087 C CA . GLN B 1 70 ? -8.203 15.164 -8.328 1 63.44 70 GLN B CA 1
ATOM 3088 C C . GLN B 1 70 ? -6.75 14.734 -8.109 1 63.44 70 GLN B C 1
ATOM 3090 O O . GLN B 1 70 ? -6.031 15.344 -7.316 1 63.44 70 GLN B O 1
ATOM 3095 N N . ASP B 1 71 ? -6.383 13.836 -8.773 1 56.81 71 ASP B N 1
ATOM 3096 C CA . ASP B 1 71 ? -5.012 13.344 -8.664 1 56.81 71 ASP B CA 1
ATOM 3097 C C . ASP B 1 71 ? -4.008 14.406 -9.094 1 56.81 71 ASP B C 1
ATOM 3099 O O . ASP B 1 71 ? -2.98 14.602 -8.438 1 56.81 71 ASP B O 1
ATOM 3103 N N . ALA B 1 72 ? -4.34 15 -10.125 1 57.09 72 ALA B N 1
ATOM 3104 C CA . ALA B 1 72 ? -3.463 16.031 -10.656 1 57.09 72 ALA B CA 1
ATOM 3105 C C . ALA B 1 72 ? -3.363 17.219 -9.695 1 57.09 72 ALA B C 1
ATOM 3107 O O . ALA B 1 72 ? -2.268 17.719 -9.43 1 57.09 72 ALA B O 1
ATOM 3108 N N . VAL B 1 73 ? -4.41 17.656 -9.227 1 57.03 73 VAL B N 1
ATOM 3109 C CA . VAL B 1 73 ? -4.434 18.797 -8.305 1 57.03 73 VAL B CA 1
ATOM 3110 C C . VAL B 1 73 ? -3.717 18.422 -7.012 1 57.03 73 VAL B C 1
ATOM 3112 O O . VAL B 1 73 ? -2.932 19.219 -6.48 1 57.03 73 VAL B O 1
ATOM 3115 N N . ARG B 1 74 ? -3.959 17.328 -6.625 1 54.31 74 ARG B N 1
ATOM 3116 C CA . ARG B 1 74 ? -3.275 16.859 -5.422 1 54.31 74 ARG B CA 1
ATOM 3117 C C . ARG B 1 74 ? -1.763 16.844 -5.621 1 54.31 74 ARG B C 1
ATOM 3119 O O . ARG B 1 74 ? -1.011 17.266 -4.734 1 54.31 74 ARG B O 1
ATOM 3126 N N . ALA B 1 75 ? -1.396 16.375 -6.656 1 51.12 75 ALA B N 1
ATOM 3127 C CA . ALA B 1 75 ? 0.029 16.344 -6.973 1 51.12 75 ALA B CA 1
ATOM 3128 C C . ALA B 1 75 ? 0.621 17.75 -7.004 1 51.12 75 ALA B C 1
ATOM 3130 O O . ALA B 1 75 ? 1.723 17.969 -6.496 1 51.12 75 ALA B O 1
ATOM 3131 N N . LEU B 1 76 ? -0.084 18.594 -7.527 1 46.69 76 LEU B N 1
ATOM 3132 C CA . LEU B 1 76 ? 0.371 19.969 -7.617 1 46.69 76 LEU B CA 1
ATOM 3133 C C . LEU B 1 76 ? 0.332 20.641 -6.25 1 46.69 76 LEU B C 1
ATOM 3135 O O . LEU B 1 76 ? 1.231 21.422 -5.906 1 46.69 76 LEU B O 1
ATOM 3139 N N . ASP B 1 77 ? -0.679 20.469 -5.566 1 46.81 77 ASP B N 1
ATOM 3140 C CA . ASP B 1 77 ? -0.753 21 -4.211 1 46.81 77 ASP B CA 1
ATOM 3141 C C . ASP B 1 77 ? 0.398 20.484 -3.354 1 46.81 77 ASP B C 1
ATOM 3143 O O . ASP B 1 77 ? 0.993 21.234 -2.582 1 46.81 77 ASP B O 1
ATOM 3147 N N . ASN B 1 78 ? 0.605 19.297 -3.486 1 45.41 78 ASN B N 1
ATOM 3148 C CA . ASN B 1 78 ? 1.747 18.734 -2.773 1 45.41 78 ASN B CA 1
ATOM 3149 C C . ASN B 1 78 ? 3.051 19.422 -3.172 1 45.41 78 ASN B C 1
ATOM 3151 O O . ASN B 1 78 ? 3.912 19.672 -2.326 1 45.41 78 ASN B O 1
ATOM 3155 N N . LEU B 1 79 ? 3.146 19.594 -4.414 1 41.03 79 LEU B N 1
ATOM 3156 C CA . LEU B 1 79 ? 4.297 20.344 -4.891 1 41.03 79 LEU B CA 1
ATOM 3157 C C . LEU B 1 79 ? 4.375 21.719 -4.215 1 41.03 79 LEU B C 1
ATOM 3159 O O . LEU B 1 79 ? 5.441 22.125 -3.76 1 41.03 79 LEU B O 1
ATOM 3163 N N . ARG B 1 80 ? 3.305 22.391 -4.277 1 38.72 80 ARG B N 1
ATOM 3164 C CA . ARG B 1 80 ? 3.248 23.719 -3.646 1 38.72 80 ARG B CA 1
ATOM 3165 C C . ARG B 1 80 ? 3.568 23.625 -2.158 1 38.72 80 ARG B C 1
ATOM 3167 O O . ARG B 1 80 ? 4.305 24.453 -1.623 1 38.72 80 ARG B O 1
ATOM 3174 N N . GLN B 1 81 ? 2.912 22.734 -1.5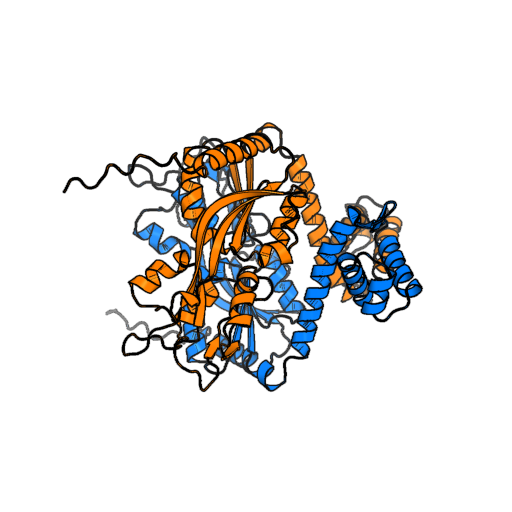37 1 42.06 81 GLN B N 1
ATOM 3175 C CA . GLN B 1 81 ? 3.215 22.578 -0.118 1 42.06 81 GLN B CA 1
ATOM 3176 C C . GLN B 1 81 ? 4.707 22.359 0.106 1 42.06 81 GLN B C 1
ATOM 3178 O O . GLN B 1 81 ? 5.285 22.906 1.056 1 42.06 81 GLN B O 1
ATOM 3183 N N . SER B 1 82 ? 5.156 21.625 -0.727 1 42.34 82 SER B N 1
ATOM 3184 C CA . SER B 1 82 ? 6.598 21.406 -0.635 1 42.34 82 SER B CA 1
ATOM 3185 C C . SER B 1 82 ? 7.355 22.734 -0.773 1 42.34 82 SER B C 1
ATOM 3187 O O . SER B 1 82 ? 8.406 22.906 -0.154 1 42.34 82 SER B O 1
ATOM 3189 N N . ILE B 1 83 ? 6.758 23.5 -1.574 1 38.84 83 ILE B N 1
ATOM 3190 C CA . ILE B 1 83 ? 7.398 24.797 -1.743 1 38.84 83 ILE B CA 1
ATOM 3191 C C . ILE B 1 83 ? 7.168 25.656 -0.497 1 38.84 83 ILE B C 1
ATOM 3193 O O . ILE B 1 83 ? 8.047 26.422 -0.093 1 38.84 83 ILE B O 1
ATOM 3197 N N . ARG B 1 84 ? 6.039 25.625 -0.071 1 39.47 84 ARG B N 1
ATOM 3198 C CA . ARG B 1 84 ? 5.723 26.531 1.035 1 39.47 84 ARG B CA 1
ATOM 3199 C C . ARG B 1 84 ? 6.379 26.062 2.328 1 39.47 84 ARG B C 1
ATOM 3201 O O . ARG B 1 84 ? 6.312 26.75 3.35 1 39.47 84 ARG B O 1
ATOM 3208 N N . GLU B 1 85 ? 6.652 24.75 2.5 1 43.75 85 GLU B N 1
ATOM 3209 C CA . GLU B 1 85 ? 7.23 24.391 3.791 1 43.75 85 GLU B CA 1
ATOM 3210 C C . GLU B 1 85 ? 8.43 25.281 4.125 1 43.75 85 GLU B C 1
ATOM 3212 O O . GLU B 1 85 ? 9.281 25.516 3.273 1 43.75 85 GLU B O 1
ATOM 3217 N N . ARG B 1 86 ? 8.172 26.062 5.062 1 48.53 86 ARG B N 1
ATOM 3218 C CA . ARG B 1 86 ? 9.141 27 5.625 1 48.53 86 ARG B CA 1
ATOM 3219 C C . ARG B 1 86 ? 10.523 26.375 5.719 1 48.53 86 ARG B C 1
ATOM 3221 O O . ARG B 1 86 ? 10.656 25.156 5.855 1 48.53 86 ARG B O 1
ATOM 3228 N N . ASP B 1 87 ? 11.602 27.219 5.43 1 54.94 87 ASP B N 1
ATOM 3229 C CA . ASP B 1 87 ? 13.039 27.016 5.332 1 54.94 87 ASP B CA 1
ATOM 3230 C C . ASP B 1 87 ? 13.547 26.062 6.418 1 54.94 87 ASP B C 1
ATOM 3232 O O . ASP B 1 87 ? 14.297 25.141 6.133 1 54.94 87 ASP B O 1
ATOM 3236 N N . GLU B 1 88 ? 13.172 26.297 7.602 1 57.06 88 GLU B N 1
ATOM 3237 C CA . GLU B 1 88 ? 13.734 25.484 8.68 1 57.06 88 GLU B CA 1
ATOM 3238 C C . GLU B 1 88 ? 13.172 24.062 8.656 1 57.06 88 GLU B C 1
ATOM 3240 O O . GLU B 1 88 ? 13.906 23.094 8.867 1 57.06 88 GLU B O 1
ATOM 3245 N N . ASP B 1 89 ? 11.906 23.953 8.242 1 65.12 89 ASP B N 1
ATOM 3246 C CA . ASP B 1 89 ? 11.273 22.641 8.195 1 65.12 89 ASP B CA 1
ATOM 3247 C C . ASP B 1 89 ? 11.789 21.812 7.012 1 65.12 89 ASP B C 1
ATOM 3249 O O . ASP B 1 89 ? 12.047 20.625 7.141 1 65.12 89 ASP B O 1
ATOM 3253 N N . ALA B 1 90 ? 12.094 22.5 6.023 1 67.94 90 ALA B N 1
ATOM 3254 C CA . ALA B 1 90 ? 12.594 21.812 4.832 1 67.94 90 ALA B CA 1
ATOM 3255 C C . ALA B 1 90 ? 14 21.281 5.062 1 67.94 90 ALA B C 1
ATOM 3257 O O . ALA B 1 90 ? 14.367 20.234 4.516 1 67.94 90 ALA B O 1
ATOM 3258 N N . GLN B 1 91 ? 14.672 21.984 5.91 1 75.69 91 GLN B N 1
ATOM 3259 C CA . GLN B 1 91 ? 16.047 21.578 6.199 1 75.69 91 GLN B CA 1
ATOM 3260 C C . GLN B 1 91 ? 16.062 20.312 7.062 1 75.69 91 GLN B C 1
ATOM 3262 O O . GLN B 1 91 ? 17.047 19.562 7.062 1 75.69 91 GLN B O 1
ATOM 3267 N N . ARG B 1 92 ? 15.016 20.094 7.699 1 84.25 92 ARG B N 1
ATOM 3268 C CA . ARG B 1 92 ? 15.016 18.984 8.641 1 84.25 92 ARG B CA 1
ATOM 3269 C C . ARG B 1 92 ? 14.227 17.797 8.086 1 84.25 92 ARG B C 1
ATOM 3271 O O . ARG B 1 92 ? 14.359 16.672 8.578 1 84.25 92 ARG B O 1
ATOM 3278 N N . ARG B 1 93 ? 13.555 17.969 7.066 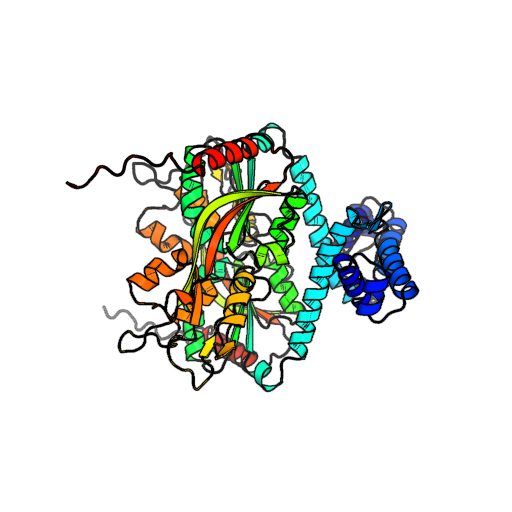1 88.56 93 ARG B N 1
ATOM 3279 C CA . ARG B 1 93 ? 12.625 16.938 6.594 1 88.56 93 ARG B CA 1
ATOM 3280 C C . ARG B 1 93 ? 13.297 16.031 5.574 1 88.56 93 ARG B C 1
ATOM 3282 O O . ARG B 1 93 ? 14.023 16.5 4.691 1 88.56 93 ARG B O 1
ATOM 3289 N N . ILE B 1 94 ? 13.148 14.758 5.738 1 90.31 94 ILE B N 1
ATOM 3290 C CA . ILE B 1 94 ? 13.555 13.742 4.77 1 90.31 94 ILE B CA 1
ATOM 3291 C C . ILE B 1 94 ? 12.328 12.969 4.289 1 90.31 94 ILE B C 1
ATOM 3293 O O . ILE B 1 94 ? 11.641 12.312 5.082 1 90.31 94 ILE B O 1
ATOM 3297 N N . ARG B 1 95 ? 12.055 12.984 2.98 1 91.19 95 ARG B N 1
ATOM 3298 C CA . ARG B 1 95 ? 10.852 12.383 2.408 1 91.19 95 ARG B CA 1
ATOM 3299 C C . ARG B 1 95 ? 11.188 11.125 1.62 1 91.19 95 ARG B C 1
ATOM 3301 O O . ARG B 1 95 ? 11.961 11.172 0.662 1 91.19 95 ARG B O 1
ATOM 3308 N N . PHE B 1 96 ? 10.523 10.039 2.068 1 92.31 96 PHE B N 1
ATOM 3309 C CA . PHE B 1 96 ? 10.719 8.75 1.417 1 92.31 96 PHE B CA 1
ATOM 3310 C C . PHE B 1 96 ? 9.438 8.289 0.736 1 92.31 96 PHE B C 1
ATOM 3312 O O . PHE B 1 96 ? 8.336 8.539 1.237 1 92.31 96 PHE B O 1
ATOM 3319 N N . CYS B 1 97 ? 9.594 7.637 -0.38 1 93.25 97 CYS B N 1
ATOM 3320 C CA . CYS B 1 97 ? 8.539 6.844 -0.999 1 93.25 97 CYS B CA 1
ATOM 3321 C C . CYS B 1 97 ? 9.039 5.441 -1.33 1 93.25 97 CYS B C 1
ATOM 3323 O O . CYS B 1 97 ? 10.164 5.27 -1.795 1 93.25 97 CYS B O 1
ATOM 3325 N N . ALA B 1 98 ? 8.227 4.484 -1.032 1 93.44 98 ALA B N 1
ATOM 3326 C CA . ALA B 1 98 ? 8.648 3.107 -1.276 1 93.44 98 ALA B CA 1
ATOM 3327 C C . ALA B 1 98 ? 7.441 2.193 -1.482 1 93.44 98 ALA B C 1
ATOM 3329 O O . ALA B 1 98 ? 6.355 2.461 -0.963 1 93.44 98 ALA B O 1
ATOM 3330 N N . PRO B 1 99 ? 7.695 1.104 -2.223 1 92.75 99 PRO B N 1
ATOM 3331 C CA . PRO B 1 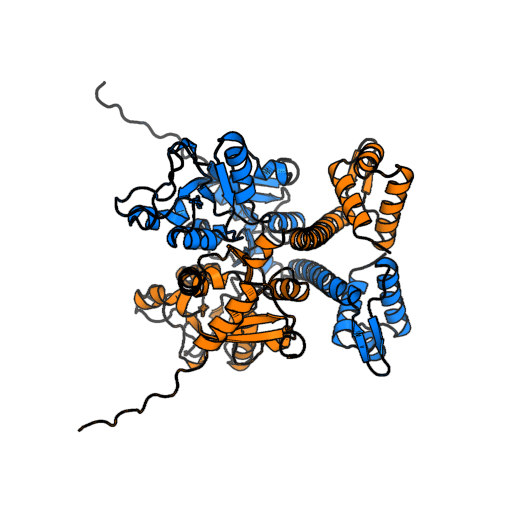99 ? 6.68 0.052 -2.217 1 92.75 99 PRO B CA 1
ATOM 3332 C C . PRO B 1 99 ? 6.414 -0.505 -0.82 1 92.75 99 PRO B C 1
ATOM 3334 O O . PRO B 1 99 ? 7.297 -0.465 0.042 1 92.75 99 PRO B O 1
ATOM 3337 N N . HIS B 1 100 ? 5.281 -1.038 -0.646 1 86.75 100 HIS B N 1
ATOM 3338 C CA . HIS B 1 100 ? 4.762 -1.417 0.664 1 86.75 100 HIS B CA 1
ATOM 3339 C C . HIS B 1 100 ? 5.656 -2.463 1.326 1 86.75 100 HIS B C 1
ATOM 3341 O O . HIS B 1 100 ? 5.797 -2.479 2.551 1 86.75 100 HIS B O 1
ATOM 3347 N N . ILE B 1 101 ? 6.172 -3.328 0.622 1 85.25 101 ILE B N 1
ATOM 3348 C CA . ILE B 1 101 ? 6.961 -4.426 1.171 1 85.25 101 ILE B CA 1
ATOM 3349 C C . ILE B 1 101 ? 8.125 -3.869 1.992 1 85.25 101 ILE B C 1
ATOM 3351 O O . ILE B 1 101 ? 8.578 -4.504 2.947 1 85.25 101 ILE B O 1
ATOM 3355 N N . LEU B 1 102 ? 8.547 -2.678 1.687 1 85.69 102 LEU B N 1
ATOM 3356 C CA . LEU B 1 102 ? 9.695 -2.115 2.377 1 85.69 102 LEU B CA 1
ATOM 3357 C C . LEU B 1 102 ? 9.359 -1.785 3.826 1 85.69 102 LEU B C 1
ATOM 3359 O O . LEU B 1 102 ? 10.234 -1.783 4.691 1 85.69 102 LEU B O 1
ATOM 3363 N N . SER B 1 103 ? 8.125 -1.473 4.082 1 77.88 103 SER B N 1
ATOM 3364 C CA . SER B 1 103 ? 7.688 -1.22 5.453 1 77.88 103 SER B CA 1
ATOM 3365 C C . SER B 1 103 ? 7.875 -2.453 6.328 1 77.88 103 SER B C 1
ATOM 3367 O O . SER B 1 103 ? 8.07 -2.336 7.539 1 77.88 103 SER B O 1
ATOM 3369 N N . SER B 1 104 ? 7.906 -3.602 5.703 1 75.94 104 SER B N 1
ATOM 3370 C CA . SER B 1 104 ? 8.008 -4.848 6.457 1 75.94 104 SER B CA 1
ATOM 3371 C C . SER B 1 104 ? 9.453 -5.324 6.543 1 75.94 104 SER B C 1
ATOM 3373 O O . SER B 1 104 ? 9.844 -5.973 7.516 1 75.94 104 SER B O 1
ATOM 3375 N N . VAL B 1 105 ? 10.203 -5.016 5.543 1 78.62 105 VAL B N 1
ATOM 3376 C CA . VAL B 1 105 ? 11.484 -5.711 5.492 1 78.62 105 VAL B CA 1
ATOM 3377 C C . VAL B 1 105 ? 12.625 -4.711 5.656 1 78.62 105 VAL B C 1
ATOM 3379 O O . VAL B 1 105 ? 13.75 -5.094 5.992 1 78.62 105 VAL B O 1
ATOM 3382 N N . PHE B 1 106 ? 12.43 -3.471 5.383 1 78.56 106 PHE B N 1
ATOM 3383 C CA . PHE B 1 106 ? 13.531 -2.514 5.363 1 78.56 106 PHE B CA 1
ATOM 3384 C C . PHE B 1 106 ? 13.383 -1.498 6.488 1 78.56 106 PHE B C 1
ATOM 3386 O O . PHE B 1 106 ? 14.305 -1.301 7.277 1 78.56 106 PHE B O 1
ATOM 3393 N N . PHE B 1 107 ? 12.242 -0.909 6.652 1 76.25 107 PHE B N 1
ATOM 3394 C CA . PHE B 1 107 ? 12.055 0.249 7.52 1 76.25 107 PHE B CA 1
ATOM 3395 C C . PHE B 1 107 ? 12.25 -0.132 8.984 1 76.25 107 PHE B C 1
ATOM 3397 O O . PHE B 1 107 ? 12.875 0.609 9.742 1 76.25 107 PHE B O 1
ATOM 3404 N N . PRO B 1 108 ? 11.789 -1.309 9.344 1 69.12 108 PRO B N 1
ATOM 3405 C CA . PRO B 1 108 ? 12 -1.686 10.742 1 69.12 108 PRO B CA 1
ATOM 3406 C C . PRO B 1 108 ? 13.477 -1.715 11.133 1 69.12 108 PRO B C 1
ATOM 3408 O O . PRO B 1 108 ? 13.82 -1.448 12.289 1 69.12 108 PRO B O 1
ATOM 3411 N N . HIS B 1 109 ? 14.32 -1.969 10.188 1 72.12 109 HIS B N 1
ATOM 3412 C CA . HIS B 1 109 ? 15.742 -2.121 10.484 1 72.12 109 HIS B CA 1
ATOM 3413 C C . HIS B 1 109 ? 16.5 -0.814 10.273 1 72.12 109 HIS B C 1
ATOM 3415 O O . HIS B 1 109 ? 17.453 -0.52 10.984 1 72.12 109 HIS B O 1
ATOM 3421 N N . TRP B 1 110 ? 16.047 -0.08 9.391 1 73.5 110 TRP B N 1
ATOM 3422 C CA . TRP B 1 110 ? 16.828 1.071 8.961 1 73.5 110 TRP B CA 1
ATOM 3423 C C . TRP B 1 110 ? 16.359 2.342 9.664 1 73.5 110 TRP B C 1
ATOM 3425 O O . TRP B 1 110 ? 17.172 3.201 10.008 1 73.5 110 TRP B O 1
ATOM 3435 N N . ILE B 1 111 ? 15.086 2.494 9.945 1 71.62 111 ILE B N 1
ATOM 3436 C CA . ILE B 1 111 ? 14.562 3.736 10.5 1 71.62 111 ILE B CA 1
ATOM 3437 C C . ILE B 1 111 ? 15.109 3.955 11.906 1 71.62 111 ILE B C 1
ATOM 3439 O O . ILE B 1 111 ? 15.578 5.051 12.234 1 71.62 111 ILE B O 1
ATOM 3443 N N . PRO B 1 112 ? 15.109 2.863 12.734 1 68.88 112 PRO B N 1
ATOM 3444 C CA . PRO B 1 112 ? 15.695 3.08 14.055 1 68.88 112 PRO B CA 1
ATOM 3445 C C . PRO B 1 112 ? 17.156 3.521 13.992 1 68.88 112 PRO B C 1
ATOM 3447 O O . PRO B 1 112 ? 17.578 4.371 14.781 1 68.88 112 PRO B O 1
ATOM 3450 N N . ARG B 1 113 ? 17.844 2.992 13.062 1 72.06 113 ARG B N 1
ATOM 3451 C CA . ARG B 1 113 ? 19.25 3.357 12.898 1 72.06 113 ARG B CA 1
ATOM 3452 C C . ARG B 1 113 ? 19.375 4.805 12.445 1 72.06 113 ARG B C 1
ATOM 3454 O O . ARG B 1 113 ? 20.25 5.535 12.93 1 72.06 113 ARG B O 1
ATOM 3461 N N . LEU B 1 114 ? 18.547 5.215 11.586 1 76.81 114 LEU B N 1
ATOM 3462 C CA . LEU B 1 114 ? 18.594 6.566 11.047 1 76.81 114 LEU B CA 1
ATOM 3463 C C . LEU B 1 114 ? 18.188 7.59 12.102 1 76.81 114 LEU B C 1
ATOM 3465 O O . LEU B 1 114 ? 18.734 8.695 12.148 1 76.81 114 LEU B O 1
ATOM 3469 N N . GLN B 1 115 ? 17.312 7.195 12.883 1 73.81 115 GLN B N 1
ATOM 3470 C CA . GLN B 1 115 ? 16.844 8.109 13.914 1 73.81 115 GLN B CA 1
ATOM 3471 C C . GLN B 1 115 ? 17.938 8.422 14.922 1 73.81 115 GLN B C 1
ATOM 3473 O O . GLN B 1 115 ? 18.031 9.547 15.422 1 73.81 115 GLN B O 1
ATOM 3478 N N . ALA B 1 116 ? 18.672 7.441 15.234 1 76.62 116 ALA B N 1
ATOM 3479 C CA . ALA B 1 116 ? 19.766 7.641 16.172 1 76.62 116 ALA B CA 1
ATOM 3480 C C . ALA B 1 116 ? 20.797 8.625 15.617 1 76.62 116 ALA B C 1
ATOM 3482 O O . ALA B 1 116 ? 21.344 9.445 16.359 1 76.62 116 ALA B O 1
ATOM 3483 N N . ASP B 1 117 ? 20.969 8.594 14.367 1 78.62 117 ASP B N 1
ATOM 3484 C CA . ASP B 1 117 ? 22 9.422 13.734 1 78.62 117 ASP B CA 1
ATOM 3485 C C . ASP B 1 117 ? 21.406 10.727 13.219 1 78.62 117 ASP B C 1
ATOM 3487 O O . ASP B 1 117 ? 22.141 11.695 12.977 1 78.62 117 ASP B O 1
ATOM 3491 N N . PHE B 1 118 ? 20.094 10.766 13.086 1 84.62 118 PHE B N 1
ATOM 3492 C CA . PHE B 1 118 ? 19.406 11.938 12.562 1 84.62 118 PHE B CA 1
ATOM 3493 C C . PHE B 1 118 ? 18.312 12.391 13.516 1 84.62 118 PHE B C 1
ATOM 3495 O O . PHE B 1 118 ? 17.141 12.484 13.133 1 84.62 118 PHE B O 1
ATOM 3502 N N . ARG B 1 119 ? 18.641 12.82 14.617 1 79.19 119 ARG B N 1
ATOM 3503 C CA . ARG B 1 119 ? 17.734 13.094 15.719 1 79.19 119 ARG B CA 1
ATOM 3504 C C . ARG B 1 119 ? 16.844 14.297 15.414 1 79.19 119 ARG B C 1
ATOM 3506 O O . ARG B 1 119 ? 15.703 14.375 15.891 1 79.19 119 ARG B O 1
ATOM 3513 N N . SER B 1 120 ? 17.297 15.156 14.664 1 79.62 120 SER B N 1
ATOM 3514 C CA . SER B 1 120 ? 16.547 16.375 14.398 1 79.62 120 SER B CA 1
ATOM 3515 C C . SER B 1 120 ? 15.719 16.25 13.125 1 79.62 120 SER B C 1
ATOM 3517 O O . SER B 1 120 ? 14.914 17.125 12.812 1 79.62 120 SER B O 1
ATOM 3519 N N . ALA B 1 121 ? 15.93 15.164 12.477 1 86.44 121 ALA B N 1
ATOM 3520 C CA . ALA B 1 121 ? 15.258 15.008 11.188 1 86.44 121 ALA B CA 1
ATOM 3521 C C . ALA B 1 121 ? 13.789 14.648 11.375 1 86.44 121 ALA B C 1
ATOM 3523 O O . ALA B 1 121 ? 13.422 14.016 12.367 1 86.44 121 ALA B O 1
ATOM 3524 N N . LYS B 1 122 ? 13.039 15.133 10.492 1 87.5 122 LYS B N 1
ATOM 3525 C CA . LYS B 1 122 ? 11.633 14.75 10.367 1 87.5 122 LYS B CA 1
ATOM 3526 C C . LYS B 1 122 ? 11.422 13.82 9.18 1 87.5 122 LYS B C 1
ATOM 3528 O O . LYS B 1 122 ? 11.836 14.125 8.055 1 87.5 122 LYS B O 1
ATOM 3533 N N . PHE B 1 123 ? 10.805 12.688 9.469 1 88.19 123 PHE B N 1
ATOM 3534 C CA . PHE B 1 123 ? 10.672 11.68 8.422 1 88.19 123 PHE B CA 1
ATOM 3535 C C . PHE B 1 123 ? 9.25 11.641 7.883 1 88.19 123 PHE B C 1
ATOM 3537 O O . PHE B 1 123 ? 8.281 11.688 8.648 1 88.19 123 PHE B O 1
ATOM 3544 N N . SER B 1 124 ? 9.148 11.672 6.598 1 89 124 SER B N 1
ATOM 3545 C CA . SER B 1 124 ? 7.918 11.359 5.875 1 89 124 SER B CA 1
ATOM 3546 C C . SER B 1 124 ? 8.086 10.109 5.012 1 89 124 SER B C 1
ATOM 3548 O O . SER B 1 124 ? 8.922 10.086 4.105 1 89 124 SER B O 1
ATOM 3550 N N . VAL B 1 125 ? 7.297 9.086 5.32 1 88.94 125 VAL B N 1
ATOM 3551 C CA . VAL B 1 125 ? 7.418 7.828 4.602 1 88.94 125 VAL B CA 1
ATOM 3552 C C . VAL B 1 125 ? 6.078 7.465 3.963 1 88.94 125 VAL B C 1
ATOM 3554 O O . VAL B 1 125 ? 5.117 7.129 4.664 1 88.94 125 VAL B O 1
ATOM 3557 N N . ASP B 1 126 ? 6.074 7.496 2.705 1 88.88 126 ASP B N 1
ATOM 3558 C CA . ASP B 1 126 ? 4.855 7.156 1.976 1 88.88 126 ASP B CA 1
ATOM 3559 C C . ASP B 1 126 ? 5.059 5.902 1.127 1 88.88 126 ASP B C 1
ATOM 3561 O O . ASP B 1 126 ? 6.18 5.598 0.712 1 88.88 126 ASP B O 1
ATOM 3565 N N . CYS B 1 127 ? 3.936 5.258 0.894 1 88.81 127 CYS B N 1
ATOM 3566 C CA . CYS B 1 127 ? 4.016 4.027 0.112 1 88.81 127 CYS B CA 1
ATOM 3567 C C . CYS B 1 127 ? 3.186 4.137 -1.161 1 88.81 127 CYS B C 1
ATOM 3569 O O . CYS B 1 127 ? 2.121 4.762 -1.162 1 88.81 127 CYS B O 1
ATOM 3571 N N . ASP B 1 128 ? 3.742 3.59 -2.219 1 87.88 128 ASP B N 1
ATOM 3572 C CA . ASP B 1 128 ? 3.07 3.469 -3.508 1 87.88 128 ASP B CA 1
ATOM 3573 C C . ASP B 1 128 ? 3.738 2.406 -4.379 1 87.88 128 ASP B C 1
ATOM 3575 O O . ASP B 1 128 ? 4.746 1.814 -3.98 1 87.88 128 ASP B O 1
ATOM 3579 N N . TYR B 1 129 ? 3.066 2.141 -5.535 1 87.88 129 TYR B N 1
ATOM 3580 C CA . TYR B 1 129 ? 3.756 1.296 -6.504 1 87.88 129 TYR B CA 1
ATOM 3581 C C . TYR B 1 129 ? 5.039 1.957 -6.988 1 87.88 129 TYR B C 1
ATOM 3583 O O . TYR B 1 129 ? 5.137 3.186 -7.023 1 87.88 129 TYR B O 1
ATOM 3591 N N . LEU B 1 130 ? 5.984 1.136 -7.387 1 91.94 130 LEU B N 1
ATOM 3592 C CA . LEU B 1 130 ? 7.316 1.633 -7.703 1 91.94 130 LEU B CA 1
ATOM 3593 C C . LEU B 1 130 ? 7.258 2.676 -8.812 1 91.94 130 LEU B C 1
ATOM 3595 O O . LEU B 1 130 ? 7.898 3.727 -8.719 1 91.94 130 LEU B O 1
ATOM 3599 N N . PRO B 1 131 ? 6.492 2.502 -9.898 1 84.75 131 PRO B N 1
ATOM 3600 C CA . PRO B 1 131 ? 6.434 3.543 -10.922 1 84.75 131 PRO B CA 1
ATOM 3601 C C . PRO B 1 131 ? 5.977 4.891 -10.375 1 84.75 131 PRO B C 1
ATOM 3603 O O . PRO B 1 131 ? 6.512 5.934 -10.758 1 84.75 131 PRO B O 1
ATOM 3606 N N . GLN B 1 132 ? 5.027 4.812 -9.492 1 83.31 132 GLN B N 1
ATOM 3607 C CA . GLN B 1 132 ? 4.535 6.047 -8.891 1 83.31 132 GLN B CA 1
ATOM 3608 C C . GLN B 1 132 ? 5.582 6.664 -7.969 1 83.31 132 GLN B C 1
ATOM 3610 O O . GLN B 1 132 ? 5.73 7.887 -7.918 1 83.31 132 GLN B O 1
ATOM 3615 N N . CYS B 1 133 ? 6.27 5.824 -7.254 1 91.19 133 CYS B N 1
ATOM 3616 C CA . CYS B 1 133 ? 7.355 6.316 -6.414 1 91.19 133 CYS B CA 1
ATOM 3617 C C . CYS B 1 133 ? 8.391 7.062 -7.246 1 91.19 133 CYS B C 1
ATOM 3619 O O . CYS B 1 133 ? 8.844 8.141 -6.863 1 91.19 133 CYS B O 1
ATOM 3621 N N . LEU B 1 134 ? 8.711 6.535 -8.367 1 86.5 134 LEU B N 1
ATOM 3622 C CA . LEU B 1 134 ? 9.734 7.133 -9.227 1 86.5 134 LEU B CA 1
ATOM 3623 C C . LEU B 1 134 ? 9.227 8.43 -9.852 1 86.5 134 LEU B C 1
ATOM 3625 O O . LEU B 1 134 ? 9.992 9.375 -10.039 1 86.5 134 LEU B O 1
ATOM 3629 N N . SER B 1 135 ? 7.973 8.438 -10.18 1 81.75 135 SER B N 1
ATOM 3630 C CA . SER B 1 135 ? 7.379 9.672 -10.688 1 81.75 135 SER B CA 1
ATOM 3631 C C . SER B 1 135 ? 7.477 10.797 -9.656 1 81.75 135 SER B C 1
ATOM 3633 O O . SER B 1 135 ? 7.836 11.922 -9.992 1 81.75 135 SER B O 1
ATOM 3635 N N . ARG B 1 136 ? 7.227 10.438 -8.398 1 82.44 136 ARG B N 1
ATOM 3636 C CA . ARG B 1 136 ? 7.316 11.414 -7.32 1 82.44 136 ARG B CA 1
ATOM 3637 C C . ARG B 1 136 ? 8.758 11.867 -7.105 1 82.44 136 ARG B C 1
ATOM 3639 O O . ARG B 1 136 ? 9 13.023 -6.742 1 82.44 136 ARG B O 1
ATOM 3646 N N . LEU B 1 137 ? 9.656 10.984 -7.293 1 87.25 137 LEU B N 1
ATOM 3647 C CA . LEU B 1 137 ? 11.07 11.336 -7.215 1 87.25 137 LEU B CA 1
ATOM 3648 C C . LEU B 1 137 ? 11.445 12.32 -8.312 1 87.25 137 LEU B C 1
ATOM 3650 O O . LEU B 1 137 ? 12.117 13.328 -8.047 1 87.25 137 LEU B O 1
ATOM 3654 N N . ARG B 1 138 ? 11.016 12.031 -9.453 1 76.88 138 ARG B N 1
ATOM 3655 C CA . ARG B 1 138 ? 11.328 12.852 -10.625 1 76.88 138 ARG B CA 1
ATOM 3656 C C . ARG B 1 138 ? 10.805 14.273 -10.453 1 76.88 138 ARG B C 1
ATOM 3658 O O . ARG B 1 138 ? 11.469 15.234 -10.844 1 76.88 138 ARG B O 1
ATOM 3665 N N . ASP B 1 139 ? 9.688 14.352 -9.867 1 73.19 139 ASP B N 1
ATOM 3666 C CA . ASP B 1 139 ? 9.078 15.672 -9.758 1 73.19 139 ASP B CA 1
ATOM 3667 C C . ASP B 1 139 ? 9.5 16.375 -8.469 1 73.19 139 ASP B C 1
ATOM 3669 O O . ASP B 1 139 ? 9.094 17.5 -8.211 1 73.19 139 ASP B O 1
ATOM 3673 N N . GLY B 1 140 ? 10.195 15.711 -7.676 1 78.12 140 GLY B N 1
ATOM 3674 C CA . GLY B 1 140 ? 10.789 16.328 -6.496 1 78.12 140 GLY B CA 1
ATOM 3675 C C . GLY B 1 140 ? 9.883 16.281 -5.281 1 78.12 140 GLY B C 1
ATOM 3676 O O . GLY B 1 140 ? 10.18 16.891 -4.258 1 78.12 140 GLY B O 1
ATOM 3677 N N . SER B 1 141 ? 8.852 15.57 -5.367 1 81.06 141 SER B N 1
ATOM 3678 C CA . SER B 1 141 ? 7.914 15.469 -4.258 1 81.06 141 SER B CA 1
ATOM 3679 C C . SER B 1 141 ? 8.484 14.617 -3.127 1 81.06 141 SER B C 1
ATOM 3681 O O . SER B 1 141 ? 8.008 14.688 -1.991 1 81.06 141 SER B O 1
ATOM 3683 N N . VAL B 1 142 ? 9.43 13.797 -3.486 1 90 142 VAL B N 1
ATOM 3684 C CA . VAL B 1 142 ? 10.141 13.016 -2.48 1 90 142 VAL B CA 1
ATOM 3685 C C . VAL B 1 142 ? 11.641 13.109 -2.719 1 90 142 VAL B C 1
ATOM 3687 O O . VAL B 1 142 ? 12.086 13.438 -3.822 1 90 142 VAL B O 1
ATOM 3690 N N . ASP B 1 143 ? 12.375 12.883 -1.63 1 92.06 143 ASP B N 1
ATOM 3691 C CA . ASP B 1 143 ? 13.828 12.984 -1.688 1 92.06 143 ASP B CA 1
ATOM 3692 C C . ASP B 1 143 ? 14.453 11.648 -2.092 1 92.06 143 ASP B C 1
ATOM 3694 O O . ASP B 1 143 ? 15.477 11.625 -2.781 1 92.06 143 ASP B O 1
ATOM 3698 N N . TYR B 1 144 ? 13.773 10.578 -1.636 1 93.44 144 TYR B N 1
ATOM 3699 C CA . TYR B 1 144 ? 14.344 9.25 -1.839 1 93.44 144 TYR B CA 1
ATOM 3700 C C . TYR B 1 144 ? 13.25 8.234 -2.17 1 93.44 144 TYR B C 1
ATOM 3702 O O . TYR B 1 144 ? 12.148 8.297 -1.625 1 93.44 144 TYR B O 1
ATOM 3710 N N . VAL B 1 145 ? 13.641 7.289 -3.037 1 94.81 145 VAL B N 1
ATOM 3711 C CA . VAL B 1 145 ? 12.883 6.059 -3.236 1 94.81 145 VAL B CA 1
ATOM 3712 C C . VAL B 1 145 ? 13.711 4.859 -2.783 1 94.81 145 VAL B C 1
ATOM 3714 O O . VAL B 1 145 ? 14.906 4.781 -3.07 1 94.81 145 VAL B O 1
ATOM 3717 N N . VAL B 1 146 ? 13.109 4.059 -1.972 1 93.88 146 VAL B N 1
ATOM 3718 C CA . VAL B 1 146 ? 13.734 2.791 -1.612 1 93.88 146 VAL B CA 1
ATOM 3719 C C . VAL B 1 146 ? 12.992 1.639 -2.285 1 93.88 146 VAL B C 1
ATOM 3721 O O . VAL B 1 146 ? 11.758 1.561 -2.215 1 93.88 146 VAL B O 1
ATOM 3724 N N . ALA B 1 147 ? 13.773 0.773 -2.924 1 94.62 147 ALA B N 1
ATOM 3725 C CA . ALA B 1 147 ? 13.125 -0.319 -3.648 1 94.62 147 ALA B CA 1
ATOM 3726 C C . ALA B 1 147 ? 13.977 -1.581 -3.615 1 94.62 147 ALA B C 1
ATOM 3728 O O . ALA B 1 147 ? 15.18 -1.518 -3.344 1 94.62 147 ALA B O 1
ATOM 3729 N N . LEU B 1 148 ? 13.336 -2.715 -3.752 1 95.19 148 LEU B N 1
ATOM 3730 C CA . LEU B 1 148 ? 14.016 -3.971 -4.07 1 95.19 148 LEU B CA 1
ATOM 3731 C C . LEU B 1 148 ? 14.156 -4.145 -5.578 1 95.19 148 LEU B C 1
ATOM 3733 O O . LEU B 1 148 ? 13.156 -4.223 -6.297 1 95.19 148 LEU B O 1
ATOM 3737 N N . LEU B 1 149 ? 15.406 -4.168 -6.027 1 94.94 149 LEU B N 1
ATOM 3738 C CA . LEU B 1 149 ? 15.68 -4.336 -7.449 1 94.94 149 LEU B CA 1
ATOM 3739 C C . LEU B 1 149 ? 16.422 -5.641 -7.711 1 94.94 149 LEU B C 1
ATOM 3741 O O . LEU B 1 149 ? 17.312 -6.016 -6.945 1 94.94 149 LEU B O 1
ATOM 3745 N N . ASP B 1 150 ? 15.953 -6.297 -8.789 1 94.81 150 ASP B N 1
ATOM 3746 C CA . ASP B 1 150 ? 16.594 -7.57 -9.109 1 94.81 150 ASP B CA 1
ATOM 3747 C C . ASP B 1 150 ? 17.969 -7.352 -9.734 1 94.81 150 ASP B C 1
ATOM 3749 O O . ASP B 1 150 ? 18.172 -6.375 -10.461 1 94.81 150 ASP B O 1
ATOM 3753 N N . GLU B 1 151 ? 18.875 -8.32 -9.5 1 91.25 151 GLU B N 1
ATOM 3754 C CA . GLU B 1 151 ? 20.219 -8.258 -10.047 1 91.25 151 GLU B CA 1
ATOM 3755 C C . GLU B 1 151 ? 20.203 -8.383 -11.562 1 91.25 151 GLU B C 1
ATOM 3757 O O . GLU B 1 151 ? 21.078 -7.836 -12.25 1 91.25 151 GLU B O 1
ATOM 3762 N N . GLY B 1 152 ? 19.234 -9.102 -12.094 1 89.25 152 GLY B N 1
ATOM 3763 C CA . GLY B 1 152 ? 19.094 -9.266 -13.531 1 89.25 152 GLY B CA 1
ATOM 3764 C C . GLY B 1 152 ? 18.609 -8.016 -14.234 1 89.25 152 GLY B C 1
ATOM 3765 O O . GLY B 1 152 ? 18.5 -7.996 -15.461 1 89.25 152 GLY B O 1
ATOM 3766 N N . GLU B 1 153 ? 18.219 -7 -13.562 1 90.44 153 GLU B N 1
ATOM 3767 C CA . GLU B 1 153 ? 17.891 -5.656 -14.031 1 90.44 153 GLU B CA 1
ATOM 3768 C C . GLU B 1 153 ? 16.594 -5.656 -14.836 1 90.44 153 GLU B C 1
ATOM 3770 O O . GLU B 1 153 ? 16.391 -4.809 -15.711 1 90.44 153 GLU B O 1
ATOM 3775 N N . ALA B 1 154 ? 15.805 -6.656 -14.602 1 91.38 154 ALA B N 1
ATOM 3776 C CA . ALA B 1 154 ? 14.516 -6.691 -15.289 1 91.38 154 ALA B CA 1
ATOM 3777 C C . ALA B 1 154 ? 13.656 -5.492 -14.898 1 91.38 154 ALA B C 1
ATOM 3779 O O . ALA B 1 154 ? 13.047 -4.852 -15.758 1 91.38 154 ALA B O 1
ATOM 3780 N N . VAL B 1 155 ? 13.648 -5.188 -13.625 1 93.25 155 VAL B N 1
ATOM 3781 C CA . VAL B 1 155 ? 12.844 -4.078 -13.125 1 93.25 155 VAL B CA 1
ATOM 3782 C C . VAL B 1 155 ? 13.398 -2.758 -13.656 1 93.25 155 VAL B C 1
ATOM 3784 O O . VAL B 1 155 ? 12.648 -1.915 -14.148 1 93.25 155 VAL B O 1
ATOM 3787 N N . SER B 1 156 ? 14.68 -2.576 -13.602 1 90.44 156 SER B N 1
ATOM 3788 C CA . SER B 1 156 ? 15.336 -1.346 -14.047 1 90.44 156 SER B CA 1
ATOM 3789 C C . SER B 1 156 ? 15.109 -1.103 -15.531 1 90.44 156 SER B C 1
ATOM 3791 O O . SER B 1 156 ? 14.859 0.03 -15.953 1 90.44 156 SER B O 1
ATOM 3793 N N . ARG B 1 157 ? 15.18 -2.16 -16.281 1 85.75 157 ARG B N 1
ATOM 3794 C CA . ARG B 1 157 ? 14.961 -2.055 -17.734 1 85.75 157 ARG B CA 1
ATOM 3795 C C . ARG B 1 157 ? 13.523 -1.655 -18.031 1 85.75 157 ARG B C 1
ATOM 3797 O O . ARG B 1 157 ? 13.281 -0.824 -18.922 1 85.75 157 ARG B O 1
ATOM 3804 N N . ARG B 1 158 ? 12.633 -2.234 -17.312 1 84.12 158 ARG B N 1
ATOM 3805 C CA . ARG B 1 158 ? 11.219 -1.962 -17.547 1 84.12 158 ARG B CA 1
ATOM 3806 C C . ARG B 1 158 ? 10.883 -0.507 -17.234 1 84.12 158 ARG B C 1
ATOM 3808 O O . ARG B 1 158 ? 10.062 0.108 -17.906 1 84.12 158 ARG B O 1
ATOM 3815 N N . LEU B 1 159 ? 11.531 0.012 -16.234 1 83.94 159 LEU B N 1
ATOM 3816 C CA . LEU B 1 159 ? 11.172 1.34 -15.766 1 83.94 159 LEU B CA 1
ATOM 3817 C C . LEU B 1 159 ? 12.133 2.395 -16.297 1 83.94 159 LEU B C 1
ATOM 3819 O O . LEU B 1 159 ? 11.93 3.592 -16.078 1 83.94 159 LEU B O 1
ATOM 3823 N N . GLY B 1 160 ? 13.102 2.008 -16.938 1 77.94 160 GLY B N 1
ATOM 3824 C CA . GLY B 1 160 ? 14.062 2.932 -17.516 1 77.94 160 GLY B CA 1
ATOM 3825 C C . GLY B 1 160 ? 14.922 3.621 -16.469 1 77.94 160 GLY B C 1
ATOM 3826 O O . GLY B 1 160 ? 15.227 4.809 -16.594 1 77.94 160 GLY B O 1
ATOM 3827 N N . ILE B 1 161 ? 15.141 3.053 -15.453 1 75.81 161 ILE B N 1
ATOM 3828 C CA . ILE B 1 161 ? 15.906 3.727 -14.414 1 75.81 161 ILE B CA 1
ATOM 3829 C C . ILE B 1 161 ? 17.391 3.395 -14.562 1 75.81 161 ILE B C 1
ATOM 3831 O O . ILE B 1 161 ? 18.203 3.744 -13.703 1 75.81 161 ILE B O 1
ATOM 3835 N N . ASP B 1 162 ? 17.625 2.65 -15.562 1 66.75 162 ASP B N 1
ATOM 3836 C CA . ASP B 1 162 ? 19.031 2.338 -15.82 1 66.75 162 ASP B CA 1
ATOM 3837 C C . ASP B 1 162 ? 19.797 3.576 -16.297 1 66.75 162 ASP B C 1
ATOM 3839 O O . ASP B 1 162 ? 21.016 3.646 -16.156 1 66.75 162 ASP B O 1
ATOM 3843 N N . SER B 1 163 ? 19.016 4.535 -16.859 1 59.75 163 SER B N 1
ATOM 3844 C CA . SER B 1 163 ? 19.75 5.672 -17.391 1 59.75 163 SER B CA 1
ATOM 3845 C C . SER B 1 163 ? 20.266 6.57 -16.281 1 59.75 163 SER B C 1
ATOM 3847 O O . SER B 1 163 ? 19.5 7.027 -15.43 1 59.75 163 SER B O 1
ATOM 3849 N N . GLU B 1 164 ? 21.547 6.324 -15.922 1 59.81 164 GLU B N 1
ATOM 3850 C CA . GLU B 1 164 ? 22.344 7.035 -14.922 1 59.81 164 GLU B CA 1
ATOM 3851 C C . GLU B 1 164 ? 22.188 8.547 -15.078 1 59.81 164 GLU B C 1
ATOM 3853 O O . GLU B 1 164 ? 22.688 9.312 -14.242 1 59.81 164 GLU B O 1
ATOM 3858 N N . ALA B 1 165 ? 21.391 8.953 -15.977 1 64.81 165 ALA B N 1
ATOM 3859 C CA . ALA B 1 165 ? 21.438 10.398 -16.203 1 64.81 165 ALA B CA 1
ATOM 3860 C C . ALA B 1 165 ? 20.562 11.141 -15.203 1 64.81 165 ALA B C 1
ATOM 3862 O O . ALA B 1 165 ? 20.906 12.234 -14.75 1 64.81 165 ALA B O 1
ATOM 3863 N N . GLU B 1 166 ? 19.547 10.492 -14.703 1 76.69 166 GLU B N 1
ATOM 3864 C CA . GLU B 1 166 ? 18.594 11.258 -13.906 1 76.69 166 GLU B CA 1
ATOM 3865 C C . GLU B 1 166 ? 18.672 10.875 -12.43 1 76.69 166 GLU B C 1
ATOM 3867 O O . GLU B 1 166 ? 18.5 11.719 -11.555 1 76.69 166 GLU B O 1
ATOM 3872 N N . PHE B 1 167 ? 19.125 9.633 -12.219 1 87.31 167 PHE B N 1
ATOM 3873 C CA . PHE B 1 167 ? 19.031 9.125 -10.859 1 87.31 167 PHE B CA 1
ATOM 3874 C C . PHE B 1 167 ? 20.391 8.602 -10.383 1 87.31 167 PHE B C 1
ATOM 3876 O O . PHE B 1 167 ? 21.219 8.203 -11.195 1 87.31 167 PHE B O 1
ATOM 3883 N N . GLN B 1 168 ? 20.656 8.734 -9.117 1 90.44 168 GLN B N 1
ATOM 3884 C CA . GLN B 1 168 ? 21.734 8.047 -8.422 1 90.44 168 GLN B CA 1
ATOM 3885 C C . GLN B 1 168 ? 21.203 6.914 -7.551 1 90.44 168 GLN B C 1
ATOM 3887 O O . GLN B 1 168 ? 20.109 7.02 -7 1 90.44 168 GLN B O 1
ATOM 3892 N N . ARG B 1 169 ? 22.016 5.891 -7.531 1 91.75 169 ARG B N 1
ATOM 3893 C CA . ARG B 1 169 ? 21.594 4.723 -6.773 1 91.75 169 ARG B CA 1
ATOM 3894 C C . ARG B 1 169 ? 22.641 4.328 -5.734 1 91.75 169 ARG B C 1
ATOM 3896 O O . ARG B 1 169 ? 23.844 4.484 -5.969 1 91.75 169 ARG B O 1
ATOM 3903 N N . LEU B 1 170 ? 22.156 3.875 -4.586 1 91.12 170 LEU B N 1
ATOM 3904 C CA . LEU B 1 170 ? 23 3.322 -3.525 1 91.12 170 LEU B CA 1
ATOM 3905 C C . LEU B 1 170 ? 22.469 1.97 -3.064 1 91.12 170 LEU B C 1
ATOM 3907 O O . LEU B 1 170 ? 21.297 1.851 -2.688 1 91.12 170 LEU B O 1
ATOM 3911 N N . GLU B 1 171 ? 23.312 0.935 -3.139 1 90.88 171 GLU B N 1
ATOM 3912 C CA . GLU B 1 171 ? 22.922 -0.386 -2.65 1 90.88 171 GLU B CA 1
ATOM 3913 C C . GLU B 1 171 ? 23.078 -0.483 -1.136 1 90.88 171 GLU B C 1
ATOM 3915 O O . GLU B 1 171 ? 24.156 -0.177 -0.598 1 90.88 171 GLU B O 1
ATOM 3920 N N . LEU B 1 172 ? 22.016 -0.907 -0.465 1 88.5 172 LEU B N 1
ATOM 3921 C CA . LEU B 1 172 ? 22 -0.878 0.994 1 88.5 172 LEU B CA 1
ATOM 3922 C C . LEU B 1 172 ? 22.062 -2.291 1.565 1 88.5 172 LEU B C 1
ATOM 3924 O O . LEU B 1 172 ? 22.297 -2.473 2.764 1 88.5 172 LEU B O 1
ATOM 3928 N N . GLY B 1 173 ? 21.828 -3.258 0.78 1 89.12 173 GLY B N 1
ATOM 3929 C CA . GLY B 1 173 ? 21.828 -4.629 1.258 1 89.12 173 GLY B CA 1
ATOM 3930 C C . GLY B 1 173 ? 21.297 -5.617 0.23 1 89.12 173 GLY B C 1
ATOM 3931 O O . GLY B 1 173 ? 21.078 -5.258 -0.93 1 89.12 173 GLY B O 1
ATOM 3932 N N . HIS B 1 174 ? 21.234 -6.867 0.76 1 92.69 174 HIS B N 1
ATOM 3933 C CA . HIS B 1 174 ? 20.844 -7.949 -0.137 1 92.69 174 HIS B CA 1
ATOM 3934 C C . HIS B 1 174 ? 19.531 -8.594 0.312 1 92.69 174 HIS B C 1
ATOM 3936 O O . HIS B 1 174 ? 19.188 -8.555 1.496 1 92.69 174 HIS B O 1
ATOM 3942 N N . GLU B 1 175 ? 18.797 -8.992 -0.622 1 94.12 175 GLU B N 1
ATOM 3943 C CA . GLU B 1 175 ? 17.562 -9.75 -0.442 1 94.12 175 GLU B CA 1
ATOM 3944 C C . GLU B 1 175 ? 17.391 -10.797 -1.54 1 94.12 175 GLU B C 1
ATOM 3946 O O . GLU B 1 175 ? 18.156 -10.82 -2.51 1 94.12 175 GLU B O 1
ATOM 3951 N N . GLN B 1 176 ? 16.516 -11.727 -1.331 1 96.62 176 GLN B N 1
ATOM 3952 C CA . GLN B 1 176 ? 16.172 -12.695 -2.367 1 96.62 176 GLN B CA 1
ATOM 3953 C C . GLN B 1 176 ? 14.695 -13.062 -2.318 1 96.62 176 GLN B C 1
ATOM 3955 O O . GLN B 1 176 ? 14.102 -13.125 -1.239 1 96.62 176 GLN B O 1
ATOM 3960 N N . LEU B 1 177 ? 14.148 -13.195 -3.479 1 97.88 177 LEU B N 1
ATOM 3961 C CA . LEU B 1 177 ? 12.867 -13.898 -3.539 1 97.88 177 LEU B CA 1
ATOM 3962 C C . LEU B 1 177 ? 13.07 -15.406 -3.463 1 97.88 177 LEU B C 1
ATOM 3964 O O . LEU B 1 177 ? 13.891 -15.969 -4.195 1 97.88 177 LEU B O 1
ATOM 3968 N N . VAL B 1 178 ? 12.336 -16.016 -2.584 1 98.38 178 VAL B N 1
ATOM 3969 C CA . VAL B 1 178 ? 12.414 -17.469 -2.439 1 98.38 178 VAL B CA 1
ATOM 3970 C C . VAL B 1 178 ? 11.047 -18.094 -2.707 1 98.38 178 VAL B C 1
ATOM 3972 O O . VAL B 1 178 ? 10.016 -17.531 -2.328 1 98.38 178 VAL B O 1
ATOM 3975 N N . ALA B 1 179 ? 11.07 -19.234 -3.326 1 98.31 179 ALA B N 1
ATOM 3976 C CA . ALA B 1 179 ? 9.836 -19.984 -3.564 1 98.31 179 ALA B CA 1
ATOM 3977 C C . ALA B 1 179 ? 9.406 -20.75 -2.318 1 98.31 179 ALA B C 1
ATOM 3979 O O . ALA B 1 179 ? 10.156 -21.578 -1.8 1 98.31 179 ALA B O 1
ATOM 3980 N N . VAL B 1 180 ? 8.125 -20.484 -1.885 1 98.56 180 VAL B N 1
ATOM 3981 C CA . VAL B 1 180 ? 7.672 -21.125 -0.655 1 98.56 180 VAL B CA 1
ATOM 3982 C C . VAL B 1 180 ? 6.242 -21.625 -0.832 1 98.56 180 VAL B C 1
ATOM 3984 O O . VAL B 1 180 ? 5.5 -21.125 -1.679 1 98.56 180 VAL B O 1
ATOM 3987 N N . CYS B 1 181 ? 5.879 -22.625 -0.081 1 98 181 CYS B N 1
ATOM 3988 C CA . CYS B 1 181 ? 4.523 -23.156 0.011 1 98 181 CYS B CA 1
ATOM 3989 C C . CYS B 1 181 ? 4.305 -23.859 1.346 1 98 181 CYS B C 1
ATOM 3991 O O . CYS B 1 181 ? 5.219 -23.938 2.17 1 98 181 CYS B O 1
ATOM 3993 N N . ALA B 1 182 ? 3.064 -24.203 1.579 1 96.94 182 ALA B N 1
ATOM 3994 C CA . ALA B 1 182 ? 2.75 -24.969 2.787 1 96.94 182 ALA B CA 1
ATOM 3995 C C . ALA B 1 182 ? 3.34 -26.375 2.721 1 96.94 182 ALA B C 1
ATOM 3997 O O . ALA B 1 182 ? 3.455 -26.953 1.64 1 96.94 182 ALA B O 1
ATOM 3998 N N . PRO B 1 183 ? 3.75 -26.875 3.846 1 97.69 183 PRO B N 1
ATOM 3999 C CA . PRO B 1 183 ? 4.223 -28.266 3.877 1 97.69 183 PRO B CA 1
ATOM 4000 C C . PRO B 1 183 ? 3.086 -29.281 3.797 1 97.69 183 PRO B C 1
ATOM 4002 O O . PRO B 1 183 ? 1.945 -28.953 4.141 1 97.69 183 PRO B O 1
ATOM 4005 N N . ASP B 1 184 ? 3.422 -30.484 3.35 1 95.56 184 ASP B N 1
ATOM 4006 C CA . ASP B 1 184 ? 2.484 -31.594 3.457 1 95.56 184 ASP B CA 1
ATOM 4007 C C . ASP B 1 184 ? 2.645 -32.312 4.793 1 95.56 184 ASP B C 1
ATOM 4009 O O . ASP B 1 184 ? 3.336 -31.828 5.688 1 95.56 184 ASP B O 1
ATOM 4013 N N . ALA B 1 185 ? 1.945 -33.438 4.938 1 94.56 185 ALA B N 1
ATOM 4014 C CA . ALA B 1 185 ? 1.928 -34.156 6.199 1 94.56 185 ALA B CA 1
ATOM 4015 C C . ALA B 1 185 ? 3.322 -34.656 6.559 1 94.56 185 ALA B C 1
ATOM 4017 O O . ALA B 1 185 ? 3.65 -34.812 7.738 1 94.56 185 ALA B O 1
ATOM 4018 N N . ALA B 1 186 ? 4.16 -34.938 5.586 1 95.88 186 ALA B N 1
ATOM 4019 C CA . ALA B 1 186 ? 5.512 -35.438 5.797 1 95.88 186 ALA B CA 1
ATOM 4020 C C . ALA B 1 186 ? 6.512 -34.312 5.957 1 95.88 186 ALA B C 1
ATOM 4022 O O . ALA B 1 186 ? 7.715 -34.531 6.086 1 95.88 186 ALA B O 1
ATOM 4023 N N . GLY B 1 187 ? 6.039 -33.062 5.848 1 95.56 187 GLY B N 1
ATOM 4024 C CA . GLY B 1 187 ? 6.91 -31.922 6.008 1 95.56 187 GLY B CA 1
ATOM 4025 C C . GLY B 1 187 ? 7.57 -31.484 4.715 1 95.56 187 GLY B C 1
ATOM 4026 O O . GLY B 1 187 ? 8.445 -30.609 4.719 1 95.56 187 GLY B O 1
ATOM 4027 N N . GLN B 1 188 ? 7.16 -32.156 3.678 1 95.75 188 GLN B N 1
ATOM 4028 C CA . GLN B 1 188 ? 7.676 -31.797 2.359 1 95.75 188 GLN B CA 1
ATOM 4029 C C . GLN B 1 188 ? 6.801 -30.734 1.687 1 95.75 188 GLN B C 1
ATOM 4031 O O . GLN B 1 188 ? 5.652 -30.531 2.082 1 95.75 188 GLN B O 1
ATOM 4036 N N . PRO B 1 189 ? 7.402 -30.016 0.663 1 97.06 189 PRO B N 1
ATOM 4037 C CA . PRO B 1 189 ? 6.59 -29 0.006 1 97.06 189 PRO B CA 1
ATOM 4038 C C . PRO B 1 189 ? 5.371 -29.578 -0.707 1 97.06 189 PRO B C 1
ATOM 4040 O O . PRO B 1 189 ? 5.5 -30.484 -1.519 1 97.06 189 PRO B O 1
ATOM 4043 N N . LEU B 1 190 ? 4.238 -29 -0.428 1 95.94 190 LEU B N 1
ATOM 4044 C CA . LEU B 1 190 ? 2.99 -29.406 -1.072 1 95.94 190 LEU B CA 1
ATOM 4045 C C . LEU B 1 190 ? 3.053 -29.156 -2.576 1 95.94 190 LEU B C 1
ATOM 4047 O O . LEU B 1 190 ? 2.477 -29.922 -3.357 1 95.94 190 LEU B O 1
ATOM 4051 N N . PHE B 1 191 ? 3.697 -28.125 -2.943 1 95.88 191 PHE B N 1
ATOM 4052 C CA . PHE B 1 191 ? 3.941 -27.766 -4.332 1 95.88 191 PHE B CA 1
ATOM 4053 C C . PHE B 1 191 ? 5.434 -27.781 -4.645 1 95.88 191 PHE B C 1
ATOM 4055 O O . PHE B 1 191 ? 6.105 -26.75 -4.547 1 95.88 191 PHE B O 1
ATOM 4062 N N . ASN B 1 192 ? 5.906 -28.906 -5.082 1 95.31 192 ASN B N 1
ATOM 4063 C CA . ASN B 1 192 ? 7.336 -29.156 -5.238 1 95.31 192 ASN B CA 1
ATOM 4064 C C . ASN B 1 192 ? 7.812 -28.797 -6.645 1 95.31 192 ASN B C 1
ATOM 4066 O O . ASN B 1 192 ? 7.449 -29.469 -7.617 1 95.31 192 ASN B O 1
ATOM 4070 N N . LEU B 1 193 ? 8.664 -27.812 -6.742 1 95.5 193 LEU B N 1
ATOM 4071 C CA . LEU B 1 193 ? 9.141 -27.312 -8.023 1 95.5 193 LEU B CA 1
ATOM 4072 C C . LEU B 1 193 ? 10.219 -28.219 -8.594 1 95.5 193 LEU B C 1
ATOM 4074 O O . LEU B 1 193 ? 10.531 -28.156 -9.789 1 95.5 193 LEU B O 1
ATOM 4078 N N . ASP B 1 194 ? 10.852 -28.984 -7.785 1 93.06 194 ASP B N 1
ATOM 4079 C CA . ASP B 1 194 ? 11.953 -29.844 -8.219 1 93.06 194 ASP B CA 1
ATOM 4080 C C . ASP B 1 194 ? 11.43 -31.125 -8.836 1 93.06 194 ASP B C 1
ATOM 4082 O O . ASP B 1 194 ? 12.18 -31.844 -9.5 1 93.06 194 ASP B O 1
ATOM 4086 N N . ARG B 1 195 ? 10.203 -31.422 -8.586 1 87.88 195 ARG B N 1
ATOM 4087 C CA . ARG B 1 195 ? 9.617 -32.656 -9.117 1 87.88 195 ARG B CA 1
ATOM 4088 C C . ARG B 1 195 ? 9.102 -32.438 -10.539 1 87.88 195 ARG B C 1
ATOM 4090 O O . ARG B 1 195 ? 8.688 -31.328 -10.898 1 87.88 195 ARG B O 1
ATOM 4097 N N . LEU B 1 196 ? 9.242 -33.5 -11.25 1 78.19 196 LEU B N 1
ATOM 4098 C CA . LEU B 1 196 ? 8.664 -33.438 -12.586 1 78.19 196 LEU B CA 1
ATOM 4099 C C . LEU B 1 196 ? 7.168 -33.156 -12.523 1 78.19 196 LEU B C 1
ATOM 4101 O O . LEU B 1 196 ? 6.445 -33.812 -11.766 1 78.19 196 LEU B O 1
ATOM 4105 N N . GLN B 1 197 ? 6.844 -32.219 -13.266 1 75.75 197 GLN B N 1
ATOM 4106 C CA . GLN B 1 197 ? 5.453 -31.781 -13.203 1 75.75 197 GLN B CA 1
ATOM 4107 C C . GLN B 1 197 ? 4.605 -32.469 -14.258 1 75.75 197 GLN B C 1
ATOM 4109 O O . GLN B 1 197 ? 4.938 -32.438 -15.445 1 75.75 197 GLN B O 1
ATOM 4114 N N . THR B 1 198 ? 3.629 -33.188 -13.812 1 77.31 198 THR B N 1
ATOM 4115 C CA . THR B 1 198 ? 2.668 -33.781 -14.727 1 77.31 198 THR B CA 1
ATOM 4116 C C . THR B 1 198 ? 1.464 -32.875 -14.938 1 77.31 198 THR B C 1
ATOM 4118 O O . THR B 1 198 ? 0.729 -33.031 -15.914 1 77.31 198 THR B O 1
ATOM 4121 N N . GLU B 1 199 ? 1.29 -32.031 -13.969 1 83.5 199 GLU B N 1
ATOM 4122 C CA . GLU B 1 199 ? 0.229 -31.047 -14.031 1 83.5 199 GLU B CA 1
ATOM 4123 C C . GLU B 1 199 ? 0.737 -29.672 -13.594 1 83.5 199 GLU B C 1
ATOM 4125 O O . GLU B 1 199 ? 1.795 -29.562 -12.969 1 83.5 199 GLU B O 1
ATOM 4130 N N . ALA B 1 200 ? -0.044 -28.781 -13.992 1 89.56 200 ALA B N 1
ATOM 4131 C CA . ALA B 1 200 ? 0.342 -27.422 -13.609 1 89.56 200 ALA B CA 1
ATOM 4132 C C . ALA B 1 200 ? 0.233 -27.234 -12.102 1 89.56 200 ALA B C 1
ATOM 4134 O O . ALA B 1 200 ? -0.72 -27.703 -11.477 1 89.56 200 ALA B O 1
ATOM 4135 N N . LEU B 1 201 ? 1.242 -26.641 -11.547 1 92.44 201 LEU B N 1
ATOM 4136 C CA . LEU B 1 201 ? 1.21 -26.281 -10.133 1 92.44 201 LEU B CA 1
ATOM 4137 C C . LEU B 1 201 ? 0.512 -24.953 -9.914 1 92.44 201 LEU B C 1
ATOM 4139 O O . LEU B 1 201 ? 0.641 -24.031 -10.734 1 92.44 201 LEU B O 1
ATOM 4143 N N . SER B 1 202 ? -0.211 -24.812 -8.805 1 92.31 202 SER B N 1
ATOM 4144 C CA . SER B 1 202 ? -0.846 -23.547 -8.445 1 92.31 202 SER B CA 1
ATOM 4145 C C . SER B 1 202 ? 0.192 -22.5 -8.078 1 92.31 202 SER B C 1
ATOM 4147 O O . SER B 1 202 ? 1.014 -22.719 -7.184 1 92.31 202 SER B O 1
ATOM 4149 N N . PHE B 1 203 ? 0.079 -21.422 -8.828 1 94.56 203 PHE B N 1
ATOM 4150 C CA . PHE B 1 203 ? 1.021 -20.328 -8.68 1 94.56 203 PHE B CA 1
ATOM 4151 C C . PHE B 1 203 ? 0.32 -19.094 -8.133 1 94.56 203 PHE B C 1
ATOM 4153 O O . PHE B 1 203 ? -0.706 -18.656 -8.664 1 94.56 203 PHE B O 1
ATOM 4160 N N . LEU B 1 204 ? 0.836 -18.625 -7.004 1 95.44 204 LEU B N 1
ATOM 4161 C CA . LEU B 1 204 ? 0.349 -17.375 -6.414 1 95.44 204 LEU B CA 1
ATOM 4162 C C . LEU B 1 204 ? 1.092 -16.172 -6.988 1 95.44 204 LEU B C 1
ATOM 4164 O O . LEU B 1 204 ? 2.236 -15.914 -6.609 1 95.44 204 LEU B O 1
ATOM 4168 N N . GLY B 1 205 ? 0.414 -15.461 -7.828 1 94.5 205 GLY B N 1
ATOM 4169 C CA . GLY B 1 205 ? 1.101 -14.438 -8.602 1 94.5 205 GLY B CA 1
ATOM 4170 C C . GLY B 1 205 ? 0.917 -13.039 -8.047 1 94.5 205 GLY B C 1
ATOM 4171 O O . GLY B 1 205 ? -0.063 -12.766 -7.348 1 94.5 205 GLY B O 1
ATOM 4172 N N . TYR B 1 206 ? 1.925 -12.188 -8.336 1 93.94 206 TYR B N 1
ATOM 4173 C CA . TYR B 1 206 ? 1.783 -10.758 -8.062 1 93.94 206 TYR B CA 1
ATOM 4174 C C . TYR B 1 206 ? 0.856 -10.102 -9.078 1 93.94 206 TYR B C 1
ATOM 4176 O O . TYR B 1 206 ? 0.793 -10.523 -10.234 1 93.94 206 TYR B O 1
ATOM 4184 N N . SER B 1 207 ? 0.204 -9.07 -8.594 1 88.94 207 SER B N 1
ATOM 4185 C CA . SER B 1 207 ? -0.54 -8.242 -9.539 1 88.94 207 SER B CA 1
ATOM 4186 C C . SER B 1 207 ? 0.399 -7.516 -10.492 1 88.94 207 SER B C 1
ATOM 4188 O O . SER B 1 207 ? 1.592 -7.379 -10.211 1 88.94 207 SER B O 1
ATOM 4190 N N . GLU B 1 208 ? -0.108 -7.035 -11.547 1 82 208 GLU B N 1
ATOM 4191 C CA . GLU B 1 208 ? 0.674 -6.48 -12.641 1 82 208 GLU B CA 1
ATOM 4192 C C . GLU B 1 208 ? 1.457 -5.25 -12.195 1 82 208 GLU B C 1
ATOM 4194 O O . GLU B 1 208 ? 2.537 -4.969 -12.719 1 82 208 GLU B O 1
ATOM 4199 N N . GLU B 1 209 ? 0.92 -4.57 -11.227 1 79.25 209 GLU B N 1
ATOM 4200 C CA . GLU B 1 209 ? 1.525 -3.303 -10.828 1 79.25 209 GLU B CA 1
ATOM 4201 C C . GLU B 1 209 ? 2.676 -3.525 -9.852 1 79.25 209 GLU B C 1
ATOM 4203 O O . GLU B 1 209 ? 3.459 -2.611 -9.586 1 79.25 209 GLU B O 1
ATOM 4208 N N . CYS B 1 210 ? 2.822 -4.695 -9.398 1 90.5 210 CYS B N 1
ATOM 4209 C CA . CYS B 1 210 ? 3.854 -4.996 -8.414 1 90.5 210 CYS B CA 1
ATOM 4210 C C . CYS B 1 210 ? 5.184 -5.301 -9.094 1 90.5 210 CYS B C 1
ATOM 4212 O O . CYS B 1 210 ? 5.285 -6.246 -9.875 1 90.5 210 CYS B O 1
ATOM 4214 N N . HIS B 1 211 ? 6.203 -4.602 -8.742 1 94.25 211 HIS B N 1
ATOM 4215 C CA . HIS B 1 211 ? 7.484 -4.719 -9.43 1 94.25 211 HIS B CA 1
ATOM 4216 C C . HIS B 1 211 ? 8.18 -6.027 -9.086 1 94.25 211 HIS B C 1
ATOM 4218 O O . HIS B 1 211 ? 9.055 -6.488 -9.82 1 94.25 211 HIS B O 1
ATOM 4224 N N . LEU B 1 212 ? 7.871 -6.637 -7.996 1 96 212 LEU B N 1
ATOM 4225 C CA . LEU B 1 212 ? 8.469 -7.926 -7.66 1 96 212 LEU B CA 1
ATOM 4226 C C . LEU B 1 212 ? 8.047 -9 -8.656 1 96 212 LEU B C 1
ATOM 4228 O O . LEU B 1 212 ? 8.805 -9.938 -8.922 1 96 212 LEU B O 1
ATOM 4232 N N . GLY B 1 213 ? 6.84 -8.82 -9.172 1 95.69 213 GLY B N 1
ATOM 4233 C CA . GLY B 1 213 ? 6.438 -9.695 -10.258 1 95.69 213 GLY B CA 1
ATOM 4234 C C . GLY B 1 213 ? 7.312 -9.555 -11.492 1 95.69 213 GLY B C 1
ATOM 4235 O O . GLY B 1 213 ? 7.598 -10.539 -12.18 1 95.69 213 GLY B O 1
ATOM 4236 N N . TRP B 1 214 ? 7.738 -8.344 -11.773 1 94.19 214 TRP B N 1
ATOM 4237 C CA . TRP B 1 214 ? 8.625 -8.086 -12.898 1 94.19 214 TRP B CA 1
ATOM 4238 C C . TRP B 1 214 ? 9.992 -8.734 -12.68 1 94.19 214 TRP B C 1
ATOM 4240 O O . TRP B 1 214 ? 10.586 -9.273 -13.617 1 94.19 214 TRP B O 1
ATOM 4250 N N . ALA B 1 215 ? 10.445 -8.672 -11.5 1 96.31 215 ALA B N 1
ATOM 4251 C CA . ALA B 1 215 ? 11.727 -9.281 -11.148 1 96.31 215 ALA B CA 1
ATOM 4252 C C . ALA B 1 215 ? 11.68 -10.797 -11.328 1 96.31 215 ALA B C 1
ATOM 4254 O O . ALA B 1 215 ? 12.703 -11.422 -11.625 1 96.31 215 ALA B O 1
ATOM 4255 N N . LEU B 1 216 ? 10.547 -11.352 -11.164 1 96.44 216 LEU B N 1
ATOM 4256 C CA . LEU B 1 216 ? 10.344 -12.797 -11.195 1 96.44 216 LEU B CA 1
ATOM 4257 C C . LEU B 1 216 ? 10.172 -13.289 -12.625 1 96.44 216 LEU B C 1
ATOM 4259 O O . LEU B 1 216 ? 10.422 -14.461 -12.922 1 96.44 216 LEU B O 1
ATOM 4263 N N . GLU B 1 217 ? 9.805 -12.484 -13.531 1 93.81 217 GLU B N 1
ATOM 4264 C CA . GLU B 1 217 ? 9.359 -12.836 -14.875 1 93.81 217 GLU B CA 1
ATOM 4265 C C . GLU B 1 217 ? 10.445 -13.594 -15.633 1 93.81 217 GLU B C 1
ATOM 4267 O O . GLU B 1 217 ? 10.18 -14.625 -16.25 1 93.81 217 GLU B O 1
ATOM 4272 N N . PRO B 1 218 ? 11.695 -13.172 -15.617 1 93.5 218 PRO B N 1
ATOM 4273 C CA . PRO B 1 218 ? 12.727 -13.914 -16.344 1 93.5 218 PRO B CA 1
ATOM 4274 C C . PRO B 1 218 ? 12.875 -15.359 -15.852 1 93.5 218 PRO B C 1
ATOM 4276 O O . PRO B 1 218 ? 13.031 -16.281 -16.656 1 93.5 218 PRO B O 1
ATOM 4279 N N . LEU B 1 219 ? 12.805 -15.516 -14.586 1 94.12 219 LEU B N 1
ATOM 4280 C CA . LEU B 1 219 ? 12.914 -16.859 -14.023 1 94.12 219 LEU B CA 1
ATOM 4281 C C . LEU B 1 219 ? 11.75 -17.734 -14.5 1 94.12 219 LEU B C 1
ATOM 4283 O O . LEU B 1 219 ? 11.961 -18.875 -14.891 1 94.12 219 LEU B O 1
ATOM 4287 N N . LEU B 1 220 ? 10.547 -17.156 -14.43 1 91.56 220 LEU B N 1
ATOM 4288 C CA . LEU B 1 220 ? 9.359 -17.922 -14.812 1 91.56 220 LEU B CA 1
ATOM 4289 C C . LEU B 1 220 ? 9.406 -18.281 -16.297 1 91.56 220 LEU B C 1
ATOM 4291 O O . LEU B 1 220 ? 8.977 -19.375 -16.688 1 91.56 220 LEU B O 1
ATOM 4295 N N . ARG B 1 221 ? 9.891 -17.422 -17.016 1 89.31 221 ARG B N 1
ATOM 4296 C CA . ARG B 1 221 ? 10.008 -17.625 -18.453 1 89.31 221 ARG B CA 1
ATOM 4297 C C . ARG B 1 221 ? 11.055 -18.688 -18.781 1 89.31 221 ARG B C 1
ATOM 4299 O O . ARG B 1 221 ? 10.836 -19.547 -19.625 1 89.31 221 ARG B O 1
ATOM 4306 N N . ASP B 1 222 ? 12.133 -18.75 -18.094 1 89.5 222 ASP B N 1
ATOM 4307 C CA . ASP B 1 222 ? 13.312 -19.547 -18.453 1 89.5 222 ASP B CA 1
ATOM 4308 C C . ASP B 1 222 ? 13.32 -20.891 -17.734 1 89.5 222 ASP B C 1
ATOM 4310 O O . ASP B 1 222 ? 14.062 -21.797 -18.094 1 89.5 222 ASP B O 1
ATOM 4314 N N . SER B 1 223 ? 12.539 -21.062 -16.703 1 86.25 223 SER B N 1
ATOM 4315 C CA . SER B 1 223 ? 12.648 -22.219 -15.828 1 86.25 223 SER B CA 1
ATOM 4316 C C . SER B 1 223 ? 11.922 -23.438 -16.422 1 86.25 223 SER B C 1
ATOM 4318 O O . SER B 1 223 ? 12.156 -24.562 -16 1 86.25 223 SER B O 1
ATOM 4320 N N . GLY B 1 224 ? 10.992 -23.266 -17.312 1 84.56 224 GLY B N 1
ATOM 4321 C CA . GLY B 1 224 ? 10.227 -24.359 -17.875 1 84.56 224 GLY B CA 1
ATOM 4322 C C . GLY B 1 224 ? 9.164 -24.891 -16.938 1 84.56 224 GLY B C 1
ATOM 4323 O O . GLY B 1 224 ? 8.57 -25.938 -17.172 1 84.56 224 GLY B O 1
ATOM 4324 N N . LEU B 1 225 ? 8.969 -24.234 -15.906 1 89.44 225 LEU B N 1
ATOM 4325 C CA . LEU B 1 225 ? 7.949 -24.641 -14.938 1 89.44 225 LEU B CA 1
ATOM 4326 C C . LEU B 1 225 ? 6.555 -24.531 -15.547 1 89.44 225 LEU B C 1
ATOM 4328 O O . LEU B 1 225 ? 6.273 -23.594 -16.297 1 89.44 225 LEU B O 1
ATOM 4332 N N . PHE B 1 226 ? 5.758 -25.531 -15.195 1 90.12 226 PHE B N 1
ATOM 4333 C CA . PHE B 1 226 ? 4.348 -25.5 -15.57 1 90.12 226 PHE B CA 1
ATOM 4334 C C . PHE B 1 226 ? 3.492 -24.984 -14.414 1 90.12 226 PHE B C 1
ATOM 4336 O O . PHE B 1 226 ? 3.09 -25.766 -13.539 1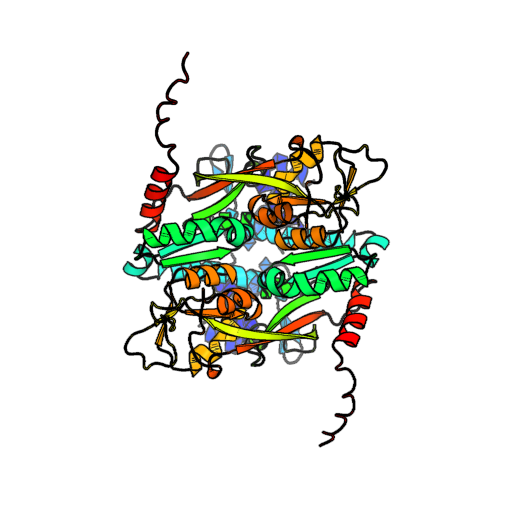 90.12 226 PHE B O 1
ATOM 4343 N N . LEU B 1 227 ? 3.205 -23.703 -14.516 1 91.56 227 LEU B N 1
ATOM 4344 C CA . LEU B 1 227 ? 2.498 -23.031 -13.43 1 91.56 227 LEU B CA 1
ATOM 4345 C C . LEU B 1 227 ? 1.184 -22.438 -13.922 1 91.56 227 LEU B C 1
ATOM 4347 O O . LEU B 1 227 ? 1.09 -21.984 -15.07 1 91.56 227 LEU B O 1
ATOM 4351 N N . GLN B 1 228 ? 0.221 -22.469 -13.07 1 87.81 228 GLN B N 1
ATOM 4352 C CA . GLN B 1 228 ? -1.056 -21.812 -13.328 1 87.81 228 GLN B CA 1
ATOM 4353 C C . GLN B 1 228 ? -1.39 -20.812 -12.234 1 87.81 228 GLN B C 1
ATOM 4355 O O . GLN B 1 228 ? -1.392 -21.156 -11.047 1 87.81 228 GLN B O 1
ATOM 4360 N N . ARG B 1 229 ? -1.706 -19.625 -12.656 1 87.88 229 ARG B N 1
ATOM 4361 C CA . ARG B 1 229 ? -2.029 -18.562 -11.703 1 87.88 229 ARG B CA 1
ATOM 4362 C C . ARG B 1 229 ? -3.49 -18.641 -11.281 1 87.88 229 ARG B C 1
ATOM 4364 O O . ARG B 1 229 ? -4.387 -18.266 -12.039 1 87.88 229 ARG B O 1
ATOM 4371 N N . HIS B 1 230 ? -3.732 -19.062 -10.055 1 85.06 230 HIS B N 1
ATOM 4372 C CA . HIS B 1 230 ? -5.094 -19.156 -9.539 1 85.06 230 HIS B CA 1
ATOM 4373 C C . HIS B 1 230 ? -5.441 -17.953 -8.672 1 85.06 230 HIS B C 1
ATOM 4375 O O . HIS B 1 230 ? -6.574 -17.469 -8.695 1 85.06 230 HIS B O 1
ATOM 4381 N N . HIS B 1 231 ? -4.457 -17.484 -7.895 1 88.31 231 HIS B N 1
ATOM 4382 C CA . HIS B 1 231 ? -4.637 -16.375 -6.977 1 88.31 231 HIS B CA 1
ATOM 4383 C C . HIS B 1 231 ? -3.586 -15.289 -7.211 1 88.31 231 HIS B C 1
ATOM 4385 O O . HIS B 1 231 ? -2.477 -15.586 -7.66 1 88.31 231 HIS B O 1
ATOM 4391 N N . SER B 1 232 ? -3.975 -14.086 -6.934 1 91.5 232 SER B N 1
ATOM 4392 C CA . SER B 1 232 ? -3.027 -12.992 -7.086 1 91.5 232 SER B CA 1
ATOM 4393 C C . SER B 1 232 ? -3.225 -11.938 -6.004 1 91.5 232 SER B C 1
ATOM 4395 O O . SER B 1 232 ? -4.301 -11.836 -5.41 1 91.5 232 SER B O 1
ATOM 4397 N N . SER B 1 233 ? -2.152 -11.242 -5.715 1 91.06 233 SER B N 1
ATOM 4398 C CA . SER B 1 233 ? -2.172 -10.141 -4.754 1 91.06 233 SER B CA 1
ATOM 4399 C C . SER B 1 233 ? -1.176 -9.055 -5.137 1 91.06 233 SER B C 1
ATOM 4401 O O . SER B 1 233 ? -0.105 -9.352 -5.676 1 91.06 233 SER B O 1
ATOM 4403 N N . SER B 1 234 ? -1.524 -7.832 -4.824 1 89.56 234 SER B N 1
ATOM 4404 C CA . SER B 1 234 ? -0.595 -6.73 -5.051 1 89.56 234 SER B CA 1
ATOM 4405 C C . SER B 1 234 ? 0.359 -6.559 -3.873 1 89.56 234 SER B C 1
ATOM 4407 O O . SER B 1 234 ? 1.32 -5.793 -3.953 1 89.56 234 SER B O 1
ATOM 4409 N N . GLN B 1 235 ? 0.111 -7.273 -2.854 1 88.19 235 GLN B N 1
ATOM 4410 C CA . GLN B 1 235 ? 0.944 -7.195 -1.657 1 88.19 235 GLN B CA 1
ATOM 4411 C C . GLN B 1 235 ? 1.587 -8.547 -1.346 1 88.19 235 GLN B C 1
ATOM 4413 O O . GLN B 1 235 ? 0.96 -9.594 -1.519 1 88.19 235 GLN B O 1
ATOM 4418 N N . THR B 1 236 ? 2.74 -8.453 -0.895 1 91.25 236 THR B N 1
ATOM 4419 C CA . THR B 1 236 ? 3.48 -9.664 -0.559 1 91.25 236 THR B CA 1
ATOM 4420 C C . THR B 1 236 ? 2.822 -10.391 0.607 1 91.25 236 THR B C 1
ATOM 4422 O O . THR B 1 236 ? 2.785 -11.625 0.634 1 91.25 236 THR B O 1
ATOM 4425 N N . GLU B 1 237 ? 2.275 -9.656 1.513 1 87.12 237 GLU B N 1
ATOM 4426 C CA . GLU B 1 237 ? 1.612 -10.266 2.658 1 87.12 237 GLU B CA 1
ATOM 4427 C C . GLU B 1 237 ? 0.415 -11.109 2.217 1 87.12 237 GLU B C 1
ATOM 4429 O O . GLU B 1 237 ? 0.128 -12.148 2.811 1 87.12 237 GLU B O 1
ATOM 4434 N N . GLY B 1 238 ? -0.267 -10.555 1.259 1 88.06 238 GLY B N 1
ATOM 4435 C CA . GLY B 1 238 ? -1.365 -11.336 0.715 1 88.06 238 GLY B CA 1
ATOM 4436 C C . GLY B 1 238 ? -0.921 -12.672 0.152 1 88.06 238 GLY B C 1
ATOM 4437 O O . GLY B 1 238 ? -1.549 -13.703 0.414 1 88.06 238 GLY B O 1
ATOM 4438 N N . LEU B 1 239 ? 0.109 -12.672 -0.538 1 92.88 239 LEU B N 1
ATOM 4439 C CA . LEU B 1 239 ? 0.64 -13.906 -1.109 1 92.88 239 LEU B CA 1
ATOM 4440 C C . LEU B 1 239 ? 1.134 -14.844 -0.014 1 92.88 239 LEU B C 1
ATOM 4442 O O . LEU B 1 239 ? 0.982 -16.062 -0.12 1 92.88 239 LEU B O 1
ATOM 4446 N N . ARG B 1 240 ? 1.761 -14.258 1.004 1 92.12 240 ARG B N 1
ATOM 4447 C CA . ARG B 1 240 ? 2.205 -15.055 2.143 1 92.12 240 ARG B CA 1
ATOM 4448 C C . ARG B 1 240 ? 1.036 -15.797 2.781 1 92.12 240 ARG B C 1
ATOM 4450 O O . ARG B 1 240 ? 1.128 -17 3.051 1 92.12 240 ARG B O 1
ATOM 4457 N N . PHE B 1 241 ? -0.031 -15.156 2.906 1 87 241 PHE B N 1
ATOM 4458 C CA . PHE B 1 241 ? -1.207 -15.766 3.52 1 87 241 PHE B CA 1
ATOM 4459 C C . PHE B 1 241 ? -1.79 -16.844 2.619 1 87 241 PHE B C 1
ATOM 4461 O O . PHE B 1 241 ? -2.205 -17.906 3.1 1 87 241 PHE B O 1
ATOM 4468 N N . PHE B 1 242 ? -1.851 -16.547 1.336 1 89.75 242 PHE B N 1
ATOM 4469 C CA . PHE B 1 242 ? -2.326 -17.562 0.4 1 89.75 242 PHE B CA 1
ATOM 4470 C C . PHE B 1 242 ? -1.473 -18.812 0.483 1 89.75 242 PHE B C 1
ATOM 4472 O O . PHE B 1 242 ? -1.999 -19.938 0.494 1 89.75 242 PHE B O 1
ATOM 4479 N N . ALA B 1 243 ? -0.199 -18.609 0.567 1 93.81 243 ALA B N 1
ATOM 4480 C CA . ALA B 1 243 ? 0.714 -19.75 0.646 1 93.81 243 ALA B CA 1
ATOM 4481 C C . ALA B 1 243 ? 0.482 -20.547 1.925 1 93.81 243 ALA B C 1
ATOM 4483 O O . ALA B 1 243 ? 0.419 -21.781 1.891 1 93.81 243 ALA B O 1
ATOM 4484 N N . GLN B 1 244 ? 0.296 -19.859 3.031 1 91.25 244 GLN B N 1
ATOM 4485 C CA . GLN B 1 244 ? 0.04 -20.5 4.316 1 91.25 244 GLN B CA 1
ATOM 4486 C C . GLN B 1 244 ? -1.277 -21.266 4.289 1 91.25 244 GLN B C 1
ATOM 4488 O O . GLN B 1 244 ? -1.435 -22.266 5 1 91.25 244 GLN B O 1
ATOM 4493 N N . SER B 1 245 ? -2.129 -20.781 3.502 1 87.5 245 SER B N 1
ATOM 4494 C CA . SER B 1 245 ? -3.451 -21.391 3.391 1 87.5 245 SER B CA 1
ATOM 4495 C C . SER B 1 245 ? -3.449 -22.547 2.383 1 87.5 245 SER B C 1
ATOM 4497 O O . SER B 1 245 ? -4.508 -22.984 1.941 1 87.5 245 SER B O 1
ATOM 4499 N N . ARG B 1 246 ? -2.27 -22.938 1.923 1 91.25 246 ARG B N 1
ATOM 4500 C CA . ARG B 1 246 ? -2.064 -24.125 1.108 1 91.25 246 ARG B CA 1
ATOM 4501 C C . ARG B 1 246 ? -2.658 -23.953 -0.285 1 91.25 246 ARG B C 1
ATOM 4503 O O . ARG B 1 246 ? -3.203 -24.891 -0.859 1 91.25 246 ARG B O 1
ATOM 4510 N N . LEU B 1 247 ? -2.553 -22.75 -0.789 1 90.75 247 LEU B N 1
ATOM 4511 C CA . LEU B 1 247 ? -3.264 -22.469 -2.031 1 90.75 247 LEU B CA 1
ATOM 4512 C C . LEU B 1 247 ? -2.309 -22.5 -3.221 1 90.75 247 LEU B C 1
ATOM 4514 O O . LEU B 1 247 ? -2.746 -22.484 -4.375 1 90.75 247 LEU B O 1
ATOM 4518 N N . GLY B 1 248 ? -1.052 -22.5 -2.951 1 94.56 248 GLY B N 1
ATOM 4519 C CA . GLY B 1 248 ? -0.101 -22.531 -4.051 1 94.56 248 GLY B CA 1
ATOM 4520 C C . GLY B 1 248 ? 1.31 -22.172 -3.635 1 94.56 248 GLY B C 1
ATOM 4521 O O . GLY B 1 248 ? 1.6 -22.062 -2.441 1 94.56 248 GLY B O 1
ATOM 4522 N N . VAL B 1 249 ? 2.172 -22.062 -4.672 1 97.31 249 VAL B N 1
ATOM 4523 C CA . VAL B 1 249 ? 3.553 -21.641 -4.477 1 97.31 249 VAL B CA 1
ATOM 4524 C C . VAL B 1 249 ? 3.674 -20.125 -4.711 1 97.31 249 VAL B C 1
ATOM 4526 O O . VAL B 1 249 ? 3.062 -19.594 -5.637 1 97.31 249 VAL B O 1
ATOM 4529 N N . ALA B 1 250 ? 4.363 -19.484 -3.842 1 97.88 250 ALA B N 1
ATOM 4530 C CA . ALA B 1 250 ? 4.625 -18.062 -3.953 1 97.88 250 ALA B CA 1
ATOM 4531 C C . ALA B 1 250 ? 6.117 -17.766 -3.871 1 97.88 250 ALA B C 1
ATOM 4533 O O . ALA B 1 250 ? 6.855 -18.453 -3.17 1 97.88 250 ALA B O 1
ATOM 4534 N N . TRP B 1 251 ? 6.582 -16.828 -4.656 1 98.12 251 TRP B N 1
ATOM 4535 C CA . TRP B 1 251 ? 7.91 -16.25 -4.457 1 98.12 251 TRP B CA 1
ATOM 4536 C C . TRP B 1 251 ? 7.84 -15.023 -3.557 1 98.12 251 TRP B C 1
ATOM 4538 O O . TRP B 1 251 ? 7.23 -14.016 -3.916 1 98.12 251 TRP B O 1
ATOM 4548 N N . LEU B 1 252 ? 8.477 -15.07 -2.418 1 97.62 252 LEU B N 1
ATOM 4549 C CA . LEU B 1 252 ? 8.398 -14.023 -1.403 1 97.62 252 LEU B CA 1
ATOM 4550 C C . LEU B 1 252 ? 9.789 -13.641 -0.917 1 97.62 252 LEU B C 1
ATOM 4552 O O . LEU B 1 252 ? 10.711 -14.461 -0.932 1 97.62 252 LEU B O 1
ATOM 4556 N N . PRO B 1 253 ? 9.938 -12.328 -0.513 1 96.44 253 PRO B N 1
ATOM 4557 C CA . PRO B 1 253 ? 11.219 -11.984 0.107 1 96.44 253 PRO B CA 1
ATOM 4558 C C . PRO B 1 253 ? 11.562 -12.883 1.294 1 96.44 253 PRO B C 1
ATOM 4560 O O . PRO B 1 253 ? 10.703 -13.156 2.133 1 96.44 253 PRO B O 1
ATOM 4563 N N . HIS B 1 254 ? 12.797 -13.312 1.335 1 96.38 254 HIS B N 1
ATOM 4564 C CA . HIS B 1 254 ? 13.25 -14.219 2.377 1 96.38 254 HIS B CA 1
ATOM 4565 C C . HIS B 1 254 ? 13.031 -13.625 3.764 1 96.38 254 HIS B C 1
ATOM 4567 O O . HIS B 1 254 ? 12.578 -14.32 4.676 1 96.38 254 HIS B O 1
ATOM 4573 N N . THR B 1 255 ? 13.352 -12.367 3.939 1 92.69 255 THR B N 1
ATOM 4574 C CA . THR B 1 255 ? 13.227 -11.688 5.227 1 92.69 255 THR B CA 1
ATOM 4575 C C . THR B 1 255 ? 11.789 -11.742 5.73 1 92.69 255 THR B C 1
ATOM 4577 O O . THR B 1 255 ? 11.547 -11.844 6.934 1 92.69 255 THR B O 1
ATOM 4580 N N . LEU B 1 256 ? 10.852 -11.656 4.848 1 91.75 256 LEU B N 1
ATOM 4581 C CA . LEU B 1 256 ? 9.445 -11.648 5.211 1 91.75 256 LEU B CA 1
ATOM 4582 C C . LEU B 1 256 ? 9.016 -13.016 5.746 1 91.75 256 LEU B C 1
ATOM 4584 O O . LEU B 1 256 ? 8.156 -13.094 6.625 1 91.75 256 LEU B O 1
ATOM 4588 N N . VAL B 1 257 ? 9.617 -14.125 5.215 1 95.69 257 VAL B N 1
ATOM 4589 C CA . VAL B 1 257 ? 9.094 -15.453 5.523 1 95.69 257 VAL B CA 1
ATOM 4590 C C . VAL B 1 257 ? 10.094 -16.203 6.395 1 95.69 257 VAL B C 1
ATOM 4592 O O . VAL B 1 257 ? 9.969 -17.422 6.578 1 95.69 257 VAL B O 1
ATOM 4595 N N . ARG B 1 258 ? 11.062 -15.547 6.914 1 94.44 258 ARG B N 1
ATOM 4596 C CA . ARG B 1 258 ? 12.102 -16.172 7.719 1 94.44 258 ARG B CA 1
ATOM 4597 C C . ARG B 1 258 ? 11.492 -16.969 8.875 1 94.44 258 ARG B C 1
ATOM 4599 O O . ARG B 1 258 ? 11.844 -18.125 9.094 1 94.44 258 ARG B O 1
ATOM 4606 N N . GLU B 1 259 ? 10.586 -16.344 9.586 1 91.81 259 GLU B N 1
ATOM 4607 C CA . GLU B 1 259 ? 9.969 -17 10.734 1 91.81 259 GLU B CA 1
ATOM 4608 C C . GLU B 1 259 ? 9.078 -18.156 10.297 1 91.81 259 GLU B C 1
ATOM 4610 O O . GLU B 1 259 ? 9.008 -19.188 10.977 1 91.81 259 GLU B O 1
ATOM 4615 N N . ASP B 1 260 ? 8.398 -17.969 9.203 1 95.56 260 ASP B N 1
ATOM 4616 C CA . ASP B 1 260 ? 7.551 -19.031 8.672 1 95.56 260 ASP B CA 1
ATOM 4617 C C . ASP B 1 260 ? 8.383 -20.266 8.297 1 95.56 260 ASP B C 1
ATOM 4619 O O . ASP B 1 260 ? 7.949 -21.391 8.508 1 95.56 260 ASP B O 1
ATOM 4623 N N . LEU B 1 261 ? 9.547 -20.031 7.754 1 97.06 261 LEU B N 1
ATOM 4624 C CA . LEU B 1 261 ? 10.445 -21.125 7.383 1 97.06 261 LEU B CA 1
ATOM 4625 C C . LEU B 1 261 ? 11.008 -21.812 8.617 1 97.06 261 LEU B C 1
ATOM 4627 O O . LEU B 1 261 ? 11.062 -23.047 8.688 1 97.06 261 LEU B O 1
ATOM 4631 N N . ALA B 1 262 ? 11.32 -21.031 9.609 1 96.25 262 ALA B N 1
ATOM 4632 C CA . ALA B 1 262 ? 11.883 -21.562 10.844 1 96.25 262 ALA B CA 1
ATOM 4633 C C . ALA B 1 262 ? 10.859 -22.406 11.594 1 96.25 262 ALA B C 1
ATOM 4635 O O . ALA B 1 262 ? 11.211 -23.453 12.164 1 96.25 262 ALA B O 1
ATOM 4636 N N . SER B 1 263 ? 9.633 -22 11.57 1 96 263 SER B N 1
ATOM 4637 C CA . SER B 1 263 ? 8.578 -22.688 12.305 1 96 263 SER B CA 1
ATOM 4638 C C . SER B 1 263 ? 7.914 -23.75 11.43 1 96 263 SER B C 1
ATOM 4640 O O . SER B 1 263 ? 6.961 -24.406 11.859 1 96 263 SER B O 1
ATOM 4642 N N . ARG B 1 264 ? 8.25 -23.828 10.211 1 96.25 264 ARG B N 1
ATOM 4643 C CA . ARG B 1 264 ? 7.785 -24.828 9.242 1 96.25 264 ARG B CA 1
ATOM 4644 C C . ARG B 1 264 ? 6.316 -24.609 8.898 1 96.25 264 ARG B C 1
ATOM 4646 O O . ARG B 1 264 ? 5.602 -25.547 8.57 1 96.25 264 ARG B O 1
ATOM 4653 N N . ARG B 1 265 ? 5.879 -23.391 9.133 1 95.75 265 ARG B N 1
ATOM 4654 C CA . ARG B 1 265 ? 4.574 -23.031 8.594 1 95.75 265 ARG B CA 1
ATOM 4655 C C . ARG B 1 265 ? 4.605 -22.969 7.07 1 95.75 265 ARG B C 1
ATOM 4657 O O . ARG B 1 265 ? 3.592 -23.219 6.414 1 95.75 265 ARG B O 1
ATOM 4664 N N . LEU B 1 266 ? 5.719 -22.547 6.598 1 98 266 LEU B N 1
ATOM 4665 C CA . LEU B 1 266 ? 6.066 -22.625 5.18 1 98 266 LEU B CA 1
ATOM 4666 C C . LEU B 1 266 ? 7.371 -23.391 4.977 1 98 266 LEU B C 1
ATOM 4668 O O . LEU B 1 266 ? 8.18 -23.484 5.898 1 98 266 LEU B O 1
ATOM 4672 N N . VAL B 1 267 ? 7.531 -23.922 3.809 1 98.44 267 VAL B N 1
ATOM 4673 C CA . VAL B 1 267 ? 8.766 -24.594 3.414 1 98.44 267 VAL B CA 1
ATOM 4674 C C . VAL B 1 267 ? 9.18 -24.141 2.018 1 98.44 267 VAL B C 1
ATOM 4676 O O . VAL B 1 267 ? 8.352 -23.641 1.252 1 98.44 267 VAL B O 1
ATOM 4679 N N . ARG B 1 268 ? 10.484 -24.297 1.763 1 98.25 268 ARG B N 1
ATOM 4680 C CA . ARG B 1 268 ? 10.938 -24.016 0.406 1 98.25 268 ARG B CA 1
ATOM 4681 C C . ARG B 1 268 ? 10.273 -24.938 -0.604 1 98.25 268 ARG B C 1
ATOM 4683 O O . ARG B 1 268 ? 10.172 -26.156 -0.373 1 98.25 268 ARG B O 1
ATOM 4690 N N . ALA B 1 269 ? 9.844 -24.344 -1.654 1 98.12 269 ALA B N 1
ATOM 4691 C CA . ALA B 1 269 ? 9.133 -25.125 -2.662 1 98.12 269 ALA B CA 1
ATOM 4692 C C . ALA B 1 269 ? 10.109 -25.766 -3.65 1 98.12 269 ALA B C 1
ATOM 4694 O O . ALA B 1 269 ? 9.75 -26.656 -4.406 1 98.12 269 ALA B O 1
ATOM 4695 N N . GLY B 1 270 ? 11.344 -25.312 -3.664 1 95.94 270 GLY B N 1
ATOM 4696 C CA . GLY B 1 270 ? 12.383 -25.797 -4.555 1 95.94 270 GLY B CA 1
ATOM 4697 C C . GLY B 1 270 ? 13.773 -25.344 -4.148 1 95.94 270 GLY B C 1
ATOM 4698 O O . GLY B 1 270 ? 13.93 -24.609 -3.176 1 95.94 270 GLY B O 1
ATOM 4699 N N . GLY B 1 271 ? 14.75 -25.828 -4.879 1 94.12 271 GLY B N 1
ATOM 4700 C CA . GLY B 1 271 ? 16.141 -25.5 -4.594 1 94.12 271 GLY B CA 1
ATOM 4701 C C . GLY B 1 271 ? 16.469 -24.047 -4.855 1 94.12 271 GLY B C 1
ATOM 4702 O O . GLY B 1 271 ? 15.609 -23.266 -5.238 1 94.12 271 GLY B O 1
ATOM 4703 N N . GLN B 1 272 ? 17.703 -23.656 -4.66 1 94.94 272 GLN B N 1
ATOM 4704 C CA . GLN B 1 272 ? 18.172 -22.281 -4.727 1 94.94 272 GLN B CA 1
ATOM 4705 C C . GLN B 1 272 ? 18.156 -21.766 -6.164 1 94.94 272 GLN B C 1
ATOM 4707 O O . GLN B 1 272 ? 18.219 -20.562 -6.395 1 94.94 272 GLN B O 1
ATOM 4712 N N . ARG B 1 273 ? 18.109 -22.688 -7.113 1 94.31 273 ARG B N 1
ATOM 4713 C CA . ARG B 1 273 ? 18.078 -22.281 -8.516 1 94.31 273 ARG B CA 1
ATOM 4714 C C . ARG B 1 273 ? 16.828 -21.453 -8.812 1 94.31 273 ARG B C 1
ATOM 4716 O O . ARG B 1 273 ? 16.766 -20.75 -9.82 1 94.31 273 ARG B O 1
ATOM 4723 N N . PHE B 1 274 ? 15.828 -21.578 -7.961 1 96.06 274 PHE B N 1
ATOM 4724 C CA . PHE B 1 274 ? 14.578 -20.859 -8.188 1 96.06 274 PHE B CA 1
ATOM 4725 C C . PHE B 1 274 ? 14.57 -19.547 -7.434 1 96.06 274 PHE B C 1
ATOM 4727 O O . PHE B 1 274 ? 13.57 -18.828 -7.438 1 96.06 274 PHE B O 1
ATOM 4734 N N . ASP B 1 275 ? 15.664 -19.203 -6.762 1 97.38 275 ASP B N 1
ATOM 4735 C CA . ASP B 1 275 ? 15.742 -17.938 -6.051 1 97.38 275 ASP B CA 1
ATOM 4736 C C . ASP B 1 275 ? 16.047 -16.781 -7.012 1 97.38 275 ASP B C 1
ATOM 4738 O O . ASP B 1 275 ? 16.703 -16.984 -8.031 1 97.38 275 ASP B O 1
ATOM 4742 N N . VAL B 1 276 ? 15.492 -15.617 -6.691 1 97.69 276 VAL B N 1
ATOM 4743 C CA . VAL B 1 276 ? 15.781 -14.406 -7.449 1 97.69 276 VAL B CA 1
ATOM 4744 C C . VAL B 1 276 ? 16.516 -13.406 -6.57 1 97.69 276 VAL B C 1
ATOM 4746 O O . VAL B 1 276 ? 15.938 -12.82 -5.652 1 97.69 276 VAL B O 1
ATOM 4749 N N . PRO B 1 277 ? 17.797 -13.195 -6.828 1 97.31 277 PRO B N 1
ATOM 4750 C CA . PRO B 1 277 ? 18.547 -12.242 -6.02 1 97.31 277 PRO B CA 1
ATOM 4751 C C . PRO B 1 277 ? 18.078 -10.805 -6.211 1 97.31 277 PRO B C 1
ATOM 4753 O O . PRO B 1 277 ? 17.812 -10.375 -7.336 1 97.31 277 PRO B O 1
ATOM 4756 N N . LEU B 1 278 ? 17.891 -10.125 -5.117 1 96.62 278 LEU B N 1
ATOM 4757 C CA . LEU B 1 278 ? 17.469 -8.727 -5.094 1 96.62 278 LEU B CA 1
ATOM 4758 C C . LEU B 1 278 ? 18.453 -7.875 -4.297 1 96.62 278 LEU B C 1
ATOM 4760 O O . LEU B 1 278 ? 19.281 -8.414 -3.547 1 96.62 278 LEU B O 1
ATOM 4764 N N . ARG B 1 279 ? 18.375 -6.574 -4.504 1 94.38 279 ARG B N 1
ATOM 4765 C CA . ARG B 1 279 ? 19.141 -5.59 -3.746 1 94.38 279 ARG B CA 1
ATOM 4766 C C . ARG B 1 279 ? 18.234 -4.488 -3.207 1 94.38 279 ARG B C 1
ATOM 4768 O O . ARG B 1 279 ? 17.375 -3.984 -3.924 1 94.38 279 ARG B O 1
ATOM 4775 N N . TYR B 1 280 ? 18.422 -4.25 -1.905 1 93.25 280 TYR B N 1
ATOM 4776 C CA . TYR B 1 280 ? 17.844 -3.006 -1.4 1 93.25 280 TYR B CA 1
ATOM 4777 C C . TYR B 1 280 ? 18.547 -1.799 -2.012 1 93.25 280 TYR B C 1
ATOM 4779 O O . TYR B 1 280 ? 19.766 -1.622 -1.839 1 93.25 280 TYR B O 1
ATOM 4787 N N . THR B 1 281 ? 17.781 -0.958 -2.695 1 92.88 281 THR B N 1
ATOM 4788 C CA . THR B 1 281 ? 18.391 0.146 -3.42 1 92.88 281 THR B CA 1
ATOM 4789 C C . THR B 1 281 ? 17.75 1.473 -3.041 1 92.88 281 THR B C 1
ATOM 4791 O O . THR B 1 281 ? 16.516 1.599 -3.066 1 92.88 281 THR B O 1
ATOM 4794 N N . LEU B 1 282 ? 18.547 2.398 -2.604 1 93.38 282 LEU B N 1
ATOM 4795 C CA . LEU B 1 282 ? 18.125 3.783 -2.416 1 93.38 282 LEU B CA 1
ATOM 4796 C C . LEU B 1 282 ? 18.359 4.598 -3.686 1 93.38 282 LEU B C 1
ATOM 4798 O O . LEU B 1 282 ? 19.438 4.543 -4.277 1 93.38 282 LEU B O 1
ATOM 4802 N N . ILE B 1 283 ? 17.344 5.293 -4.121 1 93.62 283 ILE B N 1
ATOM 4803 C CA . ILE B 1 283 ? 17.422 6.059 -5.363 1 93.62 283 ILE B CA 1
ATOM 4804 C C . ILE B 1 283 ? 17.141 7.531 -5.074 1 93.62 283 ILE B C 1
ATOM 4806 O O . ILE B 1 283 ? 16.219 7.855 -4.309 1 93.62 283 ILE B O 1
ATOM 4810 N N . ARG B 1 284 ? 17.906 8.414 -5.621 1 92.5 284 ARG B N 1
ATOM 4811 C CA . ARG B 1 284 ? 17.688 9.859 -5.543 1 92.5 284 ARG B CA 1
ATOM 4812 C C . ARG B 1 284 ? 17.906 10.516 -6.898 1 92.5 284 ARG B C 1
ATOM 4814 O O . ARG B 1 284 ? 18.5 9.922 -7.801 1 92.5 284 ARG B O 1
ATOM 4821 N N . ARG B 1 285 ? 17.391 11.711 -6.969 1 87.44 285 ARG B N 1
ATOM 4822 C CA . ARG B 1 285 ? 17.766 12.523 -8.125 1 87.44 285 ARG B CA 1
ATOM 4823 C C . ARG B 1 285 ? 19.203 13 -8.023 1 87.44 285 ARG B C 1
ATOM 4825 O O . ARG B 1 285 ? 19.766 13.055 -6.93 1 87.44 285 ARG B O 1
ATOM 4832 N N . ARG B 1 286 ? 19.766 13.367 -9.133 1 85.44 286 ARG B N 1
ATOM 4833 C CA . ARG B 1 286 ? 21.141 13.883 -9.141 1 85.44 286 ARG B CA 1
ATOM 4834 C C . ARG B 1 286 ? 21.188 15.305 -8.594 1 85.44 286 ARG B C 1
ATOM 4836 O O . ARG B 1 286 ? 22.219 15.727 -8.047 1 85.44 286 ARG B O 1
ATOM 4843 N N . LEU B 1 287 ? 20.125 15.961 -8.617 1 79.88 287 LEU B N 1
ATOM 4844 C CA . LEU B 1 287 ? 20.078 17.328 -8.086 1 79.88 287 LEU B CA 1
ATOM 4845 C C . LEU B 1 287 ? 20.312 17.328 -6.582 1 79.88 287 LEU B C 1
ATOM 4847 O O . LEU B 1 287 ? 19.938 16.391 -5.887 1 79.88 287 LEU B O 1
ATOM 4851 N N . PRO B 1 288 ? 20.953 18.359 -6.109 1 79.69 288 PRO B N 1
ATOM 4852 C CA . PRO B 1 288 ? 21.219 18.438 -4.668 1 79.69 288 PRO B CA 1
ATOM 4853 C C . PRO B 1 288 ? 19.938 18.422 -3.834 1 79.69 288 PRO B C 1
ATOM 4855 O O . PRO B 1 288 ? 18.922 18.969 -4.25 1 79.69 288 PRO B O 1
ATOM 4858 N N . LEU B 1 289 ? 20 17.797 -2.672 1 86.31 289 LEU B N 1
ATOM 4859 C CA . LEU B 1 289 ? 18.906 17.75 -1.702 1 86.31 289 LEU B CA 1
ATOM 4860 C C . LEU B 1 289 ? 19.172 18.719 -0.548 1 86.31 289 LEU B C 1
ATOM 4862 O O . LEU B 1 289 ? 20.328 19.062 -0.283 1 86.31 289 LEU B O 1
ATOM 4866 N N . PRO B 1 290 ? 18.172 19.094 0.052 1 79.62 290 PRO B N 1
ATOM 4867 C CA . PRO B 1 290 ? 18.391 20.031 1.168 1 79.62 290 PRO B CA 1
ATOM 4868 C C . PRO B 1 290 ? 18.719 19.312 2.475 1 79.62 290 PRO B C 1
ATOM 4870 O O . PRO B 1 290 ? 18.25 18.188 2.697 1 79.62 290 PRO B O 1
ATOM 4873 N N . GLY B 1 291 ? 19.578 20 3.271 1 85.56 291 GLY B N 1
ATOM 4874 C CA . GLY B 1 291 ? 19.75 19.734 4.691 1 85.56 291 GLY B CA 1
ATOM 4875 C C . GLY B 1 291 ? 19.969 18.266 5.008 1 85.56 291 GLY B C 1
ATOM 4876 O O . GLY B 1 291 ? 20.859 17.641 4.438 1 85.56 291 GLY B O 1
ATOM 4877 N N . GLU B 1 292 ? 19.062 17.766 5.812 1 86.81 292 GLU B N 1
ATOM 4878 C CA . GLU B 1 292 ? 19.172 16.406 6.359 1 86.81 292 GLU B CA 1
ATOM 4879 C C . GLU B 1 292 ? 19.062 15.359 5.262 1 86.81 292 GLU B C 1
ATOM 4881 O O . GLU B 1 292 ? 19.672 14.289 5.355 1 86.81 292 GLU B O 1
ATOM 4886 N N . ALA B 1 293 ? 18.328 15.664 4.227 1 89.88 293 ALA B N 1
ATOM 4887 C CA . ALA B 1 293 ? 18.203 14.727 3.119 1 89.88 293 ALA B CA 1
ATOM 4888 C C . ALA B 1 293 ? 19.547 14.477 2.443 1 89.88 293 ALA B C 1
ATOM 4890 O O . ALA B 1 293 ? 19.906 13.336 2.156 1 89.88 293 ALA B O 1
ATOM 4891 N N . GLU B 1 294 ? 20.266 15.539 2.238 1 90.25 294 GLU B N 1
ATOM 4892 C CA . GLU B 1 294 ? 21.594 15.398 1.65 1 90.25 294 GLU B CA 1
ATOM 4893 C C . GLU B 1 294 ? 22.562 14.688 2.605 1 90.25 294 GLU B C 1
ATOM 4895 O O . GLU B 1 294 ? 23.344 13.836 2.188 1 90.25 294 GLU B O 1
ATOM 4900 N N . ARG B 1 295 ? 22.5 15.039 3.795 1 88.88 295 ARG B N 1
ATOM 4901 C CA . ARG B 1 295 ? 23.359 14.43 4.805 1 88.88 295 ARG B CA 1
ATOM 4902 C C . ARG B 1 295 ? 23.125 12.922 4.879 1 88.88 295 ARG B C 1
ATOM 4904 O O . ARG B 1 295 ? 24.078 12.156 5.07 1 88.88 295 ARG B O 1
ATOM 4911 N N . LEU B 1 296 ? 21.906 12.523 4.715 1 89.94 296 LEU B N 1
ATOM 4912 C CA . LEU B 1 296 ? 21.562 11.102 4.773 1 89.94 296 LEU B CA 1
ATOM 4913 C C . LEU B 1 296 ? 22.25 10.336 3.643 1 89.94 296 LEU B C 1
ATOM 4915 O O . LEU B 1 296 ? 22.766 9.242 3.854 1 89.94 296 LEU B O 1
ATOM 4919 N N . TRP B 1 297 ? 22.203 10.898 2.496 1 90.69 297 TRP B N 1
ATOM 4920 C CA . TRP B 1 297 ? 22.844 10.266 1.351 1 90.69 297 TRP B CA 1
ATOM 4921 C C . TRP B 1 297 ? 24.328 10.016 1.633 1 90.69 297 TRP B C 1
ATOM 4923 O O . TRP B 1 297 ? 24.828 8.906 1.425 1 90.69 297 TRP B O 1
ATOM 4933 N N . THR B 1 298 ? 24.984 11.055 2.07 1 87.56 298 THR B N 1
ATOM 4934 C CA . THR B 1 298 ? 26.422 10.969 2.375 1 87.56 298 THR B CA 1
ATOM 4935 C C . THR B 1 298 ? 26.672 9.945 3.477 1 87.56 298 THR B C 1
ATOM 4937 O O . THR B 1 298 ? 27.594 9.125 3.373 1 87.56 298 THR B O 1
ATOM 4940 N N . PHE B 1 299 ? 25.844 9.961 4.461 1 86.62 299 PHE B N 1
ATOM 4941 C CA . PHE B 1 299 ? 25.969 9.062 5.602 1 86.62 299 PHE B CA 1
ATOM 4942 C C . PHE B 1 299 ? 25.828 7.605 5.164 1 86.62 299 PHE B C 1
ATOM 4944 O O . PHE B 1 299 ? 26.656 6.766 5.496 1 86.62 299 PHE B O 1
ATOM 4951 N N . LEU B 1 300 ? 24.781 7.305 4.379 1 86.38 300 LEU B N 1
ATOM 4952 C CA . LEU B 1 300 ? 24.516 5.938 3.941 1 86.38 300 LEU B CA 1
ATOM 4953 C C . LEU B 1 300 ? 25.562 5.477 2.934 1 86.38 300 LEU B C 1
ATOM 4955 O O . LEU B 1 300 ? 25.906 4.293 2.889 1 86.38 300 LEU B O 1
ATOM 4959 N N . GLY B 1 301 ? 25.984 6.391 2.102 1 85.31 301 GLY B N 1
ATOM 4960 C CA . GLY B 1 301 ? 27.062 6.066 1.181 1 85.31 301 GLY B CA 1
ATOM 4961 C C . GLY B 1 301 ? 28.328 5.605 1.882 1 85.31 301 GLY B C 1
ATOM 4962 O O . GLY B 1 301 ? 29 4.699 1.404 1 85.31 301 GLY B O 1
ATOM 4963 N N . GLU B 1 302 ? 28.578 6.164 2.973 1 80.81 302 GLU B N 1
ATOM 4964 C CA . GLU B 1 302 ? 29.766 5.801 3.752 1 80.81 302 GLU B CA 1
ATOM 4965 C C . GLU B 1 302 ? 29.578 4.445 4.426 1 80.81 302 GLU B C 1
ATOM 4967 O O . GLU B 1 302 ? 30.547 3.689 4.582 1 80.81 302 GLU B O 1
ATOM 4972 N N . LEU B 1 303 ? 28.375 4.188 4.859 1 73.06 303 LEU B N 1
ATOM 4973 C CA . LEU B 1 303 ? 28.078 2.914 5.508 1 73.06 303 LEU B CA 1
ATOM 4974 C C . LEU B 1 303 ? 28.109 1.773 4.496 1 73.06 303 LEU B C 1
ATOM 4976 O O . LEU B 1 303 ? 28.5 0.651 4.824 1 73.06 303 LEU B O 1
ATOM 4980 N N . ALA B 1 304 ? 27.5 2.033 3.393 1 67.5 304 ALA B N 1
ATOM 4981 C CA . ALA B 1 304 ? 27.391 1.011 2.354 1 67.5 304 ALA B CA 1
ATOM 4982 C C . ALA B 1 304 ? 28.766 0.686 1.771 1 67.5 304 ALA B C 1
ATOM 4984 O O . ALA B 1 304 ? 28.953 -0.36 1.144 1 67.5 304 ALA B O 1
ATOM 4985 N N . ARG B 1 305 ? 29.766 1.551 1.938 1 56.97 305 ARG B N 1
ATOM 4986 C CA . ARG B 1 305 ? 31.109 1.249 1.464 1 56.97 305 ARG B CA 1
ATOM 4987 C C . ARG B 1 305 ? 31.703 0.067 2.221 1 56.97 305 ARG B C 1
ATOM 4989 O O . ARG B 1 305 ? 31.625 0.009 3.451 1 56.97 305 ARG B O 1
ATOM 4996 N N . PRO B 1 306 ? 31.859 -1.071 1.651 1 47.38 306 PRO B N 1
ATOM 4997 C CA . PRO B 1 306 ? 32.531 -2.193 2.307 1 47.38 306 PRO B CA 1
ATOM 4998 C C . PRO B 1 306 ? 33.688 -1.747 3.209 1 47.38 306 PRO B C 1
ATOM 5000 O O . PRO B 1 306 ? 34.312 -0.719 2.947 1 47.38 306 PRO B O 1
ATOM 5003 N N . ALA B 1 307 ? 33.625 -1.852 4.617 1 38.12 307 ALA B N 1
ATOM 5004 C CA . ALA B 1 307 ? 34.906 -1.774 5.336 1 38.12 307 ALA B CA 1
ATOM 5005 C C . ALA B 1 307 ? 36.031 -2.334 4.492 1 38.12 307 ALA B C 1
ATOM 5007 O O . ALA B 1 307 ? 35.812 -3.209 3.652 1 38.12 307 ALA B O 1
ATOM 5008 N N . PRO B 1 308 ? 37.188 -1.649 4.465 1 32.75 308 PRO B N 1
ATOM 5009 C CA . PRO B 1 308 ? 38.312 -2.412 3.895 1 32.75 308 PRO B CA 1
ATOM 5010 C C . PRO B 1 308 ? 38.312 -3.873 4.336 1 32.75 308 PRO B C 1
ATOM 5012 O O . PRO B 1 308 ? 37.75 -4.203 5.395 1 32.75 308 PRO B O 1
ATOM 5015 N N . ARG B 1 309 ? 38.531 -4.75 3.516 1 32.47 309 ARG B N 1
ATOM 5016 C CA . ARG B 1 309 ? 38.875 -6.141 3.775 1 32.47 309 ARG B CA 1
ATOM 5017 C C . ARG B 1 309 ? 39.781 -6.262 4.996 1 32.47 309 ARG B C 1
ATOM 5019 O O . ARG B 1 309 ? 40.906 -5.77 4.988 1 32.47 309 ARG B O 1
ATOM 5026 N N . TYR B 1 310 ? 39.5 -6.137 6.23 1 28.81 310 TYR B N 1
ATOM 5027 C CA . TYR B 1 310 ? 40.406 -6.711 7.219 1 28.81 310 TYR B CA 1
ATOM 5028 C C . TYR B 1 310 ? 41 -8.023 6.719 1 28.81 310 TYR B C 1
ATOM 5030 O O . TYR B 1 310 ? 40.406 -8.695 5.867 1 28.81 310 TYR B O 1
ATOM 5038 N N . ALA B 1 311 ? 42.438 -8.281 7.012 1 29.31 311 ALA B N 1
ATOM 5039 C CA . ALA B 1 311 ? 43.406 -9.383 7 1 29.31 311 ALA B CA 1
ATOM 5040 C C . ALA B 1 311 ? 42.781 -10.664 7.547 1 29.31 311 ALA B C 1
ATOM 5042 O O . ALA B 1 311 ? 42.281 -10.688 8.68 1 29.31 311 ALA B O 1
ATOM 5043 N N . VAL B 1 312 ? 42.125 -11.445 6.734 1 25.22 312 VAL B N 1
ATOM 5044 C CA . VAL B 1 312 ? 42.062 -12.867 7.059 1 25.22 312 VAL B CA 1
ATOM 5045 C C . VAL B 1 312 ? 43.312 -13.289 7.812 1 25.22 312 VAL B C 1
ATOM 5047 O O . VAL B 1 312 ? 44.438 -13.266 7.258 1 25.22 312 VAL B O 1
ATOM 5050 N N . VAL B 1 313 ? 43.562 -12.828 9.078 1 26.89 313 VAL B N 1
ATOM 5051 C CA . VAL B 1 313 ? 44.469 -13.633 9.914 1 26.89 313 VAL B CA 1
ATOM 5052 C C . VAL B 1 313 ? 44.188 -15.117 9.672 1 26.89 313 VAL B C 1
ATOM 5054 O O . VAL B 1 313 ? 43.031 -15.562 9.727 1 26.89 313 VAL B O 1
ATOM 5057 N N . GLY B 1 314 ? 45.188 -15.789 8.938 1 25.61 314 GLY B N 1
ATOM 5058 C CA . GLY B 1 314 ? 45.469 -17.188 8.711 1 25.61 314 GLY B CA 1
ATOM 5059 C C . GLY B 1 314 ? 45.125 -18.078 9.875 1 25.61 314 GLY B C 1
ATOM 5060 O O . GLY B 1 314 ? 45.031 -17.609 11.016 1 25.61 314 GLY B O 1
ATOM 5061 N N . ALA B 1 315 ? 44.5 -19.219 9.539 1 22.59 315 ALA B N 1
ATOM 5062 C CA . ALA B 1 315 ? 44.406 -20.406 10.391 1 22.59 315 ALA B CA 1
ATOM 5063 C C . ALA B 1 315 ? 45.75 -20.625 11.125 1 22.59 315 ALA B C 1
ATOM 5065 O O . ALA B 1 315 ? 46.781 -20.781 10.492 1 22.59 315 ALA B O 1
ATOM 5066 N N . ALA B 1 316 ? 45.906 -20.016 12.258 1 22.39 316 ALA B N 1
ATOM 5067 C CA . ALA B 1 316 ? 46.719 -20.922 13.07 1 22.39 316 ALA B CA 1
ATOM 5068 C C . ALA B 1 316 ? 46.125 -22.328 13.047 1 22.39 316 ALA B C 1
ATOM 5070 O O . ALA B 1 316 ? 44.906 -22.516 13.109 1 22.39 316 ALA B O 1
ATOM 5071 N N . SER B 1 317 ? 46.906 -23.344 12.609 1 19.97 317 SER B N 1
ATOM 5072 C CA . SER B 1 317 ? 46.812 -24.766 12.93 1 19.97 317 SER B CA 1
ATOM 5073 C C . SER B 1 317 ? 46.469 -24.984 14.398 1 19.97 317 SER B C 1
ATOM 5075 O O . SER B 1 317 ? 46.875 -24.203 15.258 1 19.97 317 SER B O 1
#